Protein AF-0000000084967558 (afdb_homodimer)

Solvent-accessible surface area (backbone atoms only — not comparable to full-atom values): 37846 Å² total; per-residue (Å²): 131,76,78,70,73,73,77,73,77,52,48,63,32,37,27,38,23,77,43,34,65,28,37,49,49,40,37,51,43,48,65,29,78,91,50,57,36,44,40,30,40,44,68,59,85,80,58,73,68,74,76,75,38,59,39,40,41,35,49,70,86,47,88,65,76,65,46,76,31,83,37,49,52,71,90,64,56,76,65,67,52,69,87,45,72,42,54,29,38,35,39,34,36,58,69,92,48,39,64,74,68,44,56,78,47,53,85,30,42,30,56,80,13,38,37,34,38,44,47,80,50,78,62,58,69,62,51,49,38,58,72,77,28,67,84,61,61,56,45,52,44,65,32,41,33,48,67,61,52,35,58,40,59,48,97,86,65,41,26,34,42,71,38,92,45,40,28,44,33,31,29,86,83,58,77,49,80,91,66,53,51,65,67,58,49,52,46,50,68,23,70,92,50,42,36,44,80,46,58,41,76,60,40,54,54,53,47,49,52,50,38,50,38,46,49,51,48,27,52,55,22,36,50,65,68,46,37,39,34,49,51,73,43,19,79,37,40,66,59,52,38,50,50,40,43,51,44,45,46,55,43,46,62,70,72,39,67,66,50,76,76,37,88,59,42,64,69,66,57,24,63,68,55,47,50,50,49,38,52,48,50,30,58,77,39,24,87,39,68,42,70,42,25,53,25,42,76,68,63,40,86,61,62,46,60,45,37,28,28,40,47,27,50,46,16,63,74,68,73,41,88,30,63,59,29,40,49,52,32,41,48,43,51,17,50,37,32,23,53,45,43,52,53,50,51,52,50,52,54,58,70,70,103,131,74,77,71,72,73,74,72,77,49,48,63,34,37,29,38,24,76,45,35,66,27,37,50,50,40,38,50,41,48,65,29,77,89,50,57,36,45,40,31,41,45,69,61,94,75,64,70,66,73,74,76,38,59,38,42,42,33,48,69,86,46,90,62,77,66,48,76,34,81,37,51,52,73,91,63,64,73,65,67,52,68,86,45,73,44,54,26,39,34,38,33,37,58,68,91,46,39,65,74,68,44,55,77,46,52,85,28,44,30,57,81,13,39,34,35,39,45,48,81,50,77,62,58,69,61,52,50,39,58,72,76,25,65,85,62,61,57,44,51,43,64,33,42,32,48,67,60,53,36,59,40,58,50,97,84,65,40,26,34,40,69,36,92,47,41,28,44,32,31,28,87,83,59,76,49,82,90,67,53,51,67,67,58,49,52,47,50,68,24,70,93,51,43,35,44,81,46,58,42,75,60,40,54,53,53,46,49,51,50,39,50,38,46,48,51,49,27,52,55,23,36,51,66,67,45,38,38,35,48,50,73,42,19,79,37,40,65,60,52,38,51,52,41,42,51,44,45,48,54,44,46,62,72,72,38,67,64,50,78,74,36,87,58,42,64,70,67,60,26,61,69,56,47,51,50,48,39,52,49,51,32,58,77,39,22,86,40,69,40,70,43,27,52,24,40,76,68,63,41,83,61,61,46,61,47,38,28,27,40,49,27,49,48,15,63,74,68,73,41,89,30,65,59,29,40,49,52,32,41,49,43,51,18,51,36,32,23,53,45,43,52,53,51,52,52,52,50,53,58,70,70,104

Foldseek 3Di:
DPPPPPLPPAAEAEEEDCFQVSLVLQQLLCPQDVGHHAYEYEDDQPPAPVPPQKAWEDEPPPPDDTDIDRHHYPNHPLCVCVLAAAQHYEYEDQLVCRCVSCVSCLSNAFQNHEYEYEYAFDDSLVVVCVVRVVVVHRDYFYKYKYWPFDWHQDPVRHIYRYDQIEIEMEGPVGDDPVRDDPVVVSCCSRVSRNYDYDYPLVVVLVSLLRLLLCLLQQLVCQLVVAFLLVLVVDPCSLVLSLLSLVLSLVLCVVPPVCLVVRVCSCVSSPSVVSSVVSNVVSVVRVRDHHPLNVCLVVLHDGSLCRRLVVSCVSCVVRVHDSPSSVVSSVSSVVSSVVVVVVVVVVVVVVVVD/DPPPPPLPPAAEAEEEDPFQVSLVLQQLLCPQDVGHHAYEYEDDDPPAPVPPQKAWEDEPPPPDDTDIDRHHYDRDPLCVCVQAAAQHYEYEDQLVCRCVSCVSCLSNAFQNHEYEYEYAFDDSLVVCCVVRVVVVHRDYFYKYKYWPFDWHQDPVRHIYRYDQIEIEMEGPVGDDPVRDDPVLVSCCSRVSRNYDYDYPLVVVLVSLLRLLLCLLQQLVCQLVVAFLLVLVVDPCSLVLSLLSLVLSLVLCVVPPVCLVVRVCSCVSSPSVVSSVVSNVVSVVRVRDHHPNNVCLVVLHDGSLCRRLVVSCVSCVVRVHDSPSSVVSSVSSVVSSVVVVVVVVVVVVVVVVD

Secondary structure (DSSP, 8-state):
---------PEEEEEE--SHHHHHHHHHHHT-SSS-EEEEEE--TT----TTSEEEEEETT--S--EEEE-B--SS-GGGGTT---SEEEE-S-HHHHHHHHGGGGGG--TT-EEEEE-SSS-HHHHHHHHH-TT-TTPPEEEEEEE--EEEE-TTS-EEEEE---EEEE-TT---GGG--HHHHHHHT-GGG-EEE--HHHHHHHHHHHHHHHHHHHHHHHHHT--GGGGGG-TTHHHHHHHHHHHHHHHHHHH-GGGGG-TTHHHHT-HHHHHHHHHHHHHHTTTPPPHHHHHHHTT---SGGGTHHHHHHHHHHTT---HHHHHHHHHHHHHHHHHHHHHHHHHHHHHH-/---------PEEEEEE--SHHHHHHHHHHHT-SSS-EEEEEE--TT----TTSEEEEEETT--S--EEEE-B--SS-GGGGTT---SEEEE-S-HHHHHHHHGGGGGG--TT-EEEEE-SSS-HHHHHHHHH-TT-TTPPEEEEEEE--EEEE-TTS-EEEEE---EEEE-TT---GGG--HHHHHHHT-GGG-EEE--HHHHHHHHHHHHHHHHHHHHHHHHHT--GGGGGG-TTHHHHHHHHHHHHHHHHHHH-GGGGG-TTHHHHT-HHHHHHHHHHHHHHTTTPPPHHHHHHHTT---SGGGTHHHHHHHHHHTT---HHHHHHHHHHHHHHHHHHHHHHHHHHHHHH-

Structure (mmCIF, N/CA/C/O backbone):
data_AF-0000000084967558-model_v1
#
loop_
_entity.id
_entity.type
_entity.pdbx_description
1 polymer '2-dehydropantoate 2-reductase'
#
loop_
_atom_site.group_PDB
_atom_site.id
_atom_site.type_symbol
_atom_site.label_atom_id
_atom_site.label_alt_id
_atom_site.label_comp_id
_atom_site.label_asym_id
_atom_site.label_entity_id
_atom_site.label_seq_id
_atom_site.pdbx_PDB_ins_code
_atom_site.Cartn_x
_atom_site.Cartn_y
_atom_site.Cartn_z
_atom_site.occupancy
_atom_site.B_iso_or_equiv
_atom_site.auth_seq_id
_atom_site.auth_comp_id
_atom_site.auth_asym_id
_atom_site.auth_atom_id
_atom_site.pdbx_PDB_model_num
ATOM 1 N N . MET A 1 1 ? 23.359 -63.406 -29.953 1 33.81 1 MET A N 1
ATOM 2 C CA . MET A 1 1 ? 22.672 -62.188 -30.375 1 33.81 1 MET A CA 1
ATOM 3 C C . MET A 1 1 ? 21.875 -61.594 -29.203 1 33.81 1 MET A C 1
ATOM 5 O O . MET A 1 1 ? 20.922 -62.219 -28.719 1 33.81 1 MET A O 1
ATOM 9 N N . THR A 1 2 ? 22.516 -60.938 -28.266 1 40.06 2 THR A N 1
ATOM 10 C CA . THR A 1 2 ? 21.938 -60.312 -27.078 1 40.06 2 THR A CA 1
ATOM 11 C C . THR A 1 2 ? 20.766 -59.438 -27.453 1 40.06 2 THR A C 1
ATOM 13 O O . THR A 1 2 ? 20.844 -58.656 -28.422 1 40.06 2 THR A O 1
ATOM 16 N N . PRO A 1 3 ? 19.531 -59.875 -27.156 1 39.06 3 PRO A N 1
ATOM 17 C CA . PRO A 1 3 ? 18.406 -59.031 -27.547 1 39.06 3 PRO A CA 1
ATOM 18 C C . PRO A 1 3 ? 18.703 -57.531 -27.375 1 39.06 3 PRO A C 1
ATOM 20 O O . PRO A 1 3 ? 19.312 -57.125 -26.375 1 39.06 3 PRO A O 1
ATOM 23 N N . ILE A 1 4 ? 19.062 -56.844 -28.344 1 42.44 4 ILE A N 1
ATOM 24 C CA . ILE A 1 4 ? 19.172 -55.375 -28.312 1 42.44 4 ILE A CA 1
ATOM 25 C C . ILE A 1 4 ? 18 -54.781 -27.516 1 42.44 4 ILE A C 1
ATOM 27 O O . ILE A 1 4 ? 16.844 -55 -27.875 1 42.44 4 ILE A O 1
ATOM 31 N N . GLN A 1 5 ? 18.094 -54.812 -26.234 1 42.81 5 GLN A N 1
ATOM 32 C CA . GLN A 1 5 ? 17.109 -54.062 -25.438 1 42.81 5 GLN A CA 1
ATOM 33 C C . GLN A 1 5 ? 16.578 -52.875 -26.188 1 42.81 5 GLN A C 1
ATOM 35 O O . GLN A 1 5 ? 17.344 -52 -26.594 1 42.81 5 GLN A O 1
ATOM 40 N N . LYS A 1 6 ? 15.695 -53.062 -27.094 1 46.34 6 LYS A N 1
ATOM 41 C CA . LYS A 1 6 ? 14.984 -52 -27.797 1 46.34 6 LYS A CA 1
ATOM 42 C C . LYS A 1 6 ? 14.938 -50.719 -26.953 1 46.34 6 LYS A C 1
ATOM 44 O O . LYS A 1 6 ? 14.367 -50.719 -25.859 1 46.34 6 LYS A O 1
ATOM 49 N N . LEU A 1 7 ? 15.828 -49.781 -26.906 1 49.62 7 LEU A N 1
ATOM 50 C CA . LEU A 1 7 ? 15.859 -48.5 -26.234 1 49.62 7 LEU A CA 1
ATOM 51 C C . LEU A 1 7 ? 14.508 -47.781 -26.328 1 49.62 7 LEU A C 1
ATOM 53 O O . LEU A 1 7 ? 14.016 -47.531 -27.438 1 49.62 7 LEU A O 1
ATOM 57 N N . ALA A 1 8 ? 13.578 -48.125 -25.453 1 62.97 8 ALA A N 1
ATOM 58 C CA . ALA A 1 8 ? 12.25 -47.5 -25.422 1 62.97 8 ALA A CA 1
ATOM 59 C C . ALA A 1 8 ? 12.328 -46.031 -25.797 1 62.97 8 ALA A C 1
ATOM 61 O O . ALA A 1 8 ? 13.305 -45.344 -25.484 1 62.97 8 ALA A O 1
ATOM 62 N N . GLU A 1 9 ? 11.664 -45.562 -26.859 1 79.62 9 GLU A N 1
ATOM 63 C CA . GLU A 1 9 ? 11.562 -44.156 -27.281 1 79.62 9 GLU A CA 1
ATOM 64 C C . GLU A 1 9 ? 11.336 -43.25 -26.094 1 79.62 9 GLU A C 1
ATOM 66 O O . GLU A 1 9 ? 10.57 -43.594 -25.188 1 79.62 9 GLU A O 1
ATOM 71 N N . PRO A 1 10 ? 12.242 -42.312 -25.969 1 87.38 10 PRO A N 1
ATOM 72 C CA . PRO A 1 10 ? 12.07 -41.375 -24.844 1 87.38 10 PRO A CA 1
ATOM 73 C C . PRO A 1 10 ? 10.68 -40.75 -24.797 1 87.38 10 PRO A C 1
ATOM 75 O O . PRO A 1 10 ? 10.055 -40.531 -25.844 1 87.38 10 PRO A O 1
ATOM 78 N N . VAL A 1 11 ? 10.219 -40.625 -23.625 1 88.25 11 VAL A N 1
ATOM 79 C CA . VAL A 1 11 ? 8.961 -39.906 -23.438 1 88.25 11 VAL A CA 1
ATOM 80 C C . VAL A 1 11 ? 9.109 -38.469 -23.875 1 88.25 11 VAL A C 1
ATOM 82 O O . VAL A 1 11 ? 9.961 -37.75 -23.359 1 88.25 11 VAL A O 1
ATOM 85 N N . LYS A 1 12 ? 8.352 -38.062 -24.828 1 89.81 12 LYS A N 1
ATOM 86 C CA . LYS A 1 12 ? 8.398 -36.656 -25.312 1 89.81 12 LYS A CA 1
ATOM 87 C C . LYS A 1 12 ? 7.535 -35.75 -24.438 1 89.81 12 LYS A C 1
ATOM 89 O O . LYS A 1 12 ? 6.344 -36 -24.25 1 89.81 12 LYS A O 1
ATOM 94 N N . VAL A 1 13 ? 8.148 -34.719 -23.922 1 92.44 13 VAL A N 1
ATOM 95 C CA . VAL A 1 13 ? 7.453 -33.781 -23.062 1 92.44 13 VAL A CA 1
ATOM 96 C C . VAL A 1 13 ? 7.703 -32.344 -23.562 1 92.44 13 VAL A C 1
ATOM 98 O O . VAL A 1 13 ? 8.852 -31.922 -23.703 1 92.44 13 VAL A O 1
ATOM 101 N N . HIS A 1 14 ? 6.621 -31.672 -23.859 1 92.75 14 HIS A N 1
ATOM 102 C CA . HIS A 1 14 ? 6.73 -30.266 -24.203 1 92.75 14 HIS A CA 1
ATOM 103 C C . HIS A 1 14 ? 6.477 -29.375 -22.984 1 92.75 14 HIS A C 1
ATOM 105 O O . HIS A 1 14 ? 5.582 -29.656 -22.188 1 92.75 14 HIS A O 1
ATOM 111 N N . ILE A 1 15 ? 7.297 -28.375 -22.812 1 94 15 ILE A N 1
ATOM 112 C CA . ILE A 1 15 ? 7.176 -27.438 -21.703 1 94 15 ILE A CA 1
ATOM 113 C C . ILE A 1 15 ? 6.961 -26.031 -22.25 1 94 15 ILE A C 1
ATOM 115 O O . ILE A 1 15 ? 7.832 -25.469 -22.922 1 94 15 ILE A O 1
ATOM 119 N N . LEU A 1 16 ? 5.789 -25.547 -21.953 1 93.31 16 LEU A N 1
ATOM 120 C CA . LEU A 1 16 ? 5.438 -24.188 -22.359 1 93.31 16 LEU A CA 1
ATOM 121 C C . LEU A 1 16 ? 5.844 -23.172 -21.297 1 93.31 16 LEU A C 1
ATOM 123 O O . LEU A 1 16 ? 5.16 -23.016 -20.281 1 93.31 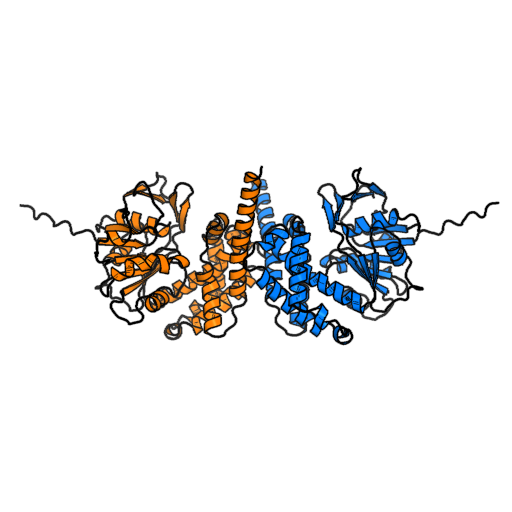16 LEU A O 1
ATOM 127 N N . GLY A 1 17 ? 6.871 -22.453 -21.547 1 90.38 17 GLY A N 1
ATOM 128 C CA . GLY A 1 17 ? 7.438 -21.531 -20.594 1 90.38 17 GLY A CA 1
ATOM 129 C C . GLY A 1 17 ? 8.859 -21.875 -20.188 1 90.38 17 GLY A C 1
ATOM 130 O O . GLY A 1 17 ? 9.086 -22.844 -19.453 1 90.38 17 GLY A O 1
ATOM 131 N N . ALA A 1 18 ? 9.805 -21.078 -20.547 1 86.12 18 ALA A N 1
ATOM 132 C CA . ALA A 1 18 ? 11.219 -21.328 -20.266 1 86.12 18 ALA A CA 1
ATOM 133 C C . ALA A 1 18 ? 11.703 -20.438 -19.125 1 86.12 18 ALA A C 1
ATOM 135 O O . ALA A 1 18 ? 12.781 -19.844 -19.203 1 86.12 18 ALA A O 1
ATOM 136 N N . GLY A 1 19 ? 10.828 -20.297 -18.156 1 87.06 19 GLY A N 1
ATOM 137 C CA . GLY A 1 19 ? 11.227 -19.609 -16.938 1 87.06 19 GLY A CA 1
ATOM 138 C C . GLY A 1 19 ? 11.969 -20.5 -15.969 1 87.06 19 GLY A C 1
ATOM 139 O O . GLY A 1 19 ? 12.469 -21.562 -16.344 1 87.06 19 GLY A O 1
ATOM 140 N N . ALA A 1 20 ? 12.039 -20.062 -14.781 1 87.81 20 ALA A N 1
ATOM 141 C CA . ALA A 1 20 ? 12.797 -20.766 -13.75 1 87.81 20 ALA A CA 1
ATOM 142 C C . ALA A 1 20 ? 12.25 -22.172 -13.539 1 87.81 20 ALA A C 1
ATOM 144 O O . ALA A 1 20 ? 12.992 -23.156 -13.633 1 87.81 20 ALA A O 1
ATOM 145 N N . LEU A 1 21 ? 10.992 -22.266 -13.336 1 91.75 21 LEU A N 1
ATOM 146 C CA . LEU A 1 21 ? 10.383 -23.547 -13.039 1 91.75 21 LEU A CA 1
ATOM 147 C C . LEU A 1 21 ? 10.414 -24.469 -14.266 1 91.75 21 LEU A C 1
ATOM 149 O O . LEU A 1 21 ? 10.711 -25.656 -14.148 1 91.75 21 LEU A O 1
ATOM 153 N N . GLY A 1 22 ? 10.086 -23.891 -15.422 1 92.75 22 GLY A N 1
ATOM 154 C CA . GLY A 1 22 ? 10.133 -24.688 -16.641 1 92.75 22 GLY A CA 1
ATOM 155 C C . GLY A 1 22 ? 11.516 -25.219 -16.953 1 92.75 22 GLY A C 1
ATOM 156 O O . GLY A 1 22 ? 11.664 -26.375 -17.344 1 92.75 22 GLY A O 1
ATOM 157 N N . SER A 1 23 ? 12.477 -24.422 -16.766 1 90.81 23 SER A N 1
ATOM 158 C CA . SER A 1 23 ? 13.859 -24.812 -17.016 1 90.81 23 SER A CA 1
ATOM 159 C C . SER A 1 23 ? 14.328 -25.859 -16 1 90.81 23 SER A C 1
ATOM 161 O O . SER A 1 23 ? 15.023 -26.812 -16.375 1 90.81 23 SER A O 1
ATOM 163 N N . LEU A 1 24 ? 13.914 -25.672 -14.812 1 91.88 24 LEU A N 1
ATOM 164 C CA . LEU A 1 24 ? 14.258 -26.656 -13.797 1 91.88 24 LEU A CA 1
ATOM 165 C C . LEU A 1 24 ? 13.656 -28.016 -14.141 1 91.88 24 LEU A C 1
ATOM 167 O O . LEU A 1 24 ? 14.344 -29.031 -14.055 1 91.88 24 LEU A O 1
ATOM 171 N N . LEU A 1 25 ? 12.445 -28 -14.516 1 93.38 25 LEU A N 1
ATOM 172 C CA . LEU A 1 25 ? 11.758 -29.234 -14.867 1 93.38 25 LEU A CA 1
ATOM 173 C C . LEU A 1 25 ? 12.414 -29.891 -16.078 1 93.38 25 LEU A C 1
ATOM 175 O O . LEU A 1 25 ? 12.641 -31.109 -16.078 1 93.38 25 LEU A O 1
ATOM 179 N N . ALA A 1 26 ? 12.688 -29.094 -17.078 1 91.75 26 ALA A N 1
ATOM 180 C CA . ALA A 1 26 ? 13.34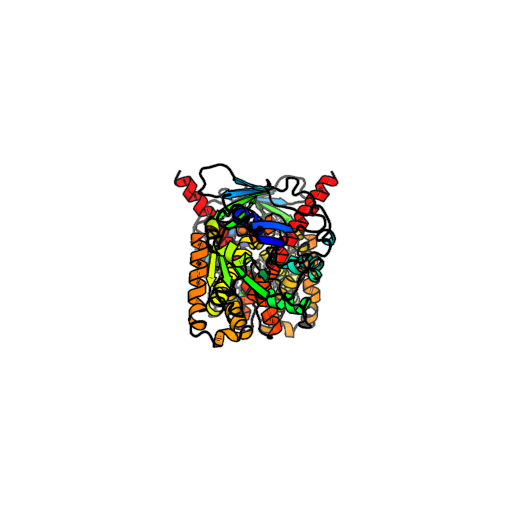4 -29.625 -18.266 1 91.75 26 ALA A CA 1
ATOM 181 C C . ALA A 1 26 ? 14.688 -30.266 -17.922 1 91.75 26 ALA A C 1
ATOM 183 O O . ALA A 1 26 ? 14.984 -31.375 -18.375 1 91.75 26 ALA A O 1
ATOM 184 N N . HIS A 1 27 ? 15.391 -29.578 -17.109 1 91.25 27 HIS A N 1
ATOM 185 C CA . HIS A 1 27 ? 16.703 -30.047 -16.703 1 91.25 27 HIS A CA 1
ATOM 186 C C . HIS A 1 27 ? 16.609 -31.344 -15.914 1 91.25 27 HIS A C 1
ATOM 188 O O . HIS A 1 27 ? 17.328 -32.312 -16.219 1 91.25 27 HIS A O 1
ATOM 194 N N . ASP A 1 28 ? 15.773 -31.406 -15.008 1 92.25 28 ASP A N 1
ATOM 195 C CA . ASP A 1 28 ? 15.688 -32.562 -14.109 1 92.25 28 ASP A CA 1
ATOM 196 C C . ASP A 1 28 ? 15.094 -33.781 -14.82 1 92.25 28 ASP A C 1
ATOM 198 O O . ASP A 1 28 ? 15.484 -34.906 -14.555 1 92.25 28 ASP A O 1
ATOM 202 N N . LEU A 1 29 ? 14.18 -33.562 -15.688 1 92.06 29 LEU A N 1
ATOM 203 C CA . LEU A 1 29 ? 13.586 -34.656 -16.453 1 92.06 29 LEU A CA 1
ATOM 204 C C . LEU A 1 29 ? 14.602 -35.25 -17.422 1 92.06 29 LEU A C 1
ATOM 206 O O . LEU A 1 29 ? 14.625 -36.469 -17.641 1 92.06 29 LEU A O 1
ATOM 210 N N . LYS A 1 30 ? 15.359 -34.344 -17.969 1 89.06 30 LYS A N 1
ATOM 211 C CA . LYS A 1 30 ? 16.391 -34.781 -18.906 1 89.06 30 LYS A CA 1
ATOM 212 C C . LYS A 1 30 ? 17.422 -35.656 -18.203 1 89.06 30 LYS A C 1
ATOM 214 O O . LYS A 1 30 ? 17.922 -36.625 -18.781 1 89.06 30 LYS A O 1
ATOM 219 N N . LEU A 1 31 ? 17.656 -35.344 -17.047 1 84.94 31 LEU A N 1
ATOM 220 C CA . LEU A 1 31 ? 18.688 -36.031 -16.297 1 84.94 31 LEU A CA 1
ATOM 221 C C . LEU A 1 31 ? 18.156 -37.312 -15.656 1 84.94 31 LEU A C 1
ATOM 223 O O . LEU A 1 31 ? 18.906 -38.094 -15.086 1 84.94 31 LEU A O 1
ATOM 227 N N . HIS A 1 32 ? 16.922 -37.438 -15.797 1 79.5 32 HIS A N 1
ATOM 228 C CA . HIS A 1 32 ? 16.312 -38.625 -15.211 1 79.5 32 HIS A CA 1
ATOM 229 C C . HIS A 1 32 ? 16.859 -39.906 -15.852 1 79.5 32 HIS A C 1
ATOM 231 O O . HIS A 1 32 ? 16.812 -40.062 -17.078 1 79.5 32 HIS A O 1
ATOM 237 N N . GLN A 1 33 ? 17.344 -40.844 -15.141 1 71 33 GLN A N 1
ATOM 238 C CA . GLN A 1 33 ? 18.078 -41.969 -15.656 1 71 33 GLN A CA 1
ATOM 239 C C . GLN A 1 33 ? 17.156 -43.188 -15.875 1 71 33 GLN A C 1
ATOM 241 O O . GLN A 1 33 ? 17.406 -44 -16.75 1 71 33 GLN A O 1
ATOM 246 N N . GLN A 1 34 ? 16.203 -43.25 -15.102 1 73.25 34 GLN A N 1
ATOM 247 C CA . GLN A 1 34 ? 15.375 -44.469 -15.133 1 73.25 34 GLN A CA 1
ATOM 248 C C . GLN A 1 34 ? 14.461 -44.5 -16.344 1 73.25 34 GLN A C 1
ATOM 250 O O . GLN A 1 34 ? 14.094 -45.562 -16.844 1 73.25 34 GLN A O 1
ATOM 255 N N . ARG A 1 35 ? 14.062 -43.312 -16.75 1 76.75 35 ARG A N 1
ATOM 256 C CA . ARG A 1 35 ? 13.195 -43.156 -17.906 1 76.75 35 ARG A CA 1
ATOM 257 C C . ARG A 1 35 ? 13.727 -42.062 -18.844 1 76.75 35 ARG A C 1
ATOM 259 O O . ARG A 1 35 ? 13.93 -40.938 -18.422 1 76.75 35 ARG A O 1
ATOM 266 N N . ALA A 1 36 ? 14.039 -42.531 -20 1 83.62 36 ALA A N 1
ATOM 267 C CA . ALA A 1 36 ? 14.508 -41.531 -20.953 1 83.62 36 ALA A CA 1
ATOM 268 C C . ALA A 1 36 ? 13.398 -40.531 -21.297 1 83.62 36 ALA A C 1
ATOM 270 O O . ALA A 1 36 ? 12.32 -40.938 -21.734 1 83.62 36 ALA A O 1
ATOM 271 N N . VAL A 1 37 ? 13.57 -39.281 -20.906 1 89.75 37 VAL A N 1
ATOM 272 C CA . VAL A 1 37 ? 12.633 -38.219 -21.219 1 89.75 37 VAL A CA 1
ATOM 273 C C . VAL A 1 37 ? 13.297 -37.219 -22.156 1 89.75 37 VAL A C 1
ATOM 275 O O . VAL A 1 37 ? 14.492 -36.938 -22.047 1 89.75 37 VAL A O 1
ATOM 278 N N . SER A 1 38 ? 12.578 -36.781 -23.125 1 88.75 38 SER A N 1
ATOM 279 C CA . SER A 1 38 ? 13.023 -35.719 -24.047 1 88.75 38 SER A CA 1
ATOM 280 C C . SER A 1 38 ? 12.195 -34.469 -23.891 1 88.75 38 SER A C 1
ATOM 282 O O . SER A 1 38 ? 11.188 -34.281 -24.578 1 88.75 38 SER A O 1
ATOM 284 N N . PRO A 1 39 ? 12.695 -33.625 -23.031 1 90.44 39 PRO A N 1
ATOM 285 C CA . PRO A 1 39 ? 11.984 -32.344 -22.859 1 90.44 39 PRO A CA 1
ATOM 286 C C . PRO A 1 39 ? 12.273 -31.344 -23.969 1 90.44 39 PRO A C 1
ATOM 288 O O . PRO A 1 39 ? 13.406 -31.266 -24.453 1 90.44 39 PRO A O 1
ATOM 291 N N . THR A 1 40 ? 11.227 -30.703 -24.453 1 88 40 THR A N 1
ATOM 292 C CA . THR A 1 40 ? 11.32 -29.625 -25.422 1 88 40 THR A CA 1
ATOM 293 C C . THR A 1 40 ? 10.719 -28.344 -24.859 1 88 40 THR A C 1
ATOM 295 O O . THR A 1 40 ? 9.555 -28.312 -24.453 1 88 40 THR A O 1
ATOM 298 N N . LEU A 1 41 ? 11.5 -27.266 -24.844 1 88.94 41 LEU A N 1
ATOM 299 C CA . LEU A 1 41 ? 11.008 -25.984 -24.391 1 88.94 41 LEU A CA 1
ATOM 300 C C . LEU A 1 41 ? 10.359 -25.203 -25.531 1 88.94 41 LEU A C 1
ATOM 302 O O . LEU A 1 41 ? 10.977 -25.016 -26.594 1 88.94 41 LEU A O 1
ATOM 306 N N . LEU A 1 42 ? 9.133 -24.875 -25.281 1 85.75 42 LEU A N 1
ATOM 307 C CA . LEU A 1 42 ? 8.422 -24.031 -26.234 1 85.75 42 LEU A CA 1
ATOM 308 C C . LEU A 1 42 ? 8.547 -22.562 -25.875 1 85.75 42 LEU A C 1
ATOM 310 O O . LEU A 1 42 ? 8.164 -22.156 -24.781 1 85.75 42 LEU A O 1
ATOM 314 N N . LEU A 1 43 ? 9.227 -21.766 -26.672 1 75.62 43 LEU A N 1
ATOM 315 C CA . LEU A 1 43 ? 9.484 -20.359 -26.406 1 75.62 43 LEU A CA 1
ATOM 316 C C . LEU A 1 43 ? 8.453 -19.469 -27.109 1 75.62 43 LEU A C 1
ATOM 318 O O . LEU A 1 43 ? 7.809 -19.906 -28.062 1 75.62 43 LEU A O 1
ATOM 322 N N . ARG A 1 44 ? 8.336 -18.203 -26.562 1 65.44 44 ARG A N 1
ATOM 323 C CA . ARG A 1 44 ? 7.527 -17.219 -27.25 1 65.44 44 ARG A CA 1
ATOM 324 C C . ARG A 1 44 ? 8.102 -16.906 -28.641 1 65.44 44 ARG A C 1
ATOM 326 O O . ARG A 1 44 ? 9.32 -16.938 -28.828 1 65.44 44 ARG A O 1
ATOM 333 N N . PRO A 1 45 ? 7.223 -16.797 -29.656 1 55.59 45 PRO A N 1
ATOM 334 C CA . PRO A 1 45 ? 7.723 -16.609 -31.016 1 55.59 45 PRO A CA 1
ATOM 335 C C . PRO A 1 45 ? 8.844 -15.578 -31.094 1 55.59 45 PRO A C 1
ATOM 337 O O . PRO A 1 45 ? 9.766 -15.727 -31.906 1 55.59 45 PRO A O 1
ATOM 340 N N . ASN A 1 46 ? 8.727 -14.523 -30.156 1 51.94 46 ASN A N 1
ATOM 341 C CA . ASN A 1 46 ? 9.695 -13.438 -30.297 1 51.94 46 ASN A CA 1
ATOM 342 C C . ASN A 1 46 ? 10.867 -13.594 -29.344 1 51.94 46 ASN A C 1
ATOM 344 O O . ASN A 1 46 ? 11.742 -12.727 -29.281 1 51.94 46 ASN A O 1
ATOM 348 N N . LYS A 1 47 ? 10.867 -14.422 -28.594 1 54.5 47 LYS A N 1
ATOM 349 C CA . LYS A 1 47 ? 12.016 -14.625 -27.719 1 54.5 47 LYS A CA 1
ATOM 350 C C . LYS A 1 47 ? 12.992 -15.625 -28.328 1 54.5 47 LYS A C 1
ATOM 352 O O . LYS A 1 47 ? 12.656 -16.797 -28.516 1 54.5 47 LYS A O 1
ATOM 357 N N . SER A 1 48 ? 13.773 -15.102 -29.297 1 46.88 48 SER A N 1
ATOM 358 C CA . SER A 1 48 ? 14.742 -15.93 -30.016 1 46.88 48 SER A CA 1
ATOM 359 C C . SER A 1 48 ? 15.555 -16.781 -29.047 1 46.88 48 SER A C 1
ATOM 361 O O . SER A 1 48 ? 15.688 -18 -29.234 1 46.88 48 SER A O 1
ATOM 363 N N . SER A 1 49 ? 16.75 -16.297 -28.438 1 45.78 49 SER A N 1
ATOM 364 C CA . SER A 1 49 ? 18.062 -16.922 -28.406 1 45.78 49 SER A CA 1
ATOM 365 C C . SER A 1 49 ? 18.312 -17.609 -27.062 1 45.78 49 SER A C 1
ATOM 367 O O . SER A 1 49 ? 18.656 -16.953 -26.078 1 45.78 49 SER A O 1
ATOM 369 N N . ILE A 1 50 ? 17.312 -18.281 -26.453 1 52.59 50 ILE A N 1
ATOM 370 C CA . ILE A 1 50 ? 18.188 -19.109 -25.625 1 52.59 50 ILE A CA 1
ATOM 371 C C . ILE A 1 50 ? 19.297 -19.703 -26.484 1 52.59 50 ILE A C 1
ATOM 373 O O . ILE A 1 50 ? 19.047 -20.594 -27.297 1 52.59 50 ILE A O 1
ATOM 377 N N . LYS A 1 51 ? 20.141 -18.766 -26.906 1 48.81 51 LYS A N 1
ATOM 378 C CA . LYS A 1 51 ? 21.234 -19.031 -27.844 1 48.81 51 LYS A CA 1
ATOM 379 C C . LYS A 1 51 ? 21.703 -20.469 -27.75 1 48.81 51 LYS A C 1
ATOM 381 O O . LYS A 1 51 ? 22 -21.109 -28.781 1 48.81 51 LYS A O 1
ATOM 386 N N . ASP A 1 52 ? 21.891 -21.016 -26.516 1 54.34 52 ASP A N 1
ATOM 387 C CA . ASP A 1 52 ? 22.812 -22.141 -26.484 1 54.34 52 ASP A CA 1
ATOM 388 C C . ASP A 1 52 ? 22.062 -23.453 -26.203 1 54.34 52 ASP A C 1
ATOM 390 O O . ASP A 1 52 ? 22.672 -24.531 -26.219 1 54.34 52 ASP A O 1
ATOM 394 N N . GLN A 1 53 ? 20.672 -23.516 -26.266 1 65.19 53 GLN A N 1
ATOM 395 C CA . GLN A 1 53 ? 19.938 -24.766 -26.125 1 65.19 53 GLN A CA 1
ATOM 396 C C . GLN A 1 53 ? 20.312 -25.484 -24.844 1 65.19 53 GLN A C 1
ATOM 398 O O . GLN A 1 53 ? 20.281 -26.719 -24.781 1 65.19 53 GLN A O 1
ATOM 403 N N . PHE A 1 54 ? 20.938 -24.75 -23.906 1 72.88 54 PHE A N 1
ATOM 404 C CA . PHE A 1 54 ? 21.328 -25.344 -22.641 1 72.88 54 PHE A CA 1
ATOM 405 C C . PHE A 1 54 ? 20.594 -24.656 -21.484 1 72.88 54 PHE A C 1
ATOM 407 O O . PHE A 1 54 ? 20.359 -23.438 -21.531 1 72.88 54 PHE A O 1
ATOM 414 N N . VAL A 1 55 ? 20.109 -25.562 -20.609 1 78.88 55 VAL A N 1
ATOM 415 C CA . VAL A 1 55 ? 19.641 -25.062 -19.312 1 78.88 55 VAL A CA 1
ATOM 416 C C . VAL A 1 55 ? 20.688 -25.391 -18.234 1 78.88 55 VAL A C 1
ATOM 418 O O . VAL A 1 55 ? 21.141 -26.531 -18.141 1 78.88 55 VAL A O 1
ATOM 421 N N . ARG A 1 56 ? 21.188 -24.438 -17.609 1 80.81 56 ARG A N 1
ATOM 422 C CA . ARG A 1 56 ? 22.125 -24.594 -16.5 1 80.81 56 ARG A CA 1
ATOM 423 C C . ARG A 1 56 ? 21.422 -24.422 -15.156 1 80.81 56 ARG A C 1
ATOM 425 O O . ARG A 1 56 ? 20.719 -23.422 -14.945 1 80.81 56 ARG A O 1
ATOM 432 N N . VAL A 1 57 ? 21.562 -25.422 -14.289 1 85 57 VAL A N 1
ATOM 433 C CA . VAL A 1 57 ? 20.906 -25.359 -12.984 1 85 57 VAL A CA 1
ATOM 434 C C . VAL A 1 57 ? 21.953 -25.469 -11.875 1 85 57 VAL A C 1
ATOM 436 O O . VAL A 1 57 ? 22.844 -26.328 -11.93 1 85 57 VAL A O 1
ATOM 439 N N . LYS A 1 58 ? 21.891 -24.531 -10.992 1 85 58 LYS A N 1
ATOM 440 C CA . LYS A 1 58 ? 22.688 -24.578 -9.766 1 85 58 LYS A CA 1
ATOM 441 C C . LYS A 1 58 ? 21.828 -24.875 -8.555 1 85 58 LYS A C 1
ATOM 443 O O . LYS A 1 58 ? 20.781 -24.234 -8.352 1 85 58 LYS A O 1
ATOM 448 N N . ARG A 1 59 ? 22.25 -25.922 -7.805 1 84.31 59 ARG A N 1
ATOM 449 C CA . ARG A 1 59 ? 21.5 -26.266 -6.605 1 84.31 59 ARG A CA 1
ATOM 450 C C . ARG A 1 59 ? 22.266 -25.875 -5.344 1 84.31 59 ARG A C 1
ATOM 452 O O . ARG A 1 59 ? 23.5 -25.875 -5.336 1 84.31 59 ARG A O 1
ATOM 459 N N . LEU A 1 60 ? 21.578 -25.359 -4.258 1 70.56 60 LEU A N 1
ATOM 460 C CA . LEU A 1 60 ? 22.156 -24.859 -3.014 1 70.56 60 LEU A CA 1
ATOM 461 C C . LEU A 1 60 ? 23.188 -25.844 -2.453 1 70.56 60 LEU A C 1
ATOM 463 O O . LEU A 1 60 ? 24.25 -25.438 -1.982 1 70.56 60 LEU A O 1
ATOM 467 N N . ASN A 1 61 ? 22.844 -27.156 -2.25 1 63.44 61 ASN A N 1
ATOM 468 C CA . ASN A 1 61 ? 23.734 -28.094 -1.563 1 63.44 61 ASN A CA 1
ATOM 469 C C . ASN A 1 61 ? 24.828 -28.609 -2.49 1 63.44 61 ASN A C 1
ATOM 471 O O . ASN A 1 61 ? 25.656 -29.422 -2.08 1 63.44 61 ASN A O 1
ATOM 475 N N . ASP A 1 62 ? 24.703 -28.172 -3.67 1 64.31 62 ASP A N 1
ATOM 476 C CA . ASP A 1 62 ? 25.719 -28.719 -4.57 1 64.31 62 ASP A CA 1
ATOM 477 C C . ASP A 1 62 ? 27 -27.906 -4.488 1 64.31 62 ASP A C 1
ATOM 479 O O . ASP A 1 62 ? 27 -26.688 -4.719 1 64.31 62 ASP A O 1
ATOM 483 N N . VAL A 1 63 ? 27.859 -28.25 -3.43 1 56.59 63 VAL A N 1
ATOM 484 C CA . VAL A 1 63 ? 29.188 -27.656 -3.252 1 56.59 63 VAL A CA 1
ATOM 485 C C . VAL A 1 63 ? 29.781 -27.312 -4.613 1 56.59 63 VAL A C 1
ATOM 487 O O . VAL A 1 63 ? 30.688 -26.484 -4.707 1 56.59 63 VAL A O 1
ATOM 490 N N . HIS A 1 64 ? 29.516 -28.156 -5.582 1 55.12 64 HIS A N 1
ATOM 491 C CA . HIS A 1 64 ? 30.203 -28.047 -6.867 1 55.12 64 HIS A CA 1
ATOM 492 C C . HIS A 1 64 ? 29.422 -27.141 -7.82 1 55.12 64 HIS A C 1
ATOM 494 O O . HIS A 1 64 ? 28.344 -26.656 -7.48 1 55.12 64 HIS A O 1
ATOM 500 N N . LYS A 1 65 ? 29.812 -27.156 -9.18 1 65.25 65 LYS A N 1
ATOM 501 C CA . LYS A 1 65 ? 29.594 -26.406 -10.422 1 65.25 65 LYS A CA 1
ATOM 502 C C . LYS A 1 65 ? 28.172 -26.609 -10.945 1 65.25 65 LYS A C 1
ATOM 504 O O . LYS A 1 65 ? 27.547 -27.625 -10.664 1 65.25 65 LYS A O 1
ATOM 509 N N . SER A 1 66 ? 27.484 -25.594 -11.258 1 70.62 66 SER A N 1
ATOM 510 C CA . SER A 1 66 ? 26.266 -25.688 -12.047 1 70.62 66 SER A CA 1
ATOM 511 C C . SER A 1 66 ? 26.312 -26.844 -13.031 1 70.62 66 SER A C 1
ATOM 513 O O . SER A 1 66 ? 27.391 -27.203 -13.523 1 70.62 66 SER A O 1
ATOM 515 N N . LYS A 1 67 ? 25.234 -27.641 -12.969 1 77.19 67 LYS A N 1
ATOM 516 C CA . LYS A 1 67 ? 25.109 -28.703 -13.961 1 77.19 67 LYS A CA 1
ATOM 517 C C . LYS A 1 67 ? 24.328 -28.219 -15.188 1 77.19 67 LYS A C 1
ATOM 519 O O . LYS A 1 67 ? 23.375 -27.453 -15.062 1 77.19 67 LYS A O 1
ATOM 524 N N . GLU A 1 68 ? 24.844 -28.594 -16.359 1 73.81 68 GLU A N 1
ATOM 525 C CA . GLU A 1 68 ? 24.219 -28.188 -17.625 1 73.81 68 GLU A CA 1
ATOM 526 C C . GLU A 1 68 ? 23.469 -29.359 -18.266 1 73.81 68 GLU A C 1
ATOM 528 O O . GLU A 1 68 ? 23.922 -30.5 -18.203 1 73.81 68 GLU A O 1
ATOM 533 N N . SER A 1 69 ? 22.297 -29.062 -18.688 1 73.56 69 SER A N 1
ATOM 534 C CA . SER A 1 69 ? 21.547 -30.016 -19.5 1 73.56 69 SER A CA 1
ATOM 535 C C . SER A 1 69 ? 21.172 -29.422 -20.844 1 73.56 69 SER A C 1
ATOM 537 O O . SER A 1 69 ? 20.75 -28.266 -20.922 1 73.56 69 SER A O 1
ATOM 539 N N . TYR A 1 70 ? 21.453 -30.141 -21.906 1 70.19 70 TYR A N 1
ATOM 540 C CA . TYR A 1 70 ? 21.016 -29.75 -23.234 1 70.19 70 TYR A CA 1
ATOM 541 C C . TYR A 1 70 ? 19.516 -29.984 -23.422 1 70.19 70 TYR A C 1
ATOM 543 O O . TYR A 1 70 ? 19.031 -31.109 -23.25 1 70.19 70 TYR A O 1
ATOM 551 N N . ILE A 1 71 ? 18.859 -28.938 -23.594 1 73.38 71 ILE A N 1
ATOM 552 C CA . ILE A 1 71 ? 17.422 -29.016 -23.797 1 73.38 71 ILE A CA 1
ATOM 553 C C . ILE A 1 71 ? 17.062 -28.531 -25.188 1 73.38 71 ILE A C 1
ATOM 555 O O . ILE A 1 71 ? 17.625 -27.547 -25.672 1 73.38 71 ILE A O 1
ATOM 559 N N . GLU A 1 72 ? 16.234 -29.266 -25.875 1 68.88 72 GLU A N 1
ATOM 560 C CA . GLU A 1 72 ? 15.773 -28.875 -27.219 1 68.88 72 GLU A CA 1
ATOM 561 C C . GLU A 1 72 ? 14.906 -27.625 -27.172 1 68.88 72 GLU A C 1
ATOM 563 O O . GLU A 1 72 ? 14.07 -27.484 -26.266 1 68.88 72 GLU A O 1
ATOM 568 N N . VAL A 1 73 ? 15.305 -26.625 -27.953 1 67.31 73 VAL A N 1
ATOM 569 C CA . VAL A 1 73 ? 14.492 -25.422 -28.156 1 67.31 73 VAL A CA 1
ATOM 570 C C . VAL A 1 73 ? 14.109 -25.297 -29.625 1 67.31 73 VAL A C 1
ATOM 572 O O . VAL A 1 73 ? 14.984 -25.219 -30.5 1 67.31 73 VAL A O 1
ATOM 575 N N . PRO A 1 74 ? 12.828 -25.531 -29.875 1 60.81 74 PRO A N 1
ATOM 576 C CA . PRO A 1 74 ? 12.477 -25.438 -31.297 1 60.81 74 PRO A CA 1
ATOM 577 C C . PRO A 1 74 ? 12.898 -24.109 -31.922 1 60.81 74 PRO A C 1
ATOM 579 O O . PRO A 1 74 ? 12.836 -23.078 -31.266 1 60.81 74 PRO A O 1
ATOM 582 N N . THR A 1 75 ? 13.953 -24.047 -32.812 1 54.81 75 THR A N 1
ATOM 583 C CA . THR A 1 75 ? 14.516 -22.875 -33.469 1 54.81 75 THR A CA 1
ATOM 584 C C . THR A 1 75 ? 13.406 -22 -34.031 1 54.81 75 THR A C 1
ATOM 586 O O . THR A 1 75 ? 13.594 -20.781 -34.188 1 54.81 75 THR A O 1
ATOM 589 N N . GLY A 1 76 ? 12.164 -22.547 -34.594 1 51.16 76 GLY A N 1
ATOM 590 C CA . GLY A 1 76 ? 11.227 -21.734 -35.375 1 51.16 76 GLY A CA 1
ATOM 591 C C . GLY A 1 76 ? 9.859 -21.656 -34.719 1 51.16 76 GLY A C 1
ATOM 592 O O . GLY A 1 76 ? 9.68 -22.031 -33.562 1 51.16 76 GLY A O 1
ATOM 593 N N . LYS A 1 77 ? 8.914 -20.953 -35.5 1 52.69 77 LYS A N 1
ATOM 594 C CA . LYS A 1 77 ? 7.488 -20.844 -35.188 1 52.69 77 LYS A CA 1
ATOM 595 C C . LYS A 1 77 ? 6.883 -22.203 -34.875 1 52.69 77 LYS A C 1
ATOM 597 O O . LYS A 1 77 ? 7.473 -23.234 -35.188 1 52.69 77 LYS A O 1
ATOM 602 N N . THR A 1 78 ? 5.793 -22.25 -33.969 1 53.09 78 THR A N 1
ATOM 603 C CA . THR A 1 78 ? 4.863 -23.344 -33.719 1 53.09 78 THR A CA 1
ATOM 604 C C . THR A 1 78 ? 4.781 -24.281 -34.938 1 53.09 78 THR A C 1
ATOM 606 O O . THR A 1 78 ? 4.527 -25.469 -34.781 1 53.09 78 THR A O 1
ATOM 609 N N . LYS A 1 79 ? 5.059 -23.656 -36.031 1 50.28 79 LYS A N 1
ATOM 610 C CA . LYS A 1 79 ? 4.902 -24.375 -37.312 1 50.28 79 LYS A CA 1
ATOM 611 C C . LYS A 1 79 ? 5.859 -25.562 -37.375 1 50.28 79 LYS A C 1
ATOM 613 O O . LYS A 1 79 ? 5.633 -26.5 -38.156 1 50.28 79 LYS A O 1
ATOM 618 N N . ASP A 1 80 ? 6.746 -25.438 -36.5 1 54.22 80 ASP A N 1
ATOM 619 C CA . ASP A 1 80 ? 7.766 -26.469 -36.656 1 54.22 80 ASP A CA 1
ATOM 620 C C . ASP A 1 80 ? 7.285 -27.797 -36.094 1 54.22 80 ASP A C 1
ATOM 622 O O . ASP A 1 80 ? 7.922 -28.828 -36.281 1 54.22 80 ASP A O 1
ATOM 626 N N . LEU A 1 81 ? 6.332 -27.75 -35.219 1 65.31 81 LEU A N 1
ATOM 627 C CA . LEU A 1 81 ? 5.82 -29.062 -34.781 1 65.31 81 LEU A CA 1
ATOM 628 C C . LEU A 1 81 ? 5.129 -29.766 -35.938 1 65.31 81 LEU A C 1
ATOM 630 O O . LEU A 1 81 ? 4.844 -30.969 -35.844 1 65.31 81 LEU A O 1
ATOM 634 N N . GLN A 1 82 ? 5.258 -29.094 -37.25 1 54.84 82 GLN A N 1
ATOM 635 C CA . GLN A 1 82 ? 4.859 -29.672 -38.531 1 54.84 82 GLN A CA 1
ATOM 636 C C . GLN A 1 82 ? 3.637 -30.562 -38.375 1 54.84 82 GLN A C 1
ATOM 638 O O . GLN A 1 82 ? 3.619 -31.703 -38.875 1 54.84 82 GLN A O 1
ATOM 643 N N . GLY A 1 83 ? 2.615 -30.094 -37.531 1 63.44 83 GLY A N 1
ATOM 644 C CA . GLY A 1 83 ? 1.402 -30.906 -37.469 1 63.44 83 GLY A CA 1
ATOM 645 C C . GLY A 1 83 ? 1.504 -32.062 -36.469 1 63.44 83 GLY A C 1
ATOM 646 O O . GLY A 1 83 ? 0.565 -32.844 -36.344 1 63.44 83 GLY A O 1
ATOM 647 N N . ARG A 1 84 ? 2.592 -32.125 -35.75 1 79.5 84 ARG A N 1
ATOM 648 C CA . ARG A 1 84 ? 2.785 -33.219 -34.812 1 79.5 84 ARG A CA 1
ATOM 649 C C . ARG A 1 84 ? 1.96 -33 -33.562 1 79.5 84 ARG A C 1
ATOM 651 O O . ARG A 1 84 ? 1.799 -31.875 -33.094 1 79.5 84 ARG A O 1
ATOM 658 N N . LYS A 1 85 ? 1.47 -34.062 -33.094 1 89 85 LYS A N 1
ATOM 659 C CA . LYS A 1 85 ? 0.638 -34.094 -31.891 1 89 85 LYS A CA 1
ATOM 660 C C . LYS A 1 85 ? 1.48 -33.906 -30.625 1 89 85 LYS A C 1
ATOM 662 O O . LYS A 1 85 ? 2.621 -34.375 -30.562 1 89 85 LYS A O 1
ATOM 667 N N . ILE A 1 86 ? 1 -33.094 -29.734 1 92.69 86 ILE A N 1
ATOM 668 C CA . ILE A 1 86 ? 1.575 -32.969 -28.391 1 92.69 86 ILE A CA 1
ATOM 669 C C . ILE A 1 86 ? 0.838 -33.906 -27.422 1 92.69 86 ILE A C 1
ATOM 671 O O . ILE A 1 86 ? -0.309 -33.625 -27.062 1 92.69 86 ILE A O 1
ATOM 675 N N . ASP A 1 87 ? 1.57 -34.938 -27.109 1 93.69 87 ASP A N 1
ATOM 676 C CA . ASP A 1 87 ? 0.948 -35.875 -26.203 1 93.69 87 ASP A CA 1
ATOM 677 C C . ASP A 1 87 ? 1.03 -35.406 -24.766 1 93.69 87 ASP A C 1
ATOM 679 O O . ASP A 1 87 ? 0.124 -35.656 -23.969 1 93.69 87 ASP A O 1
ATOM 683 N N . ASN A 1 88 ? 2.156 -34.781 -24.438 1 95.5 88 ASN A N 1
ATOM 684 C CA . ASN A 1 88 ? 2.414 -34.281 -23.094 1 95.5 88 ASN A CA 1
ATOM 685 C C . ASN A 1 88 ? 2.881 -32.844 -23.094 1 95.5 88 ASN A C 1
ATOM 687 O O . ASN A 1 88 ? 3.916 -32.5 -23.672 1 95.5 88 ASN A O 1
ATOM 691 N N . LEU A 1 89 ? 2.066 -32 -22.375 1 95.88 89 LEU A N 1
ATOM 692 C CA . LEU A 1 89 ? 2.387 -30.578 -22.266 1 95.88 89 LEU A CA 1
ATOM 693 C C . LEU A 1 89 ? 2.412 -30.141 -20.812 1 95.88 89 LEU A C 1
ATOM 695 O O . LEU A 1 89 ? 1.5 -30.453 -20.047 1 95.88 89 LEU A O 1
ATOM 699 N N . ILE A 1 90 ? 3.492 -29.469 -20.438 1 96.88 90 ILE A N 1
ATOM 700 C CA . ILE A 1 90 ? 3.572 -28.812 -19.141 1 96.88 90 ILE A CA 1
ATOM 701 C C . ILE A 1 90 ? 3.549 -27.297 -19.328 1 96.88 90 ILE A C 1
ATOM 703 O O . ILE A 1 90 ? 4.34 -26.75 -20.094 1 96.88 90 ILE A O 1
ATOM 707 N N . ILE A 1 91 ? 2.611 -26.719 -18.656 1 96.5 91 ILE A N 1
ATOM 708 C CA . ILE A 1 91 ? 2.512 -25.25 -18.719 1 96.5 91 ILE A CA 1
ATOM 709 C C . ILE A 1 91 ? 3.133 -24.641 -17.469 1 96.5 91 ILE A C 1
ATOM 711 O O . ILE A 1 91 ? 2.652 -24.875 -16.359 1 96.5 91 ILE A O 1
ATOM 715 N N . THR A 1 92 ? 4.184 -23.875 -17.703 1 95.5 92 THR A N 1
ATOM 716 C CA . THR A 1 92 ? 4.887 -23.25 -16.578 1 95.5 92 THR A CA 1
ATOM 717 C C . THR A 1 92 ? 4.992 -21.75 -16.797 1 95.5 92 THR A C 1
ATOM 719 O O . THR A 1 92 ? 5.785 -21.078 -16.125 1 95.5 92 THR A O 1
ATOM 722 N N . THR A 1 93 ? 4.219 -21.203 -17.719 1 92.69 93 THR A N 1
ATOM 723 C CA . THR A 1 93 ? 4.203 -19.766 -17.938 1 92.69 93 THR A CA 1
ATOM 724 C C . THR A 1 93 ? 3.602 -19.047 -16.734 1 92.69 93 THR A C 1
ATOM 726 O O . THR A 1 93 ? 2.91 -19.656 -15.922 1 92.69 93 THR A O 1
ATOM 729 N N . LYS A 1 94 ? 3.922 -17.812 -16.656 1 90.31 94 LYS A N 1
ATOM 730 C CA . LYS A 1 94 ? 3.08 -17.016 -15.781 1 90.31 94 LYS A CA 1
ATOM 731 C C . LYS A 1 94 ? 1.628 -17.031 -16.25 1 90.31 94 LYS A C 1
ATOM 733 O O . LYS A 1 94 ? 1.356 -17.062 -17.453 1 90.31 94 LYS A O 1
ATOM 738 N N . CYS A 1 95 ? 0.753 -16.891 -15.336 1 90.06 95 CYS A N 1
ATOM 739 C CA . CYS A 1 95 ? -0.666 -17.094 -15.609 1 90.06 95 CYS A CA 1
ATOM 740 C C . CYS A 1 95 ? -1.162 -16.141 -16.672 1 90.06 95 CYS A C 1
ATOM 742 O O . CYS A 1 95 ? -1.903 -16.531 -17.578 1 90.06 95 CYS A O 1
ATOM 744 N N . PHE A 1 96 ? -0.703 -14.914 -16.641 1 88.31 96 PHE A N 1
ATOM 745 C CA . PHE A 1 96 ? -1.232 -13.906 -17.547 1 88.31 96 PHE A CA 1
ATOM 746 C C . PHE A 1 96 ? -0.758 -14.148 -18.969 1 88.31 96 PHE A C 1
ATOM 748 O O . PHE A 1 96 ? -1.304 -13.586 -19.922 1 88.31 96 PHE A O 1
ATOM 755 N N . GLN A 1 97 ? 0.19 -15.023 -19.172 1 90.69 97 GLN A N 1
ATOM 756 C CA . GLN A 1 97 ? 0.748 -15.312 -20.484 1 90.69 97 GLN A CA 1
ATOM 757 C C . GLN A 1 97 ? 0.172 -16.609 -21.062 1 90.69 97 GLN A C 1
ATOM 759 O O . GLN A 1 97 ? 0.345 -16.891 -22.234 1 90.69 97 GLN A O 1
ATOM 764 N N . THR A 1 98 ? -0.502 -17.312 -20.281 1 93.5 98 THR A N 1
ATOM 765 C CA . THR A 1 98 ? -0.851 -18.703 -20.594 1 93.5 98 THR A CA 1
ATOM 766 C C . THR A 1 98 ? -1.715 -18.766 -21.859 1 93.5 98 THR A C 1
ATOM 768 O O . THR A 1 98 ? -1.426 -19.531 -22.781 1 93.5 98 THR A O 1
ATOM 771 N N . GLU A 1 99 ? -2.721 -17.938 -21.922 1 93.44 99 GLU A N 1
ATOM 772 C CA . GLU A 1 99 ? -3.643 -17.984 -23.062 1 93.44 99 GLU A CA 1
ATOM 773 C C . GLU A 1 99 ? -2.916 -17.719 -24.375 1 93.44 99 GLU A C 1
ATOM 775 O O . GLU A 1 99 ? -3.023 -18.5 -25.312 1 93.44 99 GLU A O 1
ATOM 780 N N . ALA A 1 100 ? -2.174 -16.656 -24.422 1 91.5 100 ALA A N 1
ATOM 781 C CA . ALA A 1 100 ? -1.457 -16.266 -25.641 1 91.5 100 ALA A CA 1
ATOM 782 C C . ALA A 1 100 ? -0.39 -17.297 -26 1 91.5 100 ALA A C 1
ATOM 784 O O . ALA A 1 100 ? -0.162 -17.578 -27.172 1 91.5 100 ALA A O 1
ATOM 785 N N . ALA A 1 101 ? 0.244 -17.844 -25.016 1 91.44 101 ALA A N 1
ATOM 786 C CA . ALA A 1 101 ? 1.322 -18.797 -25.234 1 91.44 101 ALA A CA 1
ATOM 787 C C . ALA A 1 101 ? 0.776 -20.125 -25.734 1 91.44 101 ALA A C 1
ATOM 789 O O . ALA A 1 101 ? 1.428 -20.812 -26.531 1 91.44 101 ALA A O 1
ATOM 790 N N . LEU A 1 102 ? -0.378 -20.469 -25.281 1 93.19 102 LEU A N 1
ATOM 791 C CA . LEU A 1 102 ? -0.948 -21.781 -25.594 1 93.19 102 LEU A CA 1
ATOM 792 C C . LEU A 1 102 ? -1.674 -21.75 -26.938 1 93.19 102 LEU A C 1
ATOM 794 O O . LEU A 1 102 ? -1.774 -22.781 -27.609 1 93.19 102 LEU A O 1
ATOM 798 N N . GLN A 1 103 ? -2.129 -20.641 -27.391 1 92.25 103 GLN A N 1
ATOM 799 C CA . GLN A 1 103 ? -2.998 -20.469 -28.547 1 92.25 103 GLN A CA 1
ATOM 800 C C . GLN A 1 103 ? -2.408 -21.141 -29.781 1 92.25 103 GLN A C 1
ATOM 802 O O . GLN A 1 103 ? -3.102 -21.875 -30.484 1 92.25 103 GLN A O 1
ATOM 807 N N . PRO A 1 104 ? -1.154 -20.969 -30.062 1 88.88 104 PRO A N 1
ATOM 808 C CA . PRO A 1 104 ? -0.589 -21.547 -31.281 1 88.88 104 PRO A CA 1
ATOM 809 C C . PRO A 1 104 ? -0.541 -23.062 -31.25 1 88.88 104 PRO A C 1
ATOM 811 O O . PRO A 1 104 ? -0.351 -23.703 -32.281 1 88.88 104 PRO A O 1
ATOM 814 N N . TYR A 1 105 ? -0.749 -23.656 -30.109 1 90.44 105 TYR A N 1
ATOM 815 C CA . TYR A 1 105 ? -0.537 -25.094 -29.969 1 90.44 105 TYR A CA 1
ATOM 816 C C . TYR A 1 105 ? -1.86 -25.828 -29.781 1 90.44 105 TYR A C 1
ATOM 818 O O . TYR A 1 105 ? -1.88 -27.047 -29.547 1 90.44 105 TYR A O 1
ATOM 826 N N . ILE A 1 106 ? -2.893 -25.141 -29.859 1 92 106 ILE A N 1
ATOM 827 C CA . ILE A 1 106 ? -4.203 -25.719 -29.578 1 92 106 ILE A CA 1
ATOM 828 C C . ILE A 1 106 ? -4.492 -26.859 -30.562 1 92 106 ILE A C 1
ATOM 830 O O . ILE A 1 106 ? -5.027 -27.891 -30.172 1 92 106 ILE A O 1
ATOM 834 N N . GLU A 1 107 ? -4.141 -26.688 -31.812 1 90 107 GLU A N 1
ATOM 835 C CA . GLU A 1 107 ? -4.426 -27.672 -32.844 1 90 107 GLU A CA 1
ATOM 836 C C . GLU A 1 107 ? -3.545 -28.906 -32.688 1 90 107 GLU A C 1
ATOM 838 O O . GLU A 1 107 ? -3.824 -29.969 -33.25 1 90 107 GLU A O 1
ATOM 843 N N . ASN A 1 108 ? -2.502 -28.75 -31.922 1 92.06 108 ASN A N 1
ATOM 844 C CA . ASN A 1 108 ? -1.598 -29.875 -31.688 1 92.06 108 ASN A CA 1
ATOM 845 C C . ASN A 1 108 ? -2.057 -30.719 -30.5 1 92.06 108 ASN A C 1
ATOM 847 O O . ASN A 1 108 ? -1.484 -31.766 -30.219 1 92.06 108 ASN A O 1
ATOM 851 N N . LEU A 1 109 ? -3.057 -30.281 -29.812 1 94 109 LEU A N 1
ATOM 852 C CA . LEU A 1 109 ? -3.582 -30.984 -28.656 1 94 109 LEU A CA 1
ATOM 853 C C . LEU A 1 109 ? -4.855 -31.75 -29 1 94 109 LEU A C 1
ATOM 855 O O . LEU A 1 109 ? -5.574 -31.359 -29.938 1 94 109 LEU A O 1
ATOM 859 N N . SER A 1 110 ? -5.07 -32.875 -28.297 1 93.81 110 SER A N 1
ATOM 860 C CA . SER A 1 110 ? -6.254 -33.719 -28.5 1 93.81 110 SER A CA 1
ATOM 861 C C . SER A 1 110 ? -6.734 -34.312 -27.172 1 93.81 110 SER A C 1
ATOM 863 O O . SER A 1 110 ? -6.172 -34.031 -26.125 1 93.81 110 SER A O 1
ATOM 865 N N . SER A 1 111 ? -7.789 -35.125 -27.25 1 94.25 111 SER A N 1
ATOM 866 C CA . SER A 1 111 ? -8.344 -35.781 -26.078 1 94.25 111 SER A CA 1
ATOM 867 C C . SER A 1 111 ? -7.383 -36.812 -25.516 1 94.25 111 SER A C 1
ATOM 869 O O . SER A 1 111 ? -7.559 -37.312 -24.391 1 94.25 111 SER A O 1
ATOM 871 N N . GLN A 1 112 ? -6.363 -37.094 -26.297 1 92.56 112 GLN A N 1
ATOM 872 C CA . GLN A 1 112 ? -5.355 -38.062 -25.859 1 92.56 112 GLN A CA 1
ATOM 873 C C . GLN A 1 112 ? -4.18 -37.344 -25.188 1 92.56 112 GLN A C 1
ATOM 875 O O . GLN A 1 112 ? -3.32 -38 -24.594 1 92.56 112 GLN A O 1
ATOM 880 N N . SER A 1 113 ? -4.188 -36 -25.312 1 95.25 113 SER A N 1
ATOM 881 C CA . SER A 1 113 ? -3.1 -35.219 -24.734 1 95.25 113 SER A CA 1
ATOM 8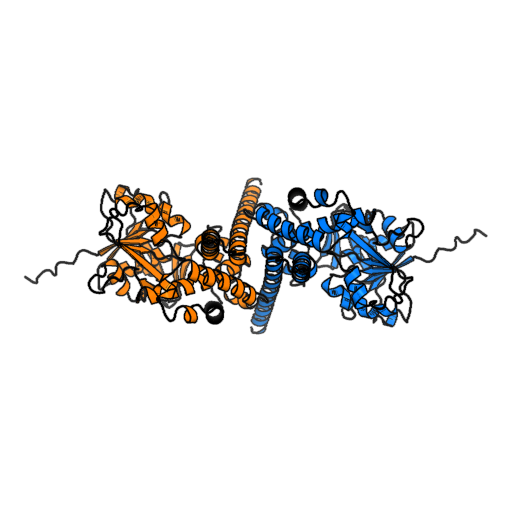82 C C . SER A 1 113 ? -3.279 -35.031 -23.234 1 95.25 113 SER A C 1
ATOM 884 O O . SER A 1 113 ? -4.406 -34.969 -22.734 1 95.25 113 SER A O 1
ATOM 886 N N . ASN A 1 114 ? -2.152 -35 -22.531 1 95.56 114 ASN A N 1
ATOM 887 C CA . ASN A 1 114 ? -2.088 -34.656 -21.109 1 95.56 114 ASN A CA 1
ATOM 888 C C . ASN A 1 114 ? -1.435 -33.312 -20.891 1 95.56 114 ASN A C 1
ATOM 890 O O . ASN A 1 114 ? -0.319 -33.062 -21.359 1 95.56 114 ASN A O 1
ATOM 894 N N . VAL A 1 115 ? -2.176 -32.438 -20.172 1 96.69 115 VAL A N 1
ATOM 895 C CA . VAL A 1 115 ? -1.669 -31.094 -19.891 1 96.69 115 VAL A CA 1
ATOM 896 C C . VAL A 1 115 ? -1.506 -30.906 -18.391 1 96.69 115 VAL A C 1
ATOM 898 O O . VAL A 1 115 ? -2.469 -31.047 -17.625 1 96.69 115 VAL A O 1
ATOM 901 N N . LEU A 1 116 ? -0.291 -30.656 -17.984 1 97.5 116 LEU A N 1
ATOM 902 C CA . LEU A 1 116 ? 0.003 -30.359 -16.594 1 97.5 116 LEU A CA 1
ATOM 903 C C . LEU A 1 116 ? 0.211 -28.859 -16.391 1 97.5 116 LEU A C 1
ATOM 905 O O . LEU A 1 116 ? 1.093 -28.266 -17.016 1 97.5 116 LEU A O 1
ATOM 909 N N . ILE A 1 117 ? -0.629 -28.297 -15.547 1 97.31 117 ILE A N 1
ATOM 910 C CA . ILE A 1 117 ? -0.489 -26.891 -15.219 1 97.31 117 ILE A CA 1
ATOM 911 C C . ILE A 1 117 ? 0.309 -26.734 -13.922 1 97.31 117 ILE A C 1
ATOM 913 O O . ILE A 1 117 ? -0.133 -27.172 -12.859 1 97.31 117 ILE A O 1
ATOM 917 N N . LEU A 1 118 ? 1.478 -26.188 -14.055 1 96.56 118 LEU A N 1
ATOM 918 C CA . LEU A 1 118 ? 2.342 -25.875 -12.922 1 96.56 118 LEU A CA 1
ATOM 919 C C . LEU A 1 118 ? 2.541 -24.375 -12.781 1 96.56 118 LEU A C 1
ATOM 921 O O . LEU A 1 118 ? 3.496 -23.812 -13.328 1 96.56 118 LEU A O 1
ATOM 925 N N . GLN A 1 119 ? 1.576 -23.75 -12.148 1 93.5 119 GLN A N 1
ATOM 926 C CA . GLN A 1 119 ? 1.529 -22.297 -11.984 1 93.5 119 GLN A CA 1
ATOM 927 C C . GLN A 1 119 ? 0.989 -21.922 -10.609 1 93.5 119 GLN A C 1
ATOM 929 O O . GLN A 1 119 ? 0.424 -22.75 -9.906 1 93.5 119 GLN A O 1
ATOM 934 N N . ASN A 1 120 ? 1.269 -20.719 -10.289 1 88.81 120 ASN A N 1
ATOM 935 C CA . ASN A 1 120 ? 0.617 -20.188 -9.102 1 88.81 120 ASN A CA 1
ATOM 936 C C . ASN A 1 120 ? -0.823 -19.766 -9.391 1 88.81 120 ASN A C 1
ATOM 938 O O . ASN A 1 120 ? -1.167 -19.453 -10.531 1 88.81 120 ASN A O 1
ATOM 942 N N . GLY A 1 121 ? -1.616 -19.875 -8.391 1 89.25 121 GLY A N 1
ATOM 943 C CA . GLY A 1 121 ? -3.002 -19.469 -8.57 1 89.25 121 GLY A CA 1
ATOM 944 C C . GLY A 1 121 ? -3.957 -20.641 -8.68 1 89.25 121 GLY A C 1
ATOM 945 O O . GLY A 1 121 ? -3.604 -21.766 -8.336 1 89.25 121 GLY A O 1
ATOM 946 N N . MET A 1 122 ? -5.195 -20.297 -9.047 1 92.12 122 MET A N 1
ATOM 947 C CA . MET A 1 122 ? -6.266 -21.281 -9.164 1 92.12 122 MET A CA 1
ATOM 948 C C . MET A 1 122 ? -7.176 -20.969 -10.344 1 92.12 122 MET A C 1
ATOM 950 O O . MET A 1 122 ? -7.215 -19.828 -10.805 1 92.12 122 MET A O 1
ATOM 954 N N . GLY A 1 123 ? -7.797 -22 -10.922 1 90.31 123 GLY A N 1
ATOM 955 C CA . GLY A 1 123 ? -8.859 -21.797 -11.891 1 90.31 123 GLY A CA 1
ATOM 956 C C . GLY A 1 123 ? -8.383 -21.875 -13.328 1 90.31 123 GLY A C 1
ATOM 957 O O . GLY A 1 123 ? -9.188 -21.828 -14.266 1 90.31 123 GLY A O 1
ATOM 958 N N . MET A 1 124 ? -7.133 -22.109 -13.539 1 93.56 124 MET A N 1
ATOM 959 C CA . MET A 1 124 ? -6.562 -22.047 -14.883 1 93.56 124 MET A CA 1
ATOM 960 C C . MET A 1 124 ? -7.137 -23.141 -15.766 1 93.56 124 MET A C 1
ATOM 962 O O . MET A 1 124 ? -7.488 -22.891 -16.922 1 93.56 124 MET A O 1
ATOM 966 N N . PRO A 1 125 ? -7.25 -24.391 -15.281 1 94.19 125 PRO A N 1
ATOM 967 C CA . PRO A 1 125 ? -7.832 -25.422 -16.156 1 94.19 125 PRO A CA 1
ATOM 968 C C . PRO A 1 125 ? -9.219 -25.047 -16.656 1 94.19 125 PRO A C 1
ATOM 970 O O . PRO A 1 125 ? -9.484 -25.141 -17.859 1 94.19 125 PRO A O 1
ATOM 973 N N . ASP A 1 126 ? -10.031 -24.578 -15.734 1 91.88 126 ASP A N 1
ATOM 974 C CA . ASP A 1 126 ? -11.383 -24.188 -16.109 1 91.88 126 ASP A CA 1
ATOM 975 C C . ASP A 1 126 ? -11.367 -23.031 -17.109 1 91.88 126 ASP A C 1
ATOM 977 O O . ASP A 1 126 ? -12.148 -23 -18.062 1 91.88 126 ASP A O 1
ATOM 981 N N . PHE A 1 127 ? -10.547 -22.125 -16.844 1 93.38 127 PHE A N 1
ATOM 982 C CA . PHE A 1 127 ? -10.398 -20.984 -17.734 1 93.38 127 PHE A CA 1
ATOM 983 C C . PHE A 1 127 ? -10.023 -21.438 -19.141 1 93.38 127 PHE A C 1
ATOM 985 O O . PHE A 1 127 ? -10.641 -21.016 -20.109 1 93.38 127 PHE A O 1
ATOM 992 N N . LEU A 1 128 ? -9.023 -22.328 -19.281 1 95.88 128 LEU A N 1
ATOM 993 C CA . LEU A 1 128 ? -8.531 -22.781 -20.578 1 95.88 128 LEU A CA 1
ATOM 994 C C . LEU A 1 128 ? -9.586 -23.625 -21.281 1 95.88 128 LEU A C 1
ATOM 996 O O . LEU A 1 128 ? -9.75 -23.516 -22.5 1 95.88 128 LEU A O 1
ATOM 1000 N N . ILE A 1 129 ? -10.273 -24.438 -20.594 1 95.25 129 ILE A N 1
ATOM 1001 C CA . ILE A 1 129 ? -11.312 -25.281 -21.172 1 95.25 129 ILE A CA 1
ATOM 1002 C C . ILE A 1 129 ? -12.406 -24.406 -21.781 1 95.25 129 ILE A C 1
ATOM 1004 O O . ILE A 1 129 ? -12.82 -24.625 -22.922 1 95.25 129 ILE A O 1
ATOM 1008 N N . LYS A 1 130 ? -12.805 -23.422 -21.031 1 94.25 130 LYS A N 1
ATOM 1009 C CA . LYS A 1 130 ? -13.844 -22.516 -21.516 1 94.25 130 LYS A CA 1
ATOM 1010 C C . LYS A 1 130 ? -13.359 -21.734 -22.734 1 94.25 130 LYS A C 1
ATOM 1012 O O . LYS A 1 130 ? -14.133 -21.484 -23.656 1 94.25 130 LYS A O 1
ATOM 1017 N N . ARG A 1 131 ? -12.148 -21.406 -22.719 1 95.25 131 ARG A N 1
ATOM 1018 C CA . ARG A 1 131 ? -11.594 -20.547 -23.766 1 95.25 131 ARG A CA 1
ATOM 1019 C C . ARG A 1 131 ? -11.383 -21.328 -25.047 1 95.25 131 ARG A C 1
ATOM 1021 O O . ARG A 1 131 ? -11.664 -20.828 -26.141 1 95.25 131 ARG A O 1
ATOM 1028 N N . PHE A 1 132 ? -10.852 -22.578 -24.953 1 95.81 132 PHE A N 1
ATOM 1029 C CA . PHE A 1 132 ? -10.352 -23.234 -26.156 1 95.81 132 PHE A CA 1
ATOM 1030 C C . PHE A 1 132 ? -11.172 -24.484 -26.453 1 95.81 132 PHE A C 1
ATOM 1032 O O . PHE A 1 132 ? -11.148 -25 -27.578 1 95.81 132 PHE A O 1
ATOM 1039 N N . TRP A 1 133 ? -11.914 -25.047 -25.516 1 95.94 133 TRP A N 1
ATOM 1040 C CA . TRP A 1 133 ? -12.617 -26.297 -25.703 1 95.94 133 TRP A CA 1
ATOM 1041 C C . TRP A 1 133 ? -14.047 -26.219 -25.188 1 95.94 133 TRP A C 1
ATOM 1043 O O . TRP A 1 133 ? -14.555 -27.156 -24.578 1 95.94 133 TRP A O 1
ATOM 1053 N N . ALA A 1 134 ? -14.641 -25.109 -25.344 1 90.12 134 ALA A N 1
ATOM 1054 C CA . ALA A 1 134 ? -16 -24.859 -24.859 1 90.12 134 ALA A CA 1
ATOM 1055 C C . ALA A 1 134 ? -16.984 -25.875 -25.438 1 90.12 134 ALA A C 1
ATOM 1057 O O . ALA A 1 134 ? -17.969 -26.234 -24.781 1 90.12 134 ALA A O 1
ATOM 1058 N N . ASN A 1 135 ? -16.719 -26.328 -26.594 1 87.62 135 ASN A N 1
ATOM 1059 C CA . ASN A 1 135 ? -17.625 -27.266 -27.25 1 87.62 135 ASN A CA 1
ATOM 1060 C C . ASN A 1 135 ? -17.359 -28.703 -26.828 1 87.62 135 ASN A C 1
ATOM 1062 O O . ASN A 1 135 ? -18.094 -29.609 -27.203 1 87.62 135 ASN A O 1
ATOM 1066 N N . GLY A 1 136 ? -16.391 -28.922 -25.922 1 76.44 136 GLY A N 1
ATOM 1067 C CA . GLY A 1 136 ? -16.094 -30.219 -25.344 1 76.44 136 GLY A CA 1
ATOM 1068 C C . GLY A 1 136 ? -15.391 -31.156 -26.312 1 76.44 136 GLY A C 1
ATOM 1069 O O . GLY A 1 136 ? -14.961 -32.25 -25.922 1 76.44 136 GLY A O 1
ATOM 1070 N N . SER A 1 137 ? -15.25 -30.703 -27.469 1 83 137 SER A N 1
ATOM 1071 C CA . SER A 1 137 ? -14.609 -31.609 -28.406 1 83 137 SER A CA 1
ATOM 1072 C C . SER A 1 137 ? -13.086 -31.547 -28.297 1 83 137 SER A C 1
ATOM 1074 O O . SER A 1 137 ? -12.516 -30.484 -28.078 1 83 137 SER A O 1
ATOM 1076 N N . ASN A 1 138 ? -12.398 -32.719 -28.25 1 91.12 138 ASN A N 1
ATOM 1077 C CA . ASN A 1 138 ? -10.953 -32.875 -28.344 1 91.12 138 ASN A CA 1
ATOM 1078 C C . ASN A 1 138 ? -10.234 -32.219 -27.172 1 91.12 138 ASN A C 1
ATOM 1080 O O . ASN A 1 138 ? -9.117 -31.703 -27.328 1 91.12 138 ASN A O 1
ATOM 1084 N N . CYS A 1 139 ? -10.898 -32.031 -25.984 1 95 139 CYS A N 1
ATOM 1085 C CA . CYS A 1 139 ? -10.297 -31.438 -24.797 1 95 139 CYS A CA 1
ATOM 1086 C C . CYS A 1 139 ? -9.266 -32.375 -24.172 1 95 139 CYS A C 1
ATOM 1088 O O . CYS A 1 139 ? -9.547 -33.531 -23.922 1 95 139 CYS A O 1
ATOM 1090 N N . PRO A 1 140 ? -8.102 -31.859 -23.969 1 95.88 140 PRO A N 1
ATOM 1091 C CA . PRO A 1 140 ? -7.094 -32.688 -23.312 1 95.88 140 PRO A CA 1
ATOM 1092 C C . PRO A 1 140 ? -7.41 -32.969 -21.844 1 95.88 140 PRO A C 1
ATOM 1094 O O . PRO A 1 140 ? -8.336 -32.344 -21.297 1 95.88 140 PRO A O 1
ATOM 1097 N N . LYS A 1 141 ? -6.684 -33.938 -21.281 1 94.5 141 LYS A N 1
ATOM 1098 C CA . LYS A 1 141 ? -6.758 -34.188 -19.844 1 94.5 141 LYS A CA 1
ATOM 1099 C C . LYS A 1 141 ? -5.875 -33.219 -19.078 1 94.5 141 LYS A C 1
ATOM 1101 O O . LYS A 1 141 ? -4.699 -33.062 -19.391 1 94.5 141 LYS A O 1
ATOM 1106 N N . PHE A 1 142 ? -6.504 -32.594 -18.094 1 96.12 142 PHE A N 1
ATOM 1107 C CA . PHE A 1 142 ? -5.762 -31.594 -17.344 1 96.12 142 PHE A CA 1
ATOM 1108 C C . PHE A 1 142 ? -5.324 -32.156 -15.984 1 96.12 142 PHE A C 1
ATOM 1110 O O . PHE A 1 142 ? -6.117 -32.75 -15.273 1 96.12 142 PHE A O 1
ATOM 1117 N N . PHE A 1 143 ? -4.078 -31.938 -15.703 1 96.44 143 PHE A N 1
ATOM 1118 C CA . PHE A 1 143 ? -3.473 -32.125 -14.383 1 96.44 143 PHE A CA 1
ATOM 1119 C C . PHE A 1 143 ? -3.002 -30.781 -13.82 1 96.44 143 PHE A C 1
ATOM 1121 O O . PHE A 1 143 ? -2.758 -29.828 -14.57 1 96.44 143 PHE A O 1
ATOM 1128 N N . GLU A 1 144 ? -3 -30.672 -12.508 1 96.94 144 GLU A N 1
ATOM 1129 C CA . GLU A 1 144 ? -2.471 -29.5 -11.836 1 96.94 144 GLU A CA 1
ATOM 1130 C C . GLU A 1 144 ? -1.373 -29.875 -10.844 1 96.94 144 GLU A C 1
ATOM 1132 O O . GLU A 1 144 ? -1.399 -30.953 -10.266 1 96.94 144 GLU A O 1
ATOM 1137 N N . ALA A 1 145 ? -0.447 -29 -10.734 1 97 145 ALA A N 1
ATOM 1138 C CA . ALA A 1 145 ? 0.624 -29.219 -9.766 1 97 145 ALA A CA 1
ATOM 1139 C C . ALA A 1 145 ? 0.924 -27.938 -9 1 97 145 ALA A C 1
ATOM 1141 O O . ALA A 1 145 ? 0.788 -26.828 -9.539 1 97 145 ALA A O 1
ATOM 1142 N N . ILE A 1 146 ? 1.251 -28.078 -7.77 1 95.88 146 ILE A N 1
ATOM 1143 C CA . ILE A 1 146 ? 1.749 -26.984 -6.945 1 95.88 146 ILE A CA 1
ATOM 1144 C C . ILE A 1 146 ? 3.145 -27.312 -6.422 1 95.88 146 ILE A C 1
ATOM 1146 O O . ILE A 1 146 ? 3.441 -28.469 -6.133 1 95.88 146 ILE A O 1
ATOM 1150 N N . THR A 1 147 ? 4.008 -26.375 -6.379 1 94.88 147 THR A N 1
ATOM 1151 C CA . THR A 1 147 ? 5.363 -26.625 -5.91 1 94.88 147 THR A CA 1
ATOM 1152 C C . THR A 1 147 ? 5.785 -25.594 -4.867 1 94.88 147 THR A C 1
ATOM 1154 O O . THR A 1 147 ? 5.27 -24.484 -4.848 1 94.88 147 THR A O 1
ATOM 1157 N N . THR A 1 148 ? 6.629 -26 -3.934 1 90.38 148 THR A N 1
ATOM 1158 C CA . THR A 1 148 ? 7.242 -25.109 -2.953 1 90.38 148 THR A CA 1
ATOM 1159 C C . THR A 1 148 ? 8.742 -24.969 -3.215 1 90.38 148 THR A C 1
ATOM 1161 O O . THR A 1 148 ? 9.453 -24.344 -2.428 1 90.38 148 THR A O 1
ATOM 1164 N N . HIS A 1 149 ? 9.133 -25.562 -4.363 1 89.94 149 HIS A N 1
ATOM 1165 C CA . HIS A 1 149 ? 10.523 -25.344 -4.746 1 89.94 149 HIS A CA 1
ATOM 1166 C C . HIS A 1 149 ? 10.805 -23.859 -4.996 1 89.94 149 HIS A C 1
ATOM 1168 O O . HIS A 1 149 ? 10.008 -23.172 -5.645 1 89.94 149 HIS A O 1
ATOM 1174 N N . GLY A 1 150 ? 11.797 -23.391 -4.371 1 86.62 150 GLY A N 1
ATOM 1175 C CA . GLY A 1 150 ? 12.273 -22.047 -4.68 1 86.62 150 GLY A CA 1
ATOM 1176 C C . GLY A 1 150 ? 13.258 -22.016 -5.836 1 86.62 150 GLY A C 1
ATOM 1177 O O . GLY A 1 150 ? 14.336 -22.609 -5.762 1 86.62 150 GLY A O 1
ATOM 1178 N N . VAL A 1 151 ? 12.812 -21.406 -6.941 1 87.88 151 VAL A N 1
ATOM 1179 C CA . VAL A 1 151 ? 13.641 -21.375 -8.141 1 87.88 151 VAL A CA 1
ATOM 1180 C C . VAL A 1 151 ? 13.633 -19.984 -8.75 1 87.88 151 VAL A C 1
ATOM 1182 O O . VAL A 1 151 ? 12.594 -19.312 -8.758 1 87.88 151 VAL A O 1
ATOM 1185 N N . TYR A 1 152 ? 14.781 -19.516 -9.164 1 85.19 152 TYR A N 1
ATOM 1186 C CA . TYR A 1 152 ? 14.844 -18.234 -9.867 1 85.19 152 TYR A CA 1
ATOM 1187 C C . TYR A 1 152 ? 15.961 -18.25 -10.906 1 85.19 152 TYR A C 1
ATOM 1189 O O . TYR A 1 152 ? 16.859 -19.078 -10.852 1 85.19 152 TYR A O 1
ATOM 1197 N N . VAL A 1 153 ? 15.82 -17.406 -11.898 1 84.31 153 VAL A N 1
ATOM 1198 C CA . VAL A 1 153 ? 16.859 -17.203 -12.906 1 84.31 153 VAL A CA 1
ATOM 1199 C C . VAL A 1 153 ? 17.641 -15.938 -12.594 1 84.31 153 VAL A C 1
ATOM 1201 O O . VAL A 1 153 ? 17.062 -14.875 -12.375 1 84.31 153 VAL A O 1
ATOM 1204 N N . ASP A 1 154 ? 18.922 -16.062 -12.531 1 81.69 154 ASP A N 1
ATOM 1205 C CA . ASP A 1 154 ? 19.719 -14.891 -12.195 1 81.69 154 ASP A CA 1
ATOM 1206 C C . ASP A 1 154 ? 20.078 -14.094 -13.445 1 81.69 154 ASP A C 1
ATOM 1208 O O . ASP A 1 154 ? 19.594 -14.383 -14.539 1 81.69 154 ASP A O 1
ATOM 1212 N N . GLU A 1 155 ? 20.875 -13.055 -13.32 1 78.06 155 GLU A N 1
ATOM 1213 C CA . GLU A 1 155 ? 21.203 -12.102 -14.391 1 78.06 155 GLU A CA 1
ATOM 1214 C C . GLU A 1 155 ? 21.969 -12.789 -15.516 1 78.06 155 GLU A C 1
ATOM 1216 O O . GLU A 1 155 ? 21.953 -12.32 -16.656 1 78.06 155 GLU A O 1
ATOM 1221 N N . ASN A 1 156 ? 22.578 -13.883 -15.195 1 78.88 156 ASN A N 1
ATOM 1222 C CA . ASN A 1 156 ? 23.391 -14.602 -16.188 1 78.88 156 ASN A CA 1
ATOM 1223 C C . ASN A 1 156 ? 22.578 -15.695 -16.875 1 78.88 156 ASN A C 1
ATOM 1225 O O . ASN A 1 156 ? 23.109 -16.469 -17.672 1 78.88 156 ASN A O 1
ATOM 1229 N N . GLY A 1 157 ? 21.297 -15.805 -16.516 1 79.56 157 GLY A N 1
ATOM 1230 C CA . GLY A 1 157 ? 20.453 -16.812 -17.109 1 79.56 157 GLY A CA 1
ATOM 1231 C C . GLY A 1 157 ? 20.547 -18.172 -16.438 1 79.56 157 GLY A C 1
ATOM 1232 O O . GLY A 1 157 ? 20 -19.156 -16.906 1 79.56 157 GLY A O 1
ATOM 1233 N N . LEU A 1 158 ? 21.25 -18.203 -15.359 1 84.44 158 LEU A N 1
ATOM 1234 C CA . LEU A 1 158 ? 21.406 -19.422 -14.578 1 84.44 158 LEU A CA 1
ATOM 1235 C C . LEU A 1 158 ? 20.188 -19.672 -13.695 1 84.44 158 LEU A C 1
ATOM 1237 O O . LEU A 1 158 ? 19.734 -18.766 -12.984 1 84.44 158 LEU A O 1
ATOM 1241 N N . VAL A 1 159 ? 19.703 -20.922 -13.828 1 88.94 159 VAL A N 1
ATOM 1242 C CA . VAL A 1 159 ? 18.594 -21.328 -12.961 1 88.94 159 VAL A CA 1
ATOM 1243 C C . VAL A 1 159 ? 19.125 -21.734 -11.586 1 88.94 159 VAL A C 1
ATOM 1245 O O . VAL A 1 159 ? 19.953 -22.625 -11.477 1 88.94 159 VAL A O 1
ATOM 1248 N N . ASN A 1 160 ? 18.672 -21.062 -10.609 1 87.12 160 ASN A N 1
ATOM 1249 C CA . ASN A 1 160 ? 19.062 -21.359 -9.234 1 87.12 160 ASN A CA 1
ATOM 1250 C C . ASN A 1 160 ? 17.938 -22.031 -8.469 1 87.12 160 ASN A C 1
ATOM 1252 O O . ASN A 1 160 ? 16.859 -21.453 -8.281 1 87.12 160 ASN A O 1
ATOM 1256 N N . HIS A 1 161 ? 18.172 -23.266 -8.172 1 89.69 161 HIS A N 1
ATOM 1257 C CA . HIS A 1 161 ? 17.281 -23.969 -7.246 1 89.69 161 HIS A CA 1
ATOM 1258 C C . HIS A 1 161 ? 17.625 -23.625 -5.797 1 89.69 161 HIS A C 1
ATOM 1260 O O . HIS A 1 161 ? 18.359 -24.375 -5.145 1 89.69 161 HIS A O 1
ATOM 1266 N N . ALA A 1 162 ? 17 -22.672 -5.219 1 80.31 162 ALA A N 1
ATOM 1267 C CA . ALA A 1 162 ? 17.406 -22 -3.984 1 80.31 162 ALA A CA 1
ATOM 1268 C C . ALA A 1 162 ? 16.844 -22.719 -2.76 1 80.31 162 ALA A C 1
ATOM 1270 O O . ALA A 1 162 ? 17.375 -22.578 -1.656 1 80.31 162 ALA A O 1
ATOM 1271 N N . SER A 1 163 ? 15.836 -23.406 -2.871 1 82.75 163 SER A N 1
ATOM 1272 C CA . SER A 1 163 ? 15.234 -24.109 -1.746 1 82.75 163 SER A CA 1
ATOM 1273 C C . SER A 1 163 ? 14.523 -25.391 -2.207 1 82.75 163 SER A C 1
ATOM 1275 O O . SER A 1 163 ? 13.719 -25.359 -3.139 1 82.75 163 SER A O 1
ATOM 1277 N N . LYS A 1 164 ? 14.844 -26.469 -1.499 1 87.75 164 LYS A N 1
ATOM 1278 C CA . LYS A 1 164 ? 14.164 -27.734 -1.778 1 87.75 164 LYS A CA 1
ATOM 1279 C C . LYS A 1 164 ? 12.75 -27.734 -1.216 1 87.75 164 LYS A C 1
ATOM 1281 O O . LYS A 1 164 ? 12.523 -27.281 -0.094 1 87.75 164 LYS A O 1
ATOM 1286 N N . GLY A 1 165 ? 11.852 -28.078 -2.068 1 91.31 165 GLY A N 1
ATOM 1287 C CA . GLY A 1 165 ? 10.453 -28.203 -1.694 1 91.31 165 GLY A CA 1
ATOM 1288 C C . GLY A 1 165 ? 9.805 -29.469 -2.195 1 91.31 165 GLY A C 1
ATOM 1289 O O . GLY A 1 165 ? 10.445 -30.531 -2.227 1 91.31 165 GLY A O 1
ATOM 1290 N N . THR A 1 166 ? 8.578 -29.391 -2.406 1 94.75 166 THR A N 1
ATOM 1291 C CA . THR A 1 166 ? 7.793 -30.516 -2.91 1 94.75 166 THR A CA 1
ATOM 1292 C C . THR A 1 166 ? 7.008 -30.109 -4.156 1 94.75 166 THR A C 1
ATOM 1294 O O . THR A 1 166 ? 6.863 -28.922 -4.449 1 94.75 166 THR A O 1
ATOM 1297 N N . LEU A 1 167 ? 6.648 -31.062 -4.93 1 96.69 167 LEU A N 1
ATOM 1298 C CA . LEU A 1 167 ? 5.75 -30.922 -6.07 1 96.69 167 LEU A CA 1
ATOM 1299 C C . LEU A 1 167 ? 4.562 -31.875 -5.945 1 96.69 167 LEU A C 1
ATOM 1301 O O . LEU A 1 167 ? 4.734 -33.094 -5.965 1 96.69 167 LEU A O 1
ATOM 1305 N N . GLN A 1 168 ? 3.412 -31.359 -5.75 1 96.88 168 GLN A N 1
ATOM 1306 C CA . GLN A 1 168 ? 2.211 -32.188 -5.605 1 96.88 168 GLN A CA 1
ATOM 1307 C C . GLN A 1 168 ? 1.338 -32.094 -6.855 1 96.88 168 GLN A C 1
ATOM 1309 O O . GLN A 1 168 ? 0.989 -31 -7.309 1 96.88 168 GLN A O 1
ATOM 1314 N N . ILE A 1 169 ? 1.019 -33.25 -7.41 1 97.06 169 ILE A N 1
ATOM 1315 C CA . ILE A 1 169 ? 0.243 -33.312 -8.641 1 97.06 169 ILE A CA 1
ATOM 1316 C C . ILE A 1 169 ? -1.114 -33.969 -8.359 1 97.06 169 ILE A C 1
ATOM 1318 O O . ILE A 1 169 ? -1.223 -34.844 -7.512 1 97.06 169 ILE A O 1
ATOM 1322 N N . SER A 1 170 ? -2.141 -33.5 -9.023 1 96.5 170 SER A N 1
ATOM 1323 C CA . SER A 1 170 ? -3.469 -34.094 -8.938 1 96.5 170 SER A CA 1
ATOM 1324 C C . SER A 1 170 ? -4.273 -33.844 -10.211 1 96.5 170 SER A C 1
ATOM 1326 O O . SER A 1 170 ? -3.783 -33.188 -11.141 1 96.5 170 SER A O 1
ATOM 1328 N N . ASP A 1 171 ? -5.371 -34.469 -10.359 1 93.88 171 ASP A N 1
ATOM 1329 C CA . ASP A 1 171 ? -6.359 -34.188 -11.406 1 93.88 171 ASP A CA 1
ATOM 1330 C C . ASP A 1 171 ? -7.781 -34.312 -10.852 1 93.88 171 ASP A C 1
ATOM 1332 O O . ASP A 1 171 ? -8.031 -35.062 -9.906 1 93.88 171 ASP A O 1
ATOM 1336 N N . LYS A 1 172 ? -8.602 -33.562 -11.406 1 88.62 172 LYS A N 1
ATOM 1337 C CA . LYS A 1 172 ? -9.984 -33.469 -10.93 1 88.62 172 LYS A CA 1
ATOM 1338 C C . LYS A 1 172 ? -10.703 -34.812 -11.117 1 88.62 172 LYS A C 1
ATOM 1340 O O . LYS A 1 172 ? -11.594 -35.156 -10.336 1 88.62 172 LYS A O 1
ATOM 1345 N N . ASN A 1 173 ? -10.312 -35.531 -12.102 1 83.62 173 ASN A N 1
ATOM 1346 C CA . ASN A 1 173 ? -11.047 -36.75 -12.461 1 83.62 173 ASN A CA 1
ATOM 1347 C C . ASN A 1 173 ? -10.531 -37.969 -11.688 1 83.62 173 ASN A C 1
ATOM 1349 O O . ASN A 1 173 ? -11.18 -39 -11.68 1 83.62 173 ASN A O 1
ATOM 1353 N N . GLY A 1 174 ? -9.555 -37.781 -10.891 1 82.88 174 GLY A N 1
ATOM 1354 C CA . GLY A 1 174 ? -9.023 -38.906 -10.109 1 82.88 174 GLY A CA 1
ATOM 1355 C C . GLY A 1 174 ? -8.453 -40 -10.961 1 82.88 174 GLY A C 1
ATOM 1356 O O . GLY A 1 174 ? -8.883 -41.156 -10.859 1 82.88 174 GLY A O 1
ATOM 1357 N N . THR A 1 175 ? -7.414 -39.688 -11.727 1 81.75 175 THR A N 1
ATOM 1358 C CA . THR A 1 175 ? -6.762 -40.688 -12.57 1 81.75 175 THR A CA 1
ATOM 1359 C C . THR A 1 175 ? -6.109 -41.781 -11.711 1 81.75 175 THR A C 1
ATOM 1361 O O . THR A 1 175 ? -5.422 -41.469 -10.734 1 81.75 175 THR A O 1
ATOM 1364 N N . SER A 1 176 ? -6.402 -43.031 -12.039 1 80.19 176 SER A N 1
ATOM 1365 C CA . SER A 1 176 ? -5.816 -44.156 -11.328 1 80.19 176 SER A CA 1
ATOM 1366 C C . SER A 1 176 ? -4.316 -44.281 -11.578 1 80.19 176 SER A C 1
ATOM 1368 O O . SER A 1 176 ? -3.83 -43.844 -12.625 1 80.19 176 SER A O 1
ATOM 1370 N N . GLU A 1 177 ? -3.637 -44.75 -10.625 1 76.56 177 GLU A N 1
ATOM 1371 C CA . GLU A 1 177 ? -2.191 -44.938 -10.727 1 76.56 177 GLU A CA 1
ATOM 1372 C C . GLU A 1 177 ? -1.82 -45.719 -11.969 1 76.56 177 GLU A C 1
ATOM 1374 O O . GLU A 1 177 ? -0.809 -45.438 -12.617 1 76.56 177 GLU A O 1
ATOM 1379 N N . LYS A 1 178 ? -2.666 -46.688 -12.344 1 76.94 178 LYS A N 1
ATOM 1380 C CA . LYS A 1 178 ? -2.383 -47.562 -13.469 1 76.94 178 LYS A CA 1
ATOM 1381 C C . LYS A 1 178 ? -2.512 -46.844 -14.797 1 76.94 178 LYS A C 1
ATOM 1383 O O . LYS A 1 178 ? -1.938 -47.25 -15.805 1 76.94 178 LYS A O 1
ATOM 1388 N N . MET A 1 179 ? -3.152 -45.719 -14.766 1 83.44 179 MET A N 1
ATOM 1389 C CA . MET A 1 179 ? -3.426 -45 -16 1 83.44 179 MET A CA 1
ATOM 1390 C C . MET A 1 179 ? -2.721 -43.625 -16 1 83.44 179 MET A C 1
ATOM 1392 O O . MET A 1 179 ? -3.111 -42.719 -16.734 1 83.44 179 MET A O 1
ATOM 1396 N N . MET A 1 180 ? -1.711 -43.625 -15.195 1 89.25 180 MET A N 1
ATOM 1397 C CA . MET A 1 180 ? -0.99 -42.375 -15.086 1 89.25 180 MET A CA 1
ATOM 1398 C C . MET A 1 180 ? -0.202 -42.094 -16.359 1 89.25 180 MET A C 1
ATOM 1400 O O . MET A 1 180 ? 0.536 -42.938 -16.844 1 89.25 180 MET A O 1
ATOM 1404 N N . PRO A 1 181 ? -0.363 -40.938 -16.891 1 91.62 181 PRO A N 1
ATOM 1405 C CA . PRO A 1 181 ? 0.42 -40.594 -18.078 1 91.62 181 PRO A CA 1
ATOM 1406 C C . PRO A 1 181 ? 1.926 -40.688 -17.844 1 91.62 181 PRO A C 1
ATOM 1408 O O . PRO A 1 181 ? 2.396 -40.406 -16.734 1 91.62 181 PRO A O 1
ATOM 1411 N N . GLU A 1 182 ? 2.621 -41 -18.844 1 86.94 182 GLU A N 1
ATOM 1412 C CA . GLU A 1 182 ? 4.066 -41.188 -18.766 1 86.94 182 GLU A CA 1
ATOM 1413 C C . GLU A 1 182 ? 4.758 -39.906 -18.266 1 86.94 182 GLU A C 1
ATOM 1415 O O . GLU A 1 182 ? 5.727 -39.969 -17.5 1 86.94 182 GLU A O 1
ATOM 1420 N N . THR A 1 183 ? 4.273 -38.844 -18.703 1 90.62 183 THR A N 1
ATOM 1421 C CA . THR A 1 183 ? 4.871 -37.594 -18.281 1 90.62 183 THR A CA 1
ATOM 1422 C C . THR A 1 183 ? 4.754 -37.406 -16.766 1 90.62 183 THR A C 1
ATOM 1424 O O . THR A 1 183 ? 5.707 -36.969 -16.109 1 90.62 183 THR A O 1
ATOM 1427 N N . ILE A 1 184 ? 3.639 -37.688 -16.188 1 94.19 184 ILE A N 1
ATOM 1428 C CA . ILE A 1 184 ? 3.418 -37.562 -14.758 1 94.19 184 ILE A CA 1
ATOM 1429 C C . ILE A 1 184 ? 4.285 -38.562 -14.008 1 94.19 184 ILE A C 1
ATOM 1431 O O . ILE A 1 184 ? 4.938 -38.219 -13.023 1 94.19 184 ILE A O 1
ATOM 1435 N N . GLN A 1 185 ? 4.297 -39.75 -14.57 1 92.25 185 GLN A N 1
ATOM 1436 C CA . GLN A 1 185 ? 5.133 -40.781 -13.953 1 92.25 185 GLN A CA 1
ATOM 1437 C C . GLN A 1 185 ? 6.605 -40.375 -13.969 1 92.25 185 GLN A C 1
ATOM 1439 O O . GLN A 1 185 ? 7.328 -40.594 -13 1 92.25 185 GLN A O 1
ATOM 1444 N N . ALA A 1 186 ? 6.996 -39.844 -15.078 1 92 186 ALA A N 1
ATOM 1445 C CA . ALA A 1 186 ? 8.375 -39.375 -15.18 1 92 186 ALA A CA 1
ATOM 1446 C C . ALA A 1 186 ? 8.695 -38.344 -14.109 1 92 186 ALA A C 1
ATOM 1448 O O . ALA A 1 186 ?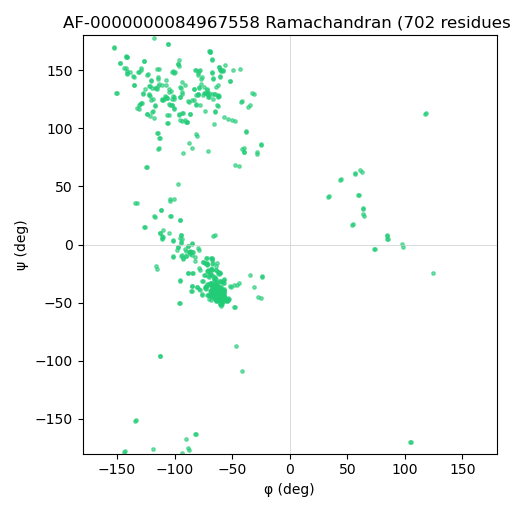 9.773 -38.375 -13.508 1 92 186 ALA A O 1
ATOM 1449 N N . ILE A 1 187 ? 7.785 -37.469 -13.836 1 94.56 187 ILE A N 1
ATOM 1450 C CA . ILE A 1 187 ? 7.965 -36.438 -12.82 1 94.56 187 ILE A CA 1
ATOM 1451 C C . ILE A 1 187 ? 8.039 -37.062 -11.438 1 94.56 187 ILE A C 1
ATOM 1453 O O . ILE A 1 187 ? 8.922 -36.75 -10.648 1 94.56 187 ILE A O 1
ATOM 1457 N N . LEU A 1 188 ? 7.164 -38.031 -11.211 1 93.56 188 LEU A N 1
ATOM 1458 C CA . LEU A 1 188 ? 7.102 -38.719 -9.922 1 93.56 188 LEU A CA 1
ATOM 1459 C C . LEU A 1 188 ? 8.375 -39.531 -9.672 1 93.56 188 LEU A C 1
ATOM 1461 O O . LEU A 1 188 ? 8.797 -39.688 -8.523 1 93.56 188 LEU A O 1
ATOM 1465 N N . ASP A 1 189 ? 8.977 -39.938 -10.758 1 92.5 189 ASP A N 1
ATOM 1466 C CA . ASP A 1 189 ? 10.148 -40.781 -10.641 1 92.5 189 ASP A CA 1
ATOM 1467 C C . ASP A 1 189 ? 11.43 -39.969 -10.57 1 92.5 189 ASP A C 1
ATOM 1469 O O . ASP A 1 189 ? 12.516 -40.531 -10.391 1 92.5 189 ASP A O 1
ATOM 1473 N N . THR A 1 190 ? 11.344 -38.719 -10.719 1 92.56 190 THR A N 1
ATOM 1474 C CA . THR A 1 190 ? 12.516 -37.844 -10.656 1 92.56 190 THR A CA 1
ATOM 1475 C C . THR A 1 190 ? 12.766 -37.375 -9.227 1 92.56 190 THR A C 1
ATOM 1477 O O . THR A 1 190 ? 12.07 -36.5 -8.727 1 92.56 190 THR A O 1
ATOM 1480 N N . PRO A 1 191 ? 13.703 -37.844 -8.531 1 90.81 191 PRO A N 1
ATOM 1481 C CA . PRO A 1 191 ? 13.891 -37.594 -7.102 1 90.81 191 PRO A CA 1
ATOM 1482 C C . PRO A 1 191 ? 14.125 -36.125 -6.785 1 90.81 191 PRO A C 1
ATOM 1484 O O . PRO A 1 191 ? 13.648 -35.625 -5.762 1 90.81 191 PRO A O 1
ATOM 1487 N N . SER A 1 192 ? 14.82 -35.438 -7.625 1 89.38 192 SER A N 1
ATOM 1488 C CA . SER A 1 192 ? 15.172 -34.062 -7.355 1 89.38 192 SER A CA 1
ATOM 1489 C C . SER A 1 192 ? 13.938 -33.156 -7.34 1 89.38 192 SER A C 1
ATOM 1491 O O . SER A 1 192 ? 13.969 -32.062 -6.797 1 89.38 192 SER A O 1
ATOM 1493 N N . LEU A 1 193 ? 12.828 -33.625 -7.871 1 93.62 193 LEU A N 1
ATOM 1494 C CA . LEU A 1 193 ? 11.602 -32.844 -7.918 1 93.62 193 LEU A CA 1
ATOM 1495 C C . LEU A 1 193 ? 10.727 -33.125 -6.699 1 93.62 193 LEU A C 1
ATOM 1497 O O . LEU A 1 193 ? 9.781 -32.406 -6.426 1 93.62 193 LEU A O 1
ATOM 1501 N N . ASN A 1 194 ? 11.102 -34.188 -5.988 1 95.56 194 ASN A N 1
ATOM 1502 C CA . ASN A 1 194 ? 10.359 -34.531 -4.777 1 95.56 194 ASN A CA 1
ATOM 1503 C C . ASN A 1 194 ? 8.852 -34.438 -4.996 1 95.56 194 ASN A C 1
ATOM 1505 O O . ASN A 1 194 ? 8.164 -33.719 -4.262 1 95.56 194 ASN A O 1
ATOM 1509 N N . ALA A 1 195 ? 8.375 -35.188 -6 1 96.19 195 ALA A N 1
ATOM 1510 C CA . ALA A 1 195 ? 6.996 -35.062 -6.461 1 96.19 195 ALA A CA 1
ATOM 1511 C C . ALA A 1 195 ? 6.125 -36.188 -5.883 1 96.19 195 ALA A C 1
ATOM 1513 O O . ALA A 1 195 ? 6.621 -37.25 -5.547 1 96.19 195 ALA A O 1
ATOM 1514 N N . GLY A 1 196 ? 4.895 -35.938 -5.637 1 95.62 196 GLY A N 1
ATOM 1515 C CA . GLY A 1 196 ? 3.885 -36.906 -5.238 1 95.62 196 GLY A CA 1
ATOM 1516 C C . GLY A 1 196 ? 2.531 -36.656 -5.871 1 95.62 196 GLY A C 1
ATOM 1517 O O . GLY A 1 196 ? 2.221 -35.5 -6.242 1 95.62 196 GLY A O 1
ATOM 1518 N N . TYR A 1 197 ? 1.835 -37.719 -6.102 1 95.88 197 TYR A N 1
ATOM 1519 C CA . TYR A 1 197 ? 0.451 -37.625 -6.551 1 95.88 197 TYR A CA 1
ATOM 1520 C C . TYR A 1 197 ? -0.51 -37.688 -5.371 1 95.88 197 TYR A C 1
ATOM 1522 O O . TYR A 1 197 ? -0.395 -38.531 -4.504 1 95.88 197 TYR A O 1
ATOM 1530 N N . VAL A 1 198 ? -1.44 -36.75 -5.297 1 94.44 198 VAL A N 1
ATOM 1531 C CA . VAL A 1 198 ? -2.369 -36.688 -4.172 1 94.44 198 VAL A CA 1
ATOM 1532 C C . VAL A 1 198 ? -3.803 -36.594 -4.691 1 94.44 198 VAL A C 1
ATOM 1534 O O . VAL A 1 198 ? -4.039 -36.156 -5.812 1 94.44 198 VAL A O 1
ATOM 1537 N N . GLY A 1 199 ? -4.773 -37.094 -3.896 1 94.25 199 GLY A N 1
ATOM 1538 C CA . GLY A 1 199 ? -6.176 -37 -4.258 1 94.25 199 GLY A CA 1
ATOM 1539 C C . GLY A 1 199 ? -6.633 -35.562 -4.41 1 94.25 199 GLY A C 1
ATOM 1540 O O . GLY A 1 199 ? -6.129 -34.656 -3.727 1 94.25 199 GLY A O 1
ATOM 1541 N N . TYR A 1 200 ? -7.59 -35.375 -5.258 1 94.81 200 TYR A N 1
ATOM 1542 C CA . TYR A 1 200 ? -8.008 -34.031 -5.617 1 94.81 200 TYR A CA 1
ATOM 1543 C C . TYR A 1 200 ? -8.516 -33.25 -4.395 1 94.81 200 TYR A C 1
ATOM 1545 O O . TYR A 1 200 ? -8.289 -32.062 -4.27 1 94.81 200 TYR A O 1
ATOM 1553 N N . HIS A 1 201 ? -9.211 -33.906 -3.463 1 95.75 201 HIS A N 1
ATOM 1554 C CA . HIS A 1 201 ? -9.734 -33.281 -2.262 1 95.75 201 HIS A CA 1
ATOM 1555 C C . HIS A 1 201 ? -8.609 -32.688 -1.422 1 95.75 201 HIS A C 1
ATOM 1557 O O . HIS A 1 201 ? -8.703 -31.547 -0.963 1 95.75 201 HIS A O 1
ATOM 1563 N N . ASP A 1 202 ? -7.566 -33.438 -1.298 1 95.69 202 ASP A N 1
ATOM 1564 C CA . ASP A 1 202 ? -6.414 -32.906 -0.558 1 95.69 202 ASP A CA 1
ATOM 1565 C C . ASP A 1 202 ? -5.68 -31.844 -1.354 1 95.69 202 ASP A C 1
ATOM 1567 O O . ASP A 1 202 ? -5.234 -30.844 -0.791 1 95.69 202 ASP A O 1
ATOM 1571 N N . PHE A 1 203 ? -5.629 -32.062 -2.602 1 96.12 203 PHE A N 1
ATOM 1572 C CA . PHE A 1 203 ? -4.887 -31.188 -3.484 1 96.12 203 PHE A CA 1
ATOM 1573 C C . PHE A 1 203 ? -5.488 -29.781 -3.479 1 96.12 203 PHE A C 1
ATOM 1575 O O . PHE A 1 203 ? -4.77 -28.781 -3.363 1 96.12 203 PHE A O 1
ATOM 1582 N N . ILE A 1 204 ? -6.777 -29.719 -3.602 1 96.81 204 ILE A N 1
ATOM 1583 C CA . ILE A 1 204 ? -7.426 -28.422 -3.734 1 96.81 204 ILE A CA 1
ATOM 1584 C C . ILE A 1 204 ? -7.23 -27.609 -2.453 1 96.81 204 ILE A C 1
ATOM 1586 O O . ILE A 1 204 ? -7.098 -26.391 -2.498 1 96.81 204 ILE A O 1
ATOM 1590 N N . LEU A 1 205 ? -7.246 -28.266 -1.282 1 97.81 205 LEU A N 1
ATOM 1591 C CA . LEU A 1 205 ? -6.992 -27.609 -0.01 1 97.81 205 LEU A CA 1
ATOM 1592 C C . LEU A 1 205 ? -5.566 -27.062 0.046 1 97.81 205 LEU A C 1
ATOM 1594 O O . LEU A 1 205 ? -5.34 -25.938 0.491 1 97.81 205 LEU A O 1
ATOM 1598 N N . LEU A 1 206 ? -4.645 -27.859 -0.426 1 96.75 206 LEU A N 1
ATOM 1599 C CA . LEU A 1 206 ? -3.248 -27.438 -0.462 1 96.75 206 LEU A CA 1
ATOM 1600 C C . LEU A 1 206 ? -3.062 -26.25 -1.417 1 96.75 206 LEU A C 1
ATOM 1602 O O . LEU A 1 206 ? -2.291 -25.344 -1.135 1 96.75 206 LEU A O 1
ATOM 1606 N N . GLN A 1 207 ? -3.736 -26.328 -2.504 1 96.69 207 GLN A N 1
ATOM 1607 C CA . GLN A 1 207 ? -3.686 -25.234 -3.48 1 96.69 207 GLN A CA 1
ATOM 1608 C C . GLN A 1 207 ? -4.219 -23.938 -2.889 1 96.69 207 GLN A C 1
ATOM 1610 O O . GLN A 1 207 ? -3.637 -22.875 -3.094 1 96.69 207 GLN A O 1
ATOM 1615 N N . MET A 1 208 ? -5.289 -24.047 -2.158 1 98.25 208 MET A N 1
ATOM 1616 C CA . MET A 1 208 ? -5.895 -22.891 -1.517 1 98.25 208 MET A CA 1
ATOM 1617 C C . MET A 1 208 ? -4.969 -22.312 -0.45 1 98.25 208 MET A C 1
ATOM 1619 O O . MET A 1 208 ? -4.797 -21.094 -0.362 1 98.25 208 MET A O 1
ATOM 1623 N N . GLN A 1 209 ? -4.41 -23.203 0.317 1 97.94 209 GLN A N 1
ATOM 1624 C CA . GLN A 1 209 ? -3.453 -22.766 1.33 1 97.94 209 GLN A CA 1
ATOM 1625 C C . GLN A 1 209 ? -2.285 -22.016 0.697 1 97.94 209 GLN A C 1
ATOM 1627 O O . GLN A 1 209 ? -1.884 -20.953 1.186 1 97.94 209 GLN A O 1
ATOM 1632 N N . LYS A 1 210 ? -1.765 -22.531 -0.341 1 97.06 210 LYS A N 1
ATOM 1633 C CA . LYS A 1 210 ? -0.646 -21.891 -1.027 1 97.06 210 LYS A CA 1
ATOM 1634 C C . LYS A 1 210 ? -1.052 -20.531 -1.589 1 97.06 210 LYS A C 1
ATOM 1636 O O . LYS A 1 210 ? -0.281 -19.562 -1.523 1 97.06 210 LYS A O 1
ATOM 1641 N N . LEU A 1 211 ? -2.23 -20.484 -2.17 1 97.88 211 LEU A N 1
ATOM 1642 C CA . LEU A 1 211 ? -2.711 -19.203 -2.703 1 97.88 211 LEU A CA 1
ATOM 1643 C C . LEU A 1 211 ? -2.797 -18.156 -1.604 1 97.88 211 LEU A C 1
ATOM 1645 O O . LEU A 1 211 ? -2.381 -17.016 -1.8 1 97.88 211 LEU A O 1
ATOM 1649 N N . VAL A 1 212 ? -3.338 -18.547 -0.46 1 98.69 212 VAL A N 1
ATOM 1650 C CA . VAL A 1 212 ? -3.484 -17.625 0.667 1 98.69 212 VAL A CA 1
ATOM 1651 C C . VAL A 1 212 ? -2.111 -17.125 1.104 1 98.69 212 VAL A C 1
ATOM 1653 O O . VAL A 1 212 ? -1.929 -15.922 1.325 1 98.69 212 VAL A O 1
ATOM 1656 N N . ILE A 1 213 ? -1.166 -18.031 1.225 1 98.06 213 ILE A N 1
ATOM 1657 C CA . ILE A 1 213 ? 0.19 -17.672 1.619 1 98.06 213 ILE A CA 1
ATOM 1658 C C . ILE A 1 213 ? 0.749 -16.641 0.644 1 98.06 213 ILE A C 1
ATOM 1660 O O . ILE A 1 213 ? 1.264 -15.594 1.061 1 98.06 213 ILE A O 1
ATOM 1664 N N . ASN A 1 214 ? 0.61 -16.906 -0.614 1 97 214 ASN A N 1
ATOM 1665 C CA . ASN A 1 214 ? 1.118 -16.016 -1.652 1 97 214 ASN A CA 1
ATOM 1666 C C . ASN A 1 214 ? 0.402 -14.664 -1.633 1 97 214 ASN A C 1
ATOM 1668 O O . ASN A 1 214 ? 1.029 -13.617 -1.823 1 97 214 ASN A O 1
ATOM 1672 N N . CYS A 1 215 ? -0.899 -14.664 -1.393 1 98.62 215 CYS A N 1
ATOM 1673 C CA . CYS A 1 215 ? -1.695 -13.445 -1.364 1 98.62 215 CYS A CA 1
ATOM 1674 C C . CYS A 1 215 ? -1.286 -12.555 -0.196 1 98.62 215 CYS A C 1
ATOM 1676 O O . CYS A 1 215 ? -1.462 -11.336 -0.247 1 98.62 215 CYS A O 1
ATOM 1678 N N . CYS A 1 216 ? -0.835 -13.156 0.845 1 98.75 216 CYS A N 1
ATOM 1679 C CA . CYS A 1 216 ? -0.479 -12.414 2.049 1 98.75 216 CYS A CA 1
ATOM 1680 C C . CYS A 1 216 ? 0.947 -11.883 1.963 1 98.75 216 CYS A C 1
ATOM 1682 O O . CYS A 1 216 ? 1.209 -10.734 2.314 1 98.75 216 CYS A O 1
ATOM 1684 N N . ILE A 1 217 ? 1.865 -12.641 1.452 1 98.19 217 ILE A N 1
ATOM 1685 C CA . ILE A 1 217 ? 3.285 -12.336 1.583 1 98.19 217 ILE A CA 1
ATOM 1686 C C . ILE A 1 217 ? 3.768 -11.586 0.341 1 98.19 217 ILE A C 1
ATOM 1688 O O . ILE A 1 217 ? 4.348 -10.508 0.446 1 98.19 217 ILE A O 1
ATOM 1692 N N . ASN A 1 218 ? 3.479 -12.109 -0.877 1 97.5 218 ASN A N 1
ATOM 1693 C CA . ASN A 1 218 ? 4.105 -11.648 -2.109 1 97.5 218 ASN A CA 1
ATOM 1694 C C . ASN A 1 218 ? 3.771 -10.188 -2.393 1 97.5 218 ASN A C 1
ATOM 1696 O O . ASN A 1 218 ? 4.664 -9.383 -2.674 1 97.5 218 ASN A O 1
ATOM 1700 N N . PRO A 1 219 ? 2.492 -9.797 -2.293 1 98.5 219 PRO A N 1
ATOM 1701 C CA . PRO A 1 219 ? 2.189 -8.406 -2.645 1 98.5 219 PRO A CA 1
ATOM 1702 C C . PRO A 1 219 ? 2.799 -7.406 -1.666 1 98.5 219 PRO A C 1
ATOM 1704 O O . PRO A 1 219 ? 3.285 -6.352 -2.082 1 98.5 219 PRO A O 1
ATOM 1707 N N . LEU A 1 220 ? 2.762 -7.699 -0.365 1 98.62 220 LEU A N 1
ATOM 1708 C CA . LEU A 1 220 ? 3.271 -6.762 0.628 1 98.62 220 LEU A CA 1
ATOM 1709 C C . LEU A 1 220 ? 4.785 -6.613 0.511 1 98.62 220 LEU A C 1
ATOM 1711 O O . LEU A 1 220 ? 5.32 -5.52 0.683 1 98.62 220 LEU A O 1
ATOM 1715 N N . THR A 1 221 ? 5.523 -7.719 0.196 1 98.31 221 THR A N 1
ATOM 1716 C CA . THR A 1 221 ? 6.961 -7.621 -0.03 1 98.31 221 THR A CA 1
ATOM 1717 C C . THR A 1 221 ? 7.258 -6.754 -1.252 1 98.31 221 THR A C 1
ATOM 1719 O O . THR A 1 221 ? 8.25 -6.02 -1.272 1 98.31 221 THR A O 1
ATOM 1722 N N . ALA A 1 222 ? 6.43 -6.875 -2.25 1 98.12 222 ALA A N 1
ATOM 1723 C CA . ALA A 1 222 ? 6.613 -6.094 -3.471 1 98.12 222 ALA A CA 1
ATOM 1724 C C . ALA A 1 222 ? 6.316 -4.617 -3.227 1 98.12 222 ALA A C 1
ATOM 1726 O O . ALA A 1 222 ? 7.082 -3.746 -3.652 1 98.12 222 ALA A O 1
ATOM 1727 N N . ILE A 1 223 ? 5.246 -4.324 -2.5 1 98.38 223 ILE A N 1
ATOM 1728 C CA . ILE A 1 223 ? 4.824 -2.953 -2.242 1 98.38 223 ILE A CA 1
ATOM 1729 C C . ILE A 1 223 ? 5.863 -2.246 -1.375 1 98.38 223 ILE A C 1
ATOM 1731 O O . ILE A 1 223 ? 6.27 -1.122 -1.675 1 98.38 223 ILE A O 1
ATOM 1735 N N . PHE A 1 224 ? 6.34 -2.918 -0.32 1 98 224 PHE A N 1
ATOM 1736 C CA . PHE A 1 224 ? 7.242 -2.299 0.645 1 98 224 PHE A CA 1
ATOM 1737 C C . PHE A 1 224 ? 8.695 -2.496 0.232 1 98 224 PHE A C 1
ATOM 1739 O O . PHE A 1 224 ? 9.602 -1.912 0.831 1 98 224 PHE A O 1
ATOM 1746 N N . ASP A 1 225 ? 8.969 -3.299 -0.737 1 97.25 225 ASP A N 1
ATOM 1747 C CA . ASP A 1 225 ? 10.297 -3.617 -1.247 1 97.25 225 ASP A CA 1
ATOM 1748 C C . ASP A 1 225 ? 11.195 -4.156 -0.136 1 97.25 225 ASP A C 1
ATOM 1750 O O . ASP A 1 225 ? 12.281 -3.625 0.105 1 97.25 225 ASP A O 1
ATOM 1754 N N . VAL A 1 226 ? 10.742 -5.277 0.411 1 97.69 226 VAL A N 1
ATOM 1755 C CA . VAL A 1 226 ? 11.484 -5.871 1.518 1 97.69 226 VAL A CA 1
ATOM 1756 C C . VAL A 1 226 ? 11.484 -7.391 1.388 1 97.69 226 VAL A C 1
ATOM 1758 O O . VAL A 1 226 ? 10.664 -7.957 0.66 1 97.69 226 VAL A O 1
ATOM 1761 N N . ASN A 1 227 ? 12.406 -8.07 2.061 1 96.06 227 ASN A N 1
ATOM 1762 C CA . ASN A 1 227 ? 12.398 -9.531 2.146 1 96.06 227 ASN A CA 1
ATOM 1763 C C . ASN A 1 227 ? 11.227 -10.031 2.982 1 96.06 227 ASN A C 1
ATOM 1765 O O . ASN A 1 227 ? 10.609 -9.266 3.727 1 96.06 227 ASN A O 1
ATOM 1769 N N . ASN A 1 228 ? 10.93 -11.344 2.902 1 96.62 228 ASN A N 1
ATOM 1770 C CA . ASN A 1 228 ? 9.758 -11.93 3.539 1 96.62 228 ASN A CA 1
ATOM 1771 C C . ASN A 1 228 ? 9.75 -11.672 5.043 1 96.62 228 ASN A C 1
ATOM 1773 O O . ASN A 1 228 ? 8.75 -11.211 5.594 1 96.62 228 ASN A O 1
ATOM 1777 N N . GLY A 1 229 ? 10.891 -11.844 5.676 1 96.94 229 GLY A N 1
ATOM 1778 C CA . GLY A 1 229 ? 10.953 -11.773 7.129 1 96.94 229 GLY A CA 1
ATOM 1779 C C . GLY A 1 229 ? 10.695 -10.383 7.676 1 96.94 229 GLY A C 1
ATOM 1780 O O . GLY A 1 229 ? 10.258 -10.234 8.82 1 96.94 229 GLY A O 1
ATOM 1781 N N . HIS A 1 230 ? 10.961 -9.367 6.918 1 97.75 230 HIS A N 1
ATOM 1782 C CA . HIS A 1 230 ? 10.805 -7.984 7.359 1 97.75 230 HIS A CA 1
ATOM 1783 C C . HIS A 1 230 ? 9.328 -7.633 7.547 1 97.75 230 HIS A C 1
ATOM 1785 O O . HIS A 1 230 ? 9 -6.699 8.281 1 97.75 230 HIS A O 1
ATOM 1791 N N . LEU A 1 231 ? 8.43 -8.375 6.914 1 98.31 231 LEU A N 1
ATOM 1792 C CA . LEU A 1 231 ? 6.996 -8.141 7.094 1 98.31 231 LEU A CA 1
ATOM 1793 C C . LEU A 1 231 ? 6.59 -8.336 8.547 1 98.31 231 LEU A C 1
ATOM 1795 O O . LEU A 1 231 ? 5.602 -7.766 9.008 1 98.31 231 LEU A O 1
ATOM 1799 N N . LEU A 1 232 ? 7.359 -9.125 9.258 1 97.88 232 LEU A N 1
ATOM 1800 C CA . LEU A 1 232 ? 7.031 -9.461 10.633 1 97.88 232 LEU A CA 1
ATOM 1801 C C . LEU A 1 232 ? 7.297 -8.281 11.562 1 97.88 232 LEU A C 1
ATOM 1803 O O . LEU A 1 232 ? 6.824 -8.258 12.703 1 97.88 232 LEU A O 1
ATOM 1807 N N . TYR A 1 233 ? 8.055 -7.297 11.094 1 96.88 233 TYR A N 1
ATOM 1808 C CA . TYR A 1 233 ? 8.273 -6.078 11.867 1 96.88 233 TYR A CA 1
ATOM 1809 C C . TYR A 1 233 ? 7.051 -5.176 11.828 1 96.88 233 TYR A C 1
ATOM 1811 O O . TYR A 1 233 ? 6.949 -4.223 12.602 1 96.88 233 TYR A O 1
ATOM 1819 N N . GLY A 1 234 ? 6.156 -5.449 10.898 1 96.62 234 GLY A N 1
ATOM 1820 C CA . GLY A 1 234 ? 5.031 -4.551 10.688 1 96.62 234 GLY A CA 1
ATOM 1821 C C . GLY A 1 234 ? 4 -4.609 11.797 1 96.62 234 GLY A C 1
ATOM 1822 O O . GLY A 1 234 ? 3.48 -5.68 12.117 1 96.62 234 GLY A O 1
ATOM 1823 N N . ASP A 1 235 ? 3.564 -3.482 12.273 1 93.69 235 ASP A N 1
ATOM 1824 C CA . ASP A 1 235 ? 2.621 -3.387 13.383 1 93.69 235 ASP A CA 1
ATOM 1825 C C . ASP A 1 235 ? 1.239 -3.895 12.977 1 93.69 235 ASP A C 1
ATOM 1827 O O . ASP A 1 235 ? 0.509 -4.449 13.797 1 93.69 235 ASP A O 1
ATOM 1831 N N . GLU A 1 236 ? 0.936 -3.672 11.703 1 96.25 236 GLU A N 1
ATOM 1832 C CA . GLU A 1 236 ? -0.414 -3.998 11.25 1 96.25 236 GLU A CA 1
ATOM 1833 C C . GLU A 1 236 ? -0.399 -5.164 10.266 1 96.25 236 GLU A C 1
ATOM 1835 O O . GLU A 1 236 ? -1.409 -5.453 9.625 1 96.25 236 GLU A O 1
ATOM 1840 N N . THR A 1 237 ? 0.709 -5.832 10.109 1 97.56 237 THR A N 1
ATOM 1841 C CA . THR A 1 237 ? 0.841 -6.887 9.109 1 97.56 237 THR A CA 1
ATOM 1842 C C . THR A 1 237 ? -0.158 -8.008 9.375 1 97.56 237 THR A C 1
ATOM 1844 O O . THR A 1 237 ? -0.847 -8.461 8.461 1 97.56 237 THR A O 1
ATOM 1847 N N . ALA A 1 238 ? -0.262 -8.422 10.648 1 97.5 238 ALA A N 1
ATOM 1848 C CA . ALA A 1 238 ? -1.176 -9.508 11 1 97.5 238 ALA A CA 1
ATOM 1849 C C . ALA A 1 238 ? -2.621 -9.133 10.688 1 97.5 238 ALA A C 1
ATOM 1851 O O . ALA A 1 238 ? -3.398 -9.961 10.219 1 97.5 238 ALA A O 1
ATOM 1852 N N . ASN A 1 239 ? -2.945 -7.918 10.992 1 96.88 239 ASN A N 1
ATOM 1853 C CA . ASN A 1 239 ? -4.297 -7.453 10.695 1 96.88 239 ASN A CA 1
ATOM 1854 C C . ASN A 1 239 ? -4.57 -7.434 9.195 1 96.88 239 ASN A C 1
ATOM 1856 O O . ASN A 1 239 ? -5.668 -7.773 8.758 1 96.88 239 ASN A O 1
ATOM 1860 N N . LEU A 1 240 ? -3.625 -6.98 8.438 1 97.56 240 LEU A N 1
ATOM 1861 C CA . LEU A 1 240 ? -3.754 -6.992 6.984 1 97.56 240 LEU A CA 1
ATOM 1862 C C . LEU A 1 240 ? -3.926 -8.414 6.465 1 97.56 240 LEU A C 1
ATOM 1864 O O . LEU A 1 240 ? -4.801 -8.68 5.637 1 97.56 240 LEU A O 1
ATOM 1868 N N . TRP A 1 241 ? -3.127 -9.336 7.023 1 98.69 241 TRP A N 1
ATOM 1869 C CA . TRP A 1 241 ? -3.211 -10.742 6.625 1 98.69 241 TRP A CA 1
ATOM 1870 C C . TRP A 1 241 ? -4.578 -11.32 6.965 1 98.69 241 TRP A C 1
ATOM 1872 O O . TRP A 1 241 ? -5.176 -12.031 6.152 1 98.69 241 TRP A O 1
ATOM 1882 N N . LYS A 1 242 ? -5.062 -11.008 8.148 1 98.5 242 LYS A N 1
ATOM 1883 C CA . LYS A 1 242 ? -6.371 -11.516 8.555 1 98.5 242 LYS A CA 1
ATOM 1884 C C . LYS A 1 242 ? -7.457 -11.078 7.574 1 98.5 242 LYS A C 1
ATOM 1886 O O . LYS A 1 242 ? -8.328 -11.867 7.211 1 98.5 242 LYS A O 1
ATOM 1891 N N . SER A 1 243 ? -7.363 -9.836 7.195 1 98.12 243 SER A N 1
ATOM 1892 C CA . SER A 1 243 ? -8.344 -9.32 6.25 1 98.12 243 SER A CA 1
ATOM 1893 C C . SER A 1 243 ? -8.242 -10.023 4.902 1 98.12 243 SER A C 1
ATOM 1895 O O . SER A 1 243 ? -9.258 -10.375 4.297 1 98.12 243 SER A O 1
ATOM 1897 N N . ILE A 1 244 ? -7.066 -10.227 4.391 1 98.75 244 ILE A N 1
ATOM 1898 C CA . ILE A 1 244 ? -6.828 -10.93 3.137 1 98.75 244 ILE A CA 1
ATOM 1899 C C . ILE A 1 244 ? -7.391 -12.352 3.229 1 98.75 244 ILE A C 1
ATOM 1901 O O . ILE A 1 244 ? -8.141 -12.781 2.352 1 98.75 244 ILE A O 1
ATOM 1905 N N . ILE A 1 245 ? -7.07 -13.023 4.332 1 98.88 245 ILE A N 1
ATOM 1906 C CA . ILE A 1 245 ? -7.422 -14.422 4.539 1 98.88 245 ILE A CA 1
ATOM 1907 C C . ILE A 1 245 ? -8.938 -14.57 4.609 1 98.88 245 ILE A C 1
ATOM 1909 O O . ILE A 1 245 ? -9.508 -15.461 3.977 1 98.88 245 ILE A O 1
ATOM 1913 N N . THR A 1 246 ? -9.555 -13.672 5.336 1 98.75 246 THR A N 1
ATOM 1914 C CA . THR A 1 246 ? -11.008 -13.734 5.48 1 98.75 246 THR A CA 1
ATOM 1915 C C . THR A 1 246 ? -11.688 -13.664 4.117 1 98.75 246 THR A C 1
ATOM 1917 O O . THR A 1 246 ? -12.586 -14.461 3.82 1 98.75 246 THR A O 1
ATOM 1920 N N . GLU A 1 247 ? -11.266 -12.758 3.314 1 98.75 247 GLU A N 1
ATOM 1921 C CA . GLU A 1 247 ? -11.844 -12.609 1.981 1 98.75 247 GLU A CA 1
ATOM 1922 C C . GLU A 1 247 ? -11.555 -13.836 1.116 1 98.75 247 GLU A C 1
ATOM 1924 O O . GLU A 1 247 ? -12.422 -14.281 0.359 1 98.75 247 GLU A O 1
ATOM 1929 N N . CYS A 1 248 ? -10.352 -14.367 1.197 1 98.75 248 CYS A N 1
ATOM 1930 C CA . CYS A 1 248 ? -10 -15.562 0.434 1 98.75 248 CYS A CA 1
ATOM 1931 C C . CYS A 1 248 ? -10.914 -16.734 0.796 1 98.75 248 CYS A C 1
ATOM 1933 O O . CYS A 1 248 ? -11.508 -17.359 -0.083 1 98.75 248 CYS A O 1
ATOM 1935 N N . VAL A 1 249 ? -11.008 -16.969 2.09 1 98.75 249 VAL A N 1
ATOM 1936 C CA . VAL A 1 249 ? -11.758 -18.125 2.584 1 98.75 249 VAL A CA 1
ATOM 1937 C C . VAL A 1 249 ? -13.227 -18 2.189 1 98.75 249 VAL A C 1
ATOM 1939 O O . VAL A 1 249 ? -13.844 -18.953 1.723 1 98.75 249 VAL A O 1
ATOM 1942 N N . ASP A 1 250 ? -13.781 -16.797 2.34 1 98.62 250 ASP A N 1
ATOM 1943 C CA . ASP A 1 250 ? -15.164 -16.562 1.933 1 98.62 250 ASP A CA 1
ATOM 1944 C C . ASP A 1 250 ? -15.367 -16.906 0.458 1 98.62 250 ASP A C 1
ATOM 1946 O O . ASP A 1 250 ? -16.344 -17.562 0.098 1 98.62 250 ASP A O 1
ATOM 1950 N N . MET A 1 251 ? -14.469 -16.469 -0.373 1 98.44 251 MET A N 1
ATOM 1951 C CA . MET A 1 251 ? -14.609 -16.688 -1.81 1 98.44 251 MET A CA 1
ATOM 1952 C C . MET A 1 251 ? -14.422 -18.156 -2.156 1 98.44 251 MET A C 1
ATOM 1954 O O . MET A 1 251 ? -15.07 -18.672 -3.072 1 98.44 251 MET A O 1
ATOM 1958 N N . PHE A 1 252 ? -13.516 -18.891 -1.414 1 98.44 252 PHE A N 1
ATOM 1959 C CA . PHE A 1 252 ? -13.32 -20.328 -1.652 1 98.44 252 PHE A CA 1
ATOM 1960 C C . PHE A 1 252 ? -14.625 -21.094 -1.451 1 98.44 252 PHE A C 1
ATOM 1962 O O . PHE A 1 252 ? -15.023 -21.875 -2.309 1 98.44 252 PHE A O 1
ATOM 1969 N N . PHE A 1 253 ? -15.258 -20.828 -0.391 1 98.19 253 PHE A N 1
ATOM 1970 C CA . PHE A 1 253 ? -16.469 -21.578 -0.054 1 98.19 253 PHE A CA 1
ATOM 1971 C C . PHE A 1 253 ? -17.609 -21.219 -0.986 1 98.19 253 PHE A C 1
ATOM 1973 O O . PHE A 1 253 ? -18.484 -22.047 -1.248 1 98.19 253 PHE A O 1
ATOM 1980 N N . LEU A 1 254 ? -17.609 -20 -1.534 1 97.81 254 LEU A N 1
ATOM 1981 C CA . LEU A 1 254 ? -18.656 -19.594 -2.467 1 97.81 254 LEU A CA 1
ATOM 1982 C C . LEU A 1 254 ? -18.406 -20.172 -3.855 1 97.81 254 LEU A C 1
ATOM 1984 O O . LEU A 1 254 ? -19.344 -20.562 -4.551 1 97.81 254 LEU A O 1
ATOM 1988 N N . GLU A 1 255 ? -17.172 -20.203 -4.238 1 97.19 255 GLU A N 1
ATOM 1989 C CA . GLU A 1 255 ? -16.812 -20.562 -5.609 1 97.19 255 GLU A CA 1
ATOM 1990 C C . GLU A 1 255 ? -16.719 -22.078 -5.785 1 97.19 255 GLU A C 1
ATOM 1992 O O . GLU A 1 255 ? -17.094 -22.609 -6.828 1 97.19 255 GLU A O 1
ATOM 1997 N N . TYR A 1 256 ? -16.234 -22.812 -4.754 1 96.88 256 TYR A N 1
ATOM 1998 C CA . TYR A 1 256 ? -15.914 -24.219 -4.906 1 96.88 256 TYR A CA 1
ATOM 1999 C C . TYR A 1 256 ? -16.828 -25.094 -4.043 1 96.88 256 TYR A C 1
ATOM 2001 O O . TYR A 1 256 ? -16.469 -25.438 -2.914 1 96.88 256 TYR A O 1
ATOM 2009 N N . SER A 1 257 ? -17.844 -25.594 -4.609 1 95.94 257 SER A N 1
ATOM 2010 C CA . SER A 1 257 ? -18.859 -26.375 -3.914 1 95.94 257 SER A CA 1
ATOM 2011 C C . SER A 1 257 ? -18.281 -27.703 -3.432 1 95.94 257 SER A C 1
ATOM 2013 O O . SER A 1 257 ? -18.797 -28.312 -2.486 1 95.94 257 SER A O 1
ATOM 2015 N N . ILE A 1 258 ? -17.234 -28.109 -4.035 1 95.12 258 ILE A N 1
ATOM 2016 C CA . ILE A 1 258 ? -16.609 -29.391 -3.705 1 95.12 258 ILE A CA 1
ATOM 2017 C C . ILE A 1 258 ? -16.156 -29.375 -2.246 1 95.12 258 ILE A C 1
ATOM 2019 O O . ILE A 1 258 ? -16 -30.438 -1.631 1 95.12 258 ILE A O 1
ATOM 2023 N N . LEU A 1 259 ? -15.93 -28.156 -1.682 1 97.31 259 LEU A N 1
ATOM 2024 C CA . LEU A 1 259 ? -15.453 -28.031 -0.308 1 97.31 259 LEU A CA 1
ATOM 2025 C C . LEU A 1 259 ? -16.469 -28.609 0.674 1 97.31 259 LEU A C 1
ATOM 2027 O O . LEU A 1 259 ? -16.109 -29.047 1.768 1 97.31 259 LEU A O 1
ATOM 2031 N N . GLN A 1 260 ? -17.688 -28.625 0.249 1 96.19 260 GLN A N 1
ATOM 2032 C CA . GLN A 1 260 ? -18.734 -29.188 1.092 1 96.19 260 GLN A CA 1
ATOM 2033 C C . GLN A 1 260 ? -18.578 -30.703 1.229 1 96.19 260 GLN A C 1
ATOM 2035 O O . GLN A 1 260 ? -19.062 -31.297 2.191 1 96.19 260 GLN A O 1
ATOM 2040 N N . GLU A 1 261 ? -17.938 -31.266 0.253 1 95.38 261 GLU A N 1
ATOM 2041 C CA . GLU A 1 261 ? -17.75 -32.719 0.241 1 95.38 261 GLU A CA 1
ATOM 2042 C C . GLU A 1 261 ? -16.5 -33.125 1.016 1 95.38 261 GLU A C 1
ATOM 2044 O O . GLU A 1 261 ? -16.234 -34.312 1.21 1 95.38 261 GLU A O 1
ATOM 2049 N N . ILE A 1 262 ? -15.75 -32.188 1.453 1 96.81 262 ILE A N 1
ATOM 2050 C CA . ILE A 1 262 ? -14.5 -32.438 2.17 1 96.81 262 ILE A CA 1
ATOM 2051 C C . ILE A 1 262 ? -14.695 -32.125 3.656 1 96.81 262 ILE A C 1
ATOM 2053 O O . ILE A 1 262 ? -14.711 -30.969 4.066 1 96.81 262 ILE A O 1
ATOM 2057 N N . PRO A 1 263 ? -14.82 -33.125 4.488 1 94.75 263 PRO A N 1
ATOM 2058 C CA . PRO A 1 263 ? -15.156 -32.938 5.898 1 94.75 263 PRO A CA 1
ATOM 2059 C C . PRO A 1 263 ? -14.164 -32.031 6.625 1 94.75 263 PRO A C 1
ATOM 2061 O O . PRO A 1 263 ? -14.562 -31.234 7.5 1 94.75 263 PRO A O 1
ATOM 2064 N N . GLN A 1 264 ? -12.945 -32.062 6.25 1 96.19 264 GLN A N 1
ATOM 2065 C CA . GLN A 1 264 ? -11.938 -31.312 6.996 1 96.19 264 GLN A CA 1
ATOM 2066 C C . GLN A 1 264 ? -11.711 -29.922 6.395 1 96.19 264 GLN A C 1
ATOM 2068 O O . GLN A 1 264 ? -10.828 -29.188 6.84 1 96.19 264 GLN A O 1
ATOM 2073 N N . SER A 1 265 ? -12.492 -29.531 5.363 1 97.69 265 SER A N 1
ATOM 2074 C CA . SER A 1 265 ? -12.25 -28.297 4.637 1 97.69 265 SER A CA 1
ATOM 2075 C C . SER A 1 265 ? -12.359 -27.078 5.555 1 97.69 265 SER A C 1
ATOM 2077 O O . SER A 1 265 ? -11.531 -26.172 5.5 1 97.69 265 SER A O 1
ATOM 2079 N N . ARG A 1 266 ? -13.32 -27.031 6.492 1 97.25 266 ARG A N 1
ATOM 2080 C CA . ARG A 1 266 ? -13.539 -25.891 7.375 1 97.25 266 ARG A CA 1
ATOM 2081 C C . ARG A 1 266 ? -12.398 -25.734 8.375 1 97.25 266 ARG A C 1
ATOM 2083 O O . ARG A 1 266 ? -11.938 -24.625 8.633 1 97.25 266 ARG A O 1
ATOM 2090 N N . ALA A 1 267 ? -12.016 -26.844 8.922 1 97.75 267 ALA A N 1
ATOM 2091 C CA . ALA A 1 267 ? -10.898 -26.812 9.867 1 97.75 267 ALA A CA 1
ATOM 2092 C C . ALA A 1 267 ? -9.602 -26.453 9.156 1 97.75 267 ALA A C 1
ATOM 2094 O O . ALA A 1 267 ? -8.797 -25.672 9.688 1 97.75 267 ALA A O 1
ATOM 2095 N N . PHE A 1 268 ? -9.391 -27 7.996 1 98.25 268 PHE A N 1
ATOM 2096 C CA . PHE A 1 268 ? -8.164 -26.797 7.234 1 98.25 268 PHE A CA 1
ATOM 2097 C C . PHE A 1 268 ? -8.055 -25.359 6.758 1 98.25 268 PHE A C 1
ATOM 2099 O O . PHE A 1 268 ? -6.961 -24.797 6.719 1 98.25 268 PHE A O 1
ATOM 2106 N N . LEU A 1 269 ? -9.227 -24.75 6.457 1 98.56 269 LEU A N 1
ATOM 2107 C CA . LEU A 1 269 ? -9.242 -23.406 5.918 1 98.56 269 LEU A CA 1
ATOM 2108 C C . LEU A 1 269 ? -9.664 -22.391 6.988 1 98.56 269 LEU A C 1
ATOM 2110 O O . LEU A 1 269 ? -10.18 -21.328 6.668 1 98.56 269 LEU A O 1
ATOM 2114 N N . SER A 1 270 ? -9.445 -22.766 8.211 1 98.38 270 SER A N 1
ATOM 2115 C CA . SER A 1 270 ? -9.75 -21.812 9.273 1 98.38 270 SER A CA 1
ATOM 2116 C C . SER A 1 270 ? -8.82 -20.609 9.219 1 98.38 270 SER A C 1
ATOM 2118 O O . SER A 1 270 ? -7.625 -20.75 8.945 1 98.38 270 SER A O 1
ATOM 2120 N N . GLU A 1 271 ? -9.367 -19.438 9.523 1 98.06 271 GLU A N 1
ATOM 2121 C CA . GLU A 1 271 ? -8.609 -18.203 9.445 1 98.06 271 GLU A CA 1
ATOM 2122 C C . GLU A 1 271 ? -7.418 -18.219 10.406 1 98.06 271 GLU A C 1
ATOM 2124 O O . GLU A 1 271 ? -6.324 -17.766 10.055 1 98.06 271 GLU A O 1
ATOM 2129 N N . THR A 1 272 ? -7.621 -18.703 11.586 1 98.12 272 THR A N 1
ATOM 2130 C CA . THR A 1 272 ? -6.566 -18.766 12.594 1 98.12 272 THR A CA 1
ATOM 2131 C C . THR A 1 272 ? -5.43 -19.672 12.133 1 98.12 272 THR A C 1
ATOM 2133 O O . THR A 1 272 ? -4.254 -19.312 12.258 1 98.12 272 THR A O 1
ATOM 2136 N N . ARG A 1 273 ? -5.777 -20.859 11.609 1 98.5 273 ARG A N 1
ATOM 2137 C CA . ARG A 1 273 ? -4.762 -21.781 11.117 1 98.5 273 ARG A CA 1
ATOM 2138 C C . ARG A 1 273 ? -3.984 -21.172 9.953 1 98.5 273 ARG A C 1
ATOM 2140 O O . ARG A 1 273 ? -2.756 -21.281 9.898 1 98.5 273 ARG A O 1
ATOM 2147 N N . LEU A 1 274 ? -4.73 -20.609 9.062 1 98.75 274 LEU A N 1
ATOM 2148 C CA . LEU A 1 274 ? -4.094 -20.031 7.887 1 98.75 274 LEU A CA 1
ATOM 2149 C C . LEU A 1 274 ? -3.176 -18.875 8.281 1 98.75 274 LEU A C 1
ATOM 2151 O O . LEU A 1 274 ? -2.096 -18.703 7.707 1 98.75 274 LEU A O 1
ATOM 2155 N N . LEU A 1 275 ? -3.605 -18.047 9.234 1 98.81 275 LEU A N 1
ATOM 2156 C CA . LEU A 1 275 ? -2.746 -16.969 9.719 1 98.81 275 LEU A CA 1
ATOM 2157 C C . LEU A 1 275 ? -1.458 -17.531 10.312 1 98.81 275 LEU A C 1
ATOM 2159 O O . LEU A 1 275 ? -0.375 -16.984 10.086 1 98.81 275 LEU A O 1
ATOM 2163 N N . ASP A 1 276 ? -1.591 -18.578 11.07 1 98.62 276 ASP A N 1
ATOM 2164 C CA . ASP A 1 276 ? -0.427 -19.234 11.664 1 98.62 276 ASP A CA 1
ATOM 2165 C C . ASP A 1 276 ? 0.518 -19.75 10.578 1 98.62 276 ASP A C 1
ATOM 2167 O O . ASP A 1 276 ? 1.738 -19.625 10.703 1 98.62 276 ASP A O 1
ATOM 2171 N N . ILE A 1 277 ? -0.027 -20.359 9.562 1 98.06 277 ILE A N 1
ATOM 2172 C CA . ILE A 1 277 ? 0.78 -20.906 8.477 1 98.06 277 ILE A CA 1
ATOM 2173 C C . ILE A 1 277 ? 1.483 -19.781 7.727 1 98.06 277 ILE A C 1
ATOM 2175 O O . ILE A 1 277 ? 2.66 -19.891 7.379 1 98.06 277 ILE A O 1
ATOM 2179 N N . VAL A 1 278 ? 0.761 -18.688 7.426 1 98.56 278 VAL A N 1
ATOM 2180 C CA . VAL A 1 278 ? 1.356 -17.547 6.754 1 98.56 278 VAL A CA 1
ATOM 2181 C C . VAL A 1 278 ? 2.523 -17.016 7.578 1 98.56 278 VAL A C 1
ATOM 2183 O O . VAL A 1 278 ? 3.6 -16.734 7.039 1 98.56 278 VAL A O 1
ATOM 2186 N N . THR A 1 279 ? 2.322 -16.891 8.867 1 98.44 279 THR A N 1
ATOM 2187 C CA . THR A 1 279 ? 3.355 -16.391 9.766 1 98.44 279 THR A CA 1
ATOM 2188 C C . THR A 1 279 ? 4.566 -17.328 9.766 1 98.44 279 THR A C 1
ATOM 2190 O O . THR A 1 279 ? 5.707 -16.859 9.695 1 98.44 279 THR A O 1
ATOM 2193 N N . SER A 1 280 ? 4.312 -18.578 9.828 1 97.69 280 SER A N 1
ATOM 2194 C CA . SER A 1 280 ? 5.375 -19.578 9.844 1 97.69 280 SER A CA 1
ATOM 2195 C C . SER A 1 280 ? 6.176 -19.547 8.547 1 97.69 280 SER A C 1
ATOM 2197 O O . SER A 1 280 ? 7.406 -19.625 8.562 1 97.69 280 SER A O 1
ATOM 2199 N N . VAL A 1 281 ? 5.496 -19.484 7.418 1 95.69 281 VAL A N 1
ATOM 2200 C CA . VAL A 1 281 ? 6.164 -19.438 6.121 1 95.69 281 VAL A CA 1
ATOM 2201 C C . VAL A 1 281 ? 7 -18.172 6.012 1 95.69 281 VAL A C 1
ATOM 2203 O O . VAL A 1 281 ? 8.133 -18.203 5.52 1 95.69 281 VAL A O 1
ATOM 2206 N N . CYS A 1 282 ? 6.414 -17.094 6.461 1 96.5 282 CYS A N 1
ATOM 2207 C CA . CYS A 1 282 ? 7.141 -15.828 6.465 1 96.5 282 CYS A CA 1
ATOM 2208 C C . CYS A 1 282 ? 8.422 -15.938 7.273 1 96.5 282 CYS A C 1
ATOM 2210 O O . CYS A 1 282 ? 9.477 -15.453 6.852 1 96.5 282 CYS A O 1
ATOM 2212 N N . GLN A 1 283 ? 8.367 -16.594 8.383 1 96.56 283 GLN A N 1
ATOM 2213 C CA . GLN A 1 283 ? 9.523 -16.797 9.25 1 96.56 283 GLN A CA 1
ATOM 2214 C C . GLN A 1 283 ? 10.555 -17.719 8.609 1 96.56 283 GLN A C 1
ATOM 2216 O O . GLN A 1 283 ? 11.75 -17.422 8.602 1 96.56 283 GLN A O 1
ATOM 2221 N N . SER A 1 284 ? 10.109 -18.844 8.07 1 92.88 284 SER A N 1
ATOM 2222 C CA . SER A 1 284 ? 11.016 -19.844 7.523 1 92.88 284 SER A CA 1
ATOM 2223 C C . SER A 1 284 ? 11.664 -19.375 6.23 1 92.88 284 SER A C 1
ATOM 2225 O O . SER A 1 284 ? 12.734 -19.859 5.855 1 92.88 284 SER A O 1
ATOM 2227 N N . THR A 1 285 ? 11.047 -18.438 5.566 1 91.88 285 THR A N 1
ATOM 2228 C CA . THR A 1 285 ? 11.594 -17.891 4.332 1 91.88 285 THR A CA 1
ATOM 2229 C C . THR A 1 285 ? 12.031 -16.453 4.527 1 91.88 285 THR A C 1
ATOM 2231 O O . THR A 1 285 ? 11.961 -15.641 3.6 1 91.88 285 THR A O 1
ATOM 2234 N N . ALA A 1 286 ? 12.438 -16.078 5.691 1 94.5 286 ALA A N 1
ATOM 2235 C CA . ALA A 1 286 ? 12.672 -14.695 6.109 1 94.5 286 ALA A CA 1
ATOM 2236 C C . ALA A 1 286 ? 13.688 -14.016 5.199 1 94.5 286 ALA A C 1
ATOM 2238 O O . ALA A 1 286 ? 13.531 -12.852 4.84 1 94.5 286 ALA A O 1
ATOM 2239 N N . SER A 1 287 ? 14.672 -14.688 4.793 1 91.31 287 SER A N 1
ATOM 2240 C CA . SER A 1 287 ? 15.758 -14.086 4.027 1 91.31 287 SER A CA 1
ATOM 2241 C C . SER A 1 287 ? 15.438 -14.062 2.537 1 91.31 287 SER A C 1
ATOM 2243 O O . SER A 1 287 ? 16.141 -13.406 1.758 1 91.31 287 SER A O 1
ATOM 2245 N N . ASN A 1 288 ? 14.359 -14.703 2.125 1 88 288 ASN A N 1
ATOM 2246 C CA . ASN A 1 288 ? 14.016 -14.82 0.712 1 88 288 ASN A CA 1
ATOM 2247 C C . ASN A 1 288 ? 13.297 -13.578 0.201 1 88 288 ASN A C 1
ATOM 2249 O O . ASN A 1 288 ? 12.703 -12.836 0.982 1 88 288 ASN A O 1
ATOM 2253 N N . SER A 1 289 ? 13.477 -13.305 -1.057 1 91.38 289 SER A N 1
ATOM 2254 C CA . SER A 1 289 ? 12.664 -12.352 -1.813 1 91.38 289 SER A CA 1
ATOM 2255 C C . SER A 1 289 ? 11.539 -13.062 -2.564 1 91.38 289 SER A C 1
ATOM 2257 O O . SER A 1 289 ? 11.773 -14.055 -3.248 1 91.38 289 SER A O 1
ATOM 2259 N N . SER A 1 290 ? 10.359 -12.555 -2.32 1 93.44 290 SER A N 1
ATOM 2260 C CA . SER A 1 290 ? 9.273 -13.148 -3.084 1 93.44 290 SER A CA 1
ATOM 2261 C C . SER A 1 290 ? 9.477 -12.953 -4.582 1 93.44 290 SER A C 1
ATOM 2263 O O . SER A 1 290 ? 10.172 -12.023 -5.004 1 93.44 290 SER A O 1
ATOM 2265 N N . SER A 1 291 ? 8.922 -13.875 -5.391 1 90.12 291 SER A N 1
ATOM 2266 C CA . SER A 1 291 ? 9.008 -13.758 -6.84 1 90.12 291 SER A CA 1
ATOM 2267 C C . SER A 1 291 ? 8.344 -12.477 -7.336 1 90.12 291 SER A C 1
ATOM 2269 O O . SER A 1 291 ? 8.82 -11.859 -8.289 1 90.12 291 SER A O 1
ATOM 2271 N N . MET A 1 292 ? 7.359 -12.023 -6.68 1 95 292 MET A N 1
ATOM 2272 C CA . MET A 1 292 ? 6.648 -10.812 -7.09 1 95 292 MET A CA 1
ATOM 2273 C C . MET A 1 292 ? 7.5 -9.578 -6.836 1 95 292 MET A C 1
ATOM 2275 O O . MET A 1 292 ? 7.523 -8.656 -7.656 1 95 292 MET A O 1
ATOM 2279 N N . ARG A 1 293 ? 8.148 -9.523 -5.691 1 95.88 293 ARG A N 1
ATOM 2280 C CA . ARG A 1 293 ? 9.078 -8.422 -5.438 1 95.88 293 ARG A CA 1
ATOM 2281 C C . ARG A 1 293 ? 10.164 -8.367 -6.504 1 95.88 293 ARG A C 1
ATOM 2283 O O . ARG A 1 293 ? 10.492 -7.289 -7.008 1 95.88 293 ARG A O 1
ATOM 2290 N N . GLN A 1 294 ? 10.703 -9.555 -6.887 1 91.06 294 GLN A N 1
ATOM 2291 C CA . GLN A 1 294 ? 11.734 -9.617 -7.914 1 91.06 294 GLN A CA 1
ATOM 2292 C C . GLN A 1 294 ? 11.219 -9.117 -9.258 1 91.06 294 GLN A C 1
ATOM 2294 O O . GLN A 1 294 ? 11.914 -8.383 -9.961 1 91.06 294 GLN A O 1
ATOM 2299 N N . ASP A 1 295 ? 10.047 -9.562 -9.547 1 93.06 295 ASP A N 1
ATOM 2300 C CA . ASP A 1 295 ? 9.438 -9.109 -10.797 1 93.06 295 ASP A CA 1
ATOM 2301 C C . ASP A 1 295 ? 9.258 -7.59 -10.789 1 93.06 295 ASP A C 1
ATOM 2303 O O . ASP A 1 295 ? 9.562 -6.922 -11.781 1 93.06 295 ASP A O 1
ATOM 2307 N N . THR A 1 296 ? 8.789 -7.031 -9.742 1 96 296 THR A N 1
ATOM 2308 C CA . THR A 1 296 ? 8.57 -5.594 -9.633 1 96 296 THR A CA 1
ATOM 2309 C C . THR A 1 296 ? 9.891 -4.836 -9.758 1 96 296 THR A C 1
ATOM 2311 O O . THR A 1 296 ? 9.977 -3.85 -10.492 1 96 296 THR A O 1
ATOM 2314 N N . ARG A 1 297 ? 10.906 -5.316 -9.117 1 93.94 297 ARG A N 1
ATOM 2315 C CA . ARG A 1 297 ? 12.219 -4.684 -9.164 1 93.94 297 ARG A CA 1
ATOM 2316 C C . ARG A 1 297 ? 12.781 -4.703 -10.578 1 93.94 297 ARG A C 1
ATOM 2318 O O . ARG A 1 297 ? 13.5 -3.787 -10.984 1 93.94 297 ARG A O 1
ATOM 2325 N N . ASN A 1 298 ? 12.43 -5.75 -11.266 1 92.44 298 ASN A N 1
ATOM 2326 C CA . ASN A 1 298 ? 12.938 -5.898 -12.625 1 92.44 298 ASN A CA 1
ATOM 2327 C C . ASN A 1 298 ? 11.961 -5.34 -13.656 1 92.44 298 ASN A C 1
ATOM 2329 O O . ASN A 1 298 ? 12.102 -5.5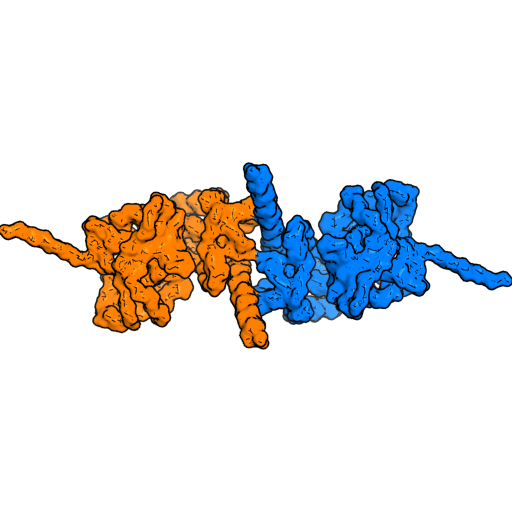94 -14.852 1 92.44 298 ASN A O 1
ATOM 2333 N N . LEU A 1 299 ? 10.875 -4.645 -13.172 1 95.56 299 LEU A N 1
ATOM 2334 C CA . LEU A 1 299 ? 9.891 -3.939 -13.992 1 95.56 299 LEU A CA 1
ATOM 2335 C C . LEU A 1 299 ? 9.133 -4.91 -14.891 1 95.56 299 LEU A C 1
ATOM 2337 O O . LEU A 1 299 ? 8.82 -4.578 -16.031 1 95.56 299 LEU A O 1
ATOM 2341 N N . ARG A 1 300 ? 8.984 -6.145 -14.398 1 92.75 300 ARG A N 1
ATOM 2342 C CA . ARG A 1 300 ? 8.219 -7.168 -15.102 1 92.75 300 ARG A CA 1
ATOM 2343 C C . ARG A 1 300 ? 6.797 -7.262 -14.57 1 92.75 300 ARG A C 1
ATOM 2345 O O . ARG A 1 300 ? 6.531 -6.887 -13.43 1 92.75 300 ARG A O 1
ATOM 2352 N N . ASN A 1 301 ? 5.953 -7.746 -15.453 1 94.25 301 ASN A N 1
ATOM 2353 C CA . ASN A 1 301 ? 4.594 -8.008 -14.992 1 94.25 301 ASN A CA 1
ATOM 2354 C C . ASN A 1 301 ? 4.57 -9.031 -13.859 1 94.25 301 ASN A C 1
ATOM 2356 O O . ASN A 1 301 ? 5.371 -9.969 -13.852 1 94.25 301 ASN A O 1
ATOM 2360 N N . THR A 1 302 ? 3.664 -8.812 -12.969 1 94.94 302 THR A N 1
ATOM 2361 C CA . THR A 1 302 ? 3.545 -9.727 -11.836 1 94.94 302 THR A CA 1
ATOM 2362 C C . THR A 1 302 ? 2.324 -10.625 -11.992 1 94.94 302 THR A C 1
ATOM 2364 O O . THR A 1 302 ? 1.515 -10.43 -12.898 1 94.94 302 THR A O 1
ATOM 2367 N N . GLU A 1 303 ? 2.217 -11.562 -11.125 1 94.44 303 GLU A N 1
ATOM 2368 C CA . GLU A 1 303 ? 1.082 -12.484 -11.133 1 94.44 303 GLU A CA 1
ATOM 2369 C C . GLU A 1 303 ? -0.013 -12.023 -10.18 1 94.44 303 GLU A C 1
ATOM 2371 O O . GLU A 1 303 ? -0.847 -12.82 -9.742 1 94.44 303 GLU A O 1
ATOM 2376 N N . ILE A 1 304 ? -0.052 -10.727 -9.82 1 97.12 304 ILE A N 1
ATOM 2377 C CA . ILE A 1 304 ? -0.968 -10.195 -8.812 1 97.12 304 ILE A CA 1
ATOM 2378 C C . ILE A 1 304 ? -2.41 -10.461 -9.242 1 97.12 304 ILE A C 1
ATOM 2380 O O . ILE A 1 304 ? -3.273 -10.719 -8.398 1 97.12 304 ILE A O 1
ATOM 2384 N N . GLU A 1 305 ? -2.721 -10.469 -10.539 1 94.62 305 GLU A N 1
ATOM 2385 C CA . GLU A 1 305 ? -4.074 -10.672 -11.047 1 94.62 305 GLU A CA 1
ATOM 2386 C C . GLU A 1 305 ? -4.535 -12.109 -10.852 1 94.62 305 GLU A C 1
ATOM 2388 O O . GLU A 1 305 ? -5.734 -12.383 -10.766 1 94.62 305 GLU A O 1
ATOM 2393 N N . ASN A 1 306 ? -3.543 -13.016 -10.727 1 93.56 306 ASN A N 1
ATOM 2394 C CA . ASN A 1 306 ? -3.857 -14.43 -10.555 1 93.56 306 ASN A CA 1
ATOM 2395 C C . ASN A 1 306 ? -3.832 -14.836 -9.086 1 93.56 306 ASN A C 1
ATOM 2397 O O . ASN A 1 306 ? -4.098 -15.992 -8.758 1 93.56 306 ASN A O 1
ATOM 2401 N N . MET A 1 307 ? -3.512 -13.961 -8.25 1 96.5 307 MET A N 1
ATOM 2402 C CA . MET A 1 307 ? -3.52 -14.172 -6.805 1 96.5 307 MET A CA 1
ATOM 2403 C C . MET A 1 307 ? -4.598 -13.328 -6.137 1 96.5 307 MET A C 1
ATOM 2405 O O . MET A 1 307 ? -5.781 -13.664 -6.195 1 96.5 307 MET A O 1
ATOM 2409 N N . ASN A 1 308 ? -4.227 -12.133 -5.625 1 98.31 308 ASN A N 1
ATOM 2410 C CA . ASN A 1 308 ? -5.227 -11.258 -5.027 1 98.31 308 ASN A CA 1
ATOM 2411 C C . ASN A 1 308 ? -6.285 -10.836 -6.043 1 98.31 308 ASN A C 1
ATOM 2413 O O . ASN A 1 308 ? -7.465 -10.719 -5.707 1 98.31 308 ASN A O 1
ATOM 2417 N N . GLY A 1 309 ? -5.867 -10.625 -7.227 1 97.38 309 GLY A N 1
ATOM 2418 C CA . GLY A 1 309 ? -6.801 -10.273 -8.281 1 97.38 309 GLY A CA 1
ATOM 2419 C C . GLY A 1 309 ? -7.828 -11.352 -8.562 1 97.38 309 GLY A C 1
ATOM 2420 O O . GLY A 1 309 ? -8.969 -11.055 -8.914 1 97.38 309 GLY A O 1
ATOM 2421 N N . TYR A 1 310 ? -7.422 -12.633 -8.469 1 96.81 310 TYR A N 1
ATOM 2422 C CA . TYR A 1 310 ? -8.359 -13.734 -8.641 1 96.81 310 TYR A CA 1
ATOM 2423 C C . TYR A 1 310 ? -9.438 -13.703 -7.566 1 96.81 310 TYR A C 1
ATOM 2425 O O . TYR A 1 310 ? -10.617 -13.922 -7.859 1 96.81 310 TYR A O 1
ATOM 2433 N N . ILE A 1 311 ? -9.078 -13.398 -6.355 1 98.38 311 ILE A N 1
ATOM 2434 C CA . ILE A 1 311 ? -10.031 -13.297 -5.258 1 98.38 311 ILE A CA 1
ATOM 2435 C C . ILE A 1 311 ? -10.992 -12.133 -5.52 1 98.38 311 ILE A C 1
ATOM 2437 O O . ILE A 1 311 ? -12.203 -12.266 -5.305 1 98.38 311 ILE A O 1
ATOM 2441 N N . SER A 1 312 ? -10.43 -11.039 -5.973 1 97.81 312 SER A N 1
ATOM 2442 C CA . SER A 1 312 ? -11.258 -9.898 -6.344 1 97.81 312 SER A CA 1
ATOM 2443 C C . SER A 1 312 ? -12.25 -10.266 -7.441 1 97.81 312 SER A C 1
ATOM 2445 O O . SER A 1 312 ? -13.414 -9.859 -7.395 1 97.81 312 SER A O 1
ATOM 2447 N N . PHE A 1 313 ? -11.773 -10.992 -8.43 1 96.62 313 PHE A N 1
ATOM 2448 C CA . PHE A 1 313 ? -12.625 -11.445 -9.523 1 96.62 313 PHE A CA 1
ATOM 2449 C C . PHE A 1 313 ? -13.773 -12.297 -8.992 1 96.62 313 PHE A C 1
ATOM 2451 O O . PHE A 1 313 ? -14.93 -12.109 -9.375 1 96.62 313 PHE A O 1
ATOM 2458 N N . LEU A 1 314 ? -13.453 -13.266 -8.125 1 97.5 314 LEU A N 1
ATOM 2459 C CA . LEU A 1 314 ? -14.492 -14.094 -7.52 1 97.5 314 LEU A CA 1
ATOM 2460 C C . LEU A 1 314 ? -15.5 -13.242 -6.758 1 97.5 314 LEU A C 1
ATOM 2462 O O . LEU A 1 314 ? -16.703 -13.531 -6.773 1 97.5 314 LEU A O 1
ATOM 2466 N N . GLY A 1 315 ? -14.961 -12.227 -6.012 1 98.19 315 GLY A N 1
ATOM 2467 C CA . GLY A 1 315 ? -15.859 -11.312 -5.32 1 98.19 315 GLY A CA 1
ATOM 2468 C C . GLY A 1 315 ? -16.891 -10.688 -6.234 1 98.19 315 GLY A C 1
ATOM 2469 O O . GLY A 1 315 ? -18.078 -10.664 -5.906 1 98.19 315 GLY A O 1
ATOM 2470 N N . LYS A 1 316 ? -16.484 -10.188 -7.34 1 97.31 316 LYS A N 1
ATOM 2471 C CA . LYS A 1 316 ? -17.406 -9.602 -8.312 1 97.31 316 LYS A CA 1
ATOM 2472 C C . LYS A 1 316 ? -18.391 -10.641 -8.836 1 97.31 316 LYS A C 1
ATOM 2474 O O . LYS A 1 316 ? -19.578 -10.359 -8.953 1 97.31 316 LYS A O 1
ATOM 2479 N N . LYS A 1 317 ? -17.859 -11.805 -9.133 1 96.31 317 LYS A N 1
ATOM 2480 C CA . LYS A 1 317 ? -18.688 -12.898 -9.656 1 96.31 317 LYS A CA 1
ATOM 2481 C C . LYS A 1 317 ? -19.812 -13.25 -8.688 1 96.31 317 LYS A C 1
ATOM 2483 O O . LYS A 1 317 ? -20.938 -13.5 -9.109 1 96.31 317 LYS A O 1
ATOM 2488 N N . HIS A 1 318 ? -19.531 -13.258 -7.461 1 98.06 318 HIS A N 1
ATOM 2489 C CA . HIS A 1 318 ? -20.484 -13.711 -6.461 1 98.06 318 HIS A CA 1
ATOM 2490 C C . HIS A 1 318 ? -21.156 -12.531 -5.762 1 98.06 318 HIS A C 1
ATOM 2492 O O . HIS A 1 318 ? -21.875 -12.711 -4.773 1 98.06 318 HIS A O 1
ATOM 2498 N N . ASN A 1 319 ? -20.828 -11.336 -6.188 1 97.69 319 ASN A N 1
ATOM 2499 C CA . ASN A 1 319 ? -21.391 -10.109 -5.629 1 97.69 319 ASN A CA 1
ATOM 2500 C C . ASN A 1 319 ? -21.078 -9.977 -4.141 1 97.69 319 ASN A C 1
ATOM 2502 O O . ASN A 1 319 ? -21.984 -9.758 -3.33 1 97.69 319 ASN A O 1
ATOM 2506 N N . LYS A 1 320 ? -19.922 -10.266 -3.771 1 97.62 320 LYS A N 1
ATOM 2507 C CA . LYS A 1 320 ? -19.391 -10.109 -2.426 1 97.62 320 LYS A CA 1
ATOM 2508 C C . LYS A 1 320 ? -18.156 -9.203 -2.428 1 97.62 320 LYS A C 1
ATOM 2510 O O . LYS A 1 320 ? -17.297 -9.328 -3.301 1 97.62 320 LYS A O 1
ATOM 2515 N N . ALA A 1 321 ? -18.078 -8.32 -1.499 1 95.88 321 ALA A N 1
ATOM 2516 C CA . ALA A 1 321 ? -16.969 -7.363 -1.446 1 95.88 321 ALA A CA 1
ATOM 2517 C C . ALA A 1 321 ? -15.672 -8.047 -1.028 1 95.88 321 ALA A C 1
ATOM 2519 O O . ALA A 1 321 ? -15.664 -8.859 -0.105 1 95.88 321 ALA A O 1
ATOM 2520 N N . THR A 1 322 ? -14.656 -7.809 -1.764 1 97.94 322 THR A N 1
ATOM 2521 C CA . THR A 1 322 ? -13.297 -8.211 -1.424 1 97.94 322 THR A CA 1
ATOM 2522 C C . THR A 1 322 ? -12.359 -7.012 -1.426 1 97.94 322 THR A C 1
ATOM 2524 O O . THR A 1 322 ? -11.391 -6.977 -2.186 1 97.94 322 THR A O 1
ATOM 2527 N N . PHE A 1 323 ? -12.578 -6.125 -0.51 1 97.06 323 PHE A N 1
ATOM 2528 C CA . PHE A 1 323 ? -11.953 -4.809 -0.525 1 97.06 323 PHE A CA 1
ATOM 2529 C C . PHE A 1 323 ? -10.445 -4.926 -0.376 1 97.06 323 PHE A C 1
ATOM 2531 O O . PHE A 1 323 ? -9.688 -4.285 -1.114 1 97.06 323 PHE A O 1
ATOM 2538 N N . THR A 1 324 ? -10.039 -5.695 0.56 1 98.06 324 THR A N 1
ATOM 2539 C CA . THR A 1 324 ? -8.609 -5.773 0.867 1 98.06 324 THR A CA 1
ATOM 2540 C C . THR A 1 324 ? -7.832 -6.34 -0.317 1 98.06 324 THR A C 1
ATOM 2542 O O . THR A 1 324 ? -6.832 -5.762 -0.741 1 98.06 324 THR A O 1
ATOM 2545 N N . ASN A 1 325 ? -8.312 -7.453 -0.875 1 98.56 325 ASN A N 1
ATOM 2546 C CA . ASN A 1 325 ? -7.633 -8.07 -2.008 1 98.56 325 ASN A CA 1
ATOM 2547 C C . ASN A 1 325 ? -7.688 -7.18 -3.246 1 98.56 325 ASN A C 1
ATOM 2549 O O . ASN A 1 325 ? -6.73 -7.129 -4.02 1 98.56 325 ASN A O 1
ATOM 2553 N N . SER A 1 326 ? -8.758 -6.504 -3.428 1 97.94 326 SER A N 1
ATOM 2554 C CA . SER A 1 326 ? -8.875 -5.574 -4.547 1 97.94 326 SER A CA 1
ATOM 2555 C C . SER A 1 326 ? -7.891 -4.418 -4.41 1 97.94 326 SER A C 1
ATOM 2557 O O . SER A 1 326 ? -7.211 -4.059 -5.375 1 97.94 326 SER A O 1
ATOM 2559 N N . MET A 1 327 ? -7.805 -3.879 -3.252 1 97.38 327 MET A N 1
ATOM 2560 C CA . MET A 1 327 ? -6.918 -2.742 -3.029 1 97.38 327 MET A CA 1
ATOM 2561 C C . MET A 1 327 ? -5.457 -3.158 -3.166 1 97.38 327 MET A C 1
ATOM 2563 O O . MET A 1 327 ? -4.656 -2.445 -3.773 1 97.38 327 MET A O 1
ATOM 2567 N N . ILE A 1 328 ? -5.145 -4.27 -2.594 1 98.19 328 ILE A N 1
ATOM 2568 C CA . ILE A 1 328 ? -3.779 -4.777 -2.684 1 98.19 328 ILE A CA 1
ATOM 2569 C C . ILE A 1 328 ? -3.402 -4.984 -4.148 1 98.19 328 ILE A C 1
ATOM 2571 O O . ILE A 1 328 ? -2.285 -4.664 -4.559 1 98.19 328 ILE A O 1
ATOM 2575 N N . THR A 1 329 ? -4.328 -5.52 -4.922 1 98.06 329 THR A N 1
ATOM 2576 C CA . THR A 1 329 ? -4.109 -5.699 -6.352 1 98.06 329 THR A CA 1
ATOM 2577 C C . THR A 1 329 ? -3.791 -4.363 -7.02 1 98.06 329 THR A C 1
ATOM 2579 O O . THR A 1 329 ? -2.807 -4.25 -7.754 1 98.06 329 THR A O 1
ATOM 2582 N N . SER A 1 330 ? -4.547 -3.363 -6.703 1 97.62 330 SER A N 1
ATOM 2583 C CA . SER A 1 330 ? -4.355 -2.033 -7.273 1 97.62 330 SER A CA 1
ATOM 2584 C C . SER A 1 330 ? -3.02 -1.435 -6.844 1 97.62 330 SER A C 1
ATOM 2586 O O . SER A 1 330 ? -2.348 -0.772 -7.637 1 97.62 330 SER A O 1
ATOM 2588 N N . MET A 1 331 ? -2.66 -1.652 -5.641 1 98 331 MET A N 1
ATOM 2589 C CA . MET A 1 331 ? -1.426 -1.092 -5.102 1 98 331 MET A CA 1
ATOM 2590 C C . MET A 1 331 ? -0.206 -1.69 -5.793 1 98 331 MET A C 1
ATOM 2592 O O . MET A 1 331 ? 0.75 -0.977 -6.102 1 98 331 MET A O 1
ATOM 2596 N N . VAL A 1 332 ? -0.231 -2.996 -6.004 1 98.31 332 VAL A N 1
ATOM 2597 C CA . VAL A 1 332 ? 0.887 -3.645 -6.68 1 98.31 332 VAL A CA 1
ATOM 2598 C C . VAL A 1 332 ? 0.98 -3.146 -8.117 1 98.31 332 VAL A C 1
ATOM 2600 O O . VAL A 1 332 ? 2.07 -2.84 -8.609 1 98.31 332 VAL A O 1
ATOM 2603 N N . LYS A 1 333 ? -0.178 -3.088 -8.797 1 97.81 333 LYS A N 1
ATOM 2604 C CA . LYS A 1 333 ? -0.195 -2.572 -10.164 1 97.81 333 LYS A CA 1
ATOM 2605 C C . LYS A 1 333 ? 0.348 -1.147 -10.219 1 97.81 333 LYS A C 1
ATOM 2607 O O . LYS A 1 333 ? 1.116 -0.806 -11.125 1 97.81 333 LYS A O 1
ATOM 2612 N N . THR A 1 334 ? -0.031 -0.343 -9.297 1 97.69 334 THR A N 1
ATOM 2613 C CA . THR A 1 334 ? 0.403 1.048 -9.227 1 97.69 334 THR A CA 1
ATOM 2614 C C . THR A 1 334 ? 1.905 1.133 -8.969 1 97.69 334 THR A C 1
ATOM 2616 O O . THR A 1 334 ? 2.607 1.914 -9.609 1 97.69 334 THR A O 1
ATOM 2619 N N . LYS A 1 335 ? 2.387 0.36 -8.031 1 98 335 LYS A N 1
ATOM 2620 C CA . LYS A 1 335 ? 3.816 0.318 -7.73 1 98 335 LYS A CA 1
ATOM 2621 C C . LYS A 1 335 ? 4.633 0.011 -8.984 1 98 335 LYS A C 1
ATOM 2623 O O . LYS A 1 335 ? 5.617 0.694 -9.273 1 98 335 LYS A O 1
ATOM 2628 N N . LEU A 1 336 ? 4.234 -1.009 -9.719 1 97.81 336 LEU A N 1
ATOM 2629 C CA . LEU A 1 336 ? 4.953 -1.422 -10.922 1 97.81 336 LEU A CA 1
ATOM 2630 C C . LEU A 1 336 ? 4.926 -0.323 -11.977 1 97.81 336 LEU A C 1
ATOM 2632 O O . LEU A 1 336 ? 5.953 -0.018 -12.594 1 97.81 336 LEU A O 1
ATOM 2636 N N . SER A 1 337 ? 3.768 0.255 -12.18 1 97.81 337 SER A N 1
ATOM 2637 C CA . SER A 1 337 ? 3.645 1.304 -13.188 1 97.81 337 SER A CA 1
ATOM 2638 C C . SER A 1 337 ? 4.461 2.533 -12.805 1 97.81 337 SER A C 1
ATOM 2640 O O . SER A 1 337 ? 5.066 3.172 -13.672 1 97.81 337 SER A O 1
ATOM 2642 N N . ILE A 1 338 ? 4.477 2.922 -11.57 1 97.56 338 ILE A N 1
ATOM 2643 C CA . ILE A 1 338 ? 5.285 4.039 -11.086 1 97.56 338 ILE A CA 1
ATOM 2644 C C . ILE A 1 338 ? 6.762 3.758 -11.352 1 97.56 338 ILE A C 1
ATOM 2646 O O . ILE A 1 338 ? 7.477 4.605 -11.891 1 97.56 338 ILE A O 1
ATOM 2650 N N . ASP A 1 339 ? 7.195 2.574 -10.977 1 96.69 339 ASP A N 1
ATOM 2651 C CA . ASP A 1 339 ? 8.594 2.205 -11.172 1 96.69 339 ASP A CA 1
ATOM 2652 C C . ASP A 1 339 ? 8.977 2.27 -12.656 1 96.69 339 ASP A C 1
ATOM 2654 O O . ASP A 1 339 ? 10.062 2.734 -13 1 96.69 339 ASP A O 1
ATOM 2658 N N . ARG A 1 340 ? 8.094 1.811 -13.492 1 96.38 340 ARG A N 1
ATOM 2659 C CA . ARG A 1 340 ? 8.336 1.863 -14.93 1 96.38 340 ARG A CA 1
ATOM 2660 C C . ARG A 1 340 ? 8.406 3.305 -15.422 1 96.38 340 ARG A C 1
ATOM 2662 O O . ARG A 1 340 ? 9.242 3.641 -16.25 1 96.38 340 ARG A O 1
ATOM 2669 N N . GLY A 1 341 ? 7.453 4.066 -14.961 1 95 341 GLY A N 1
ATOM 2670 C CA . GLY A 1 341 ? 7.453 5.473 -15.32 1 95 341 GLY A CA 1
ATOM 2671 C C . GLY A 1 341 ? 8.727 6.195 -14.93 1 95 341 GLY A C 1
ATOM 2672 O O . GLY A 1 341 ? 9.266 6.988 -15.703 1 95 341 GLY A O 1
ATOM 2673 N N . ILE A 1 342 ? 9.211 5.961 -13.805 1 93.5 342 ILE A N 1
ATOM 2674 C CA . ILE A 1 342 ? 10.438 6.574 -13.312 1 93.5 342 ILE A CA 1
ATOM 2675 C C . ILE A 1 342 ? 11.617 6.133 -14.172 1 93.5 342 ILE A C 1
ATOM 2677 O O . ILE A 1 342 ? 12.461 6.949 -14.539 1 93.5 342 ILE A O 1
ATOM 2681 N N . ASP A 1 343 ? 11.664 4.848 -14.438 1 92.44 343 ASP A N 1
ATOM 2682 C CA . ASP A 1 343 ? 12.734 4.305 -15.266 1 92.44 343 ASP A CA 1
ATOM 2683 C C . ASP A 1 343 ? 12.734 4.945 -16.656 1 92.44 343 ASP A C 1
ATOM 2685 O O . ASP A 1 343 ? 13.789 5.328 -17.172 1 92.44 343 ASP A O 1
ATOM 2689 N N . LYS A 1 344 ? 11.609 5.043 -17.234 1 91.31 344 LYS A N 1
ATOM 2690 C CA . LYS A 1 344 ? 11.484 5.648 -18.547 1 91.31 344 LYS A CA 1
ATOM 2691 C C . LYS A 1 344 ? 11.906 7.113 -18.531 1 91.31 344 LYS A C 1
ATOM 2693 O O . LYS A 1 344 ? 12.609 7.578 -19.422 1 91.31 344 LYS A O 1
ATOM 2698 N N . ALA A 1 345 ? 11.453 7.844 -17.562 1 87.62 345 ALA A N 1
ATOM 2699 C CA . ALA A 1 345 ? 11.797 9.258 -17.438 1 87.62 345 ALA A CA 1
ATOM 2700 C C . ALA A 1 345 ? 13.297 9.445 -17.281 1 87.62 345 ALA A C 1
ATOM 2702 O O . ALA A 1 345 ? 13.875 10.383 -17.828 1 87.62 345 ALA A O 1
ATOM 2703 N N . SER A 1 346 ? 13.922 8.609 -16.547 1 86.19 346 SER A N 1
ATOM 2704 C CA . SER A 1 346 ? 15.367 8.664 -16.344 1 86.19 346 SER A CA 1
ATOM 2705 C C . SER A 1 346 ? 16.109 8.391 -17.656 1 86.19 346 SER A C 1
ATOM 2707 O O . SER A 1 346 ? 17.094 9.055 -17.953 1 86.19 346 SER A O 1
ATOM 2709 N N . ALA A 1 347 ? 15.578 7.422 -18.359 1 87.38 347 ALA A N 1
ATOM 2710 C CA . ALA A 1 347 ? 16.172 7.102 -19.641 1 87.38 347 ALA A CA 1
ATOM 2711 C C . ALA A 1 347 ? 16.047 8.273 -20.609 1 87.38 347 ALA A C 1
ATOM 2713 O O . ALA A 1 347 ? 17 8.617 -21.312 1 87.38 347 ALA A O 1
ATOM 2714 N N . ASP A 1 348 ? 14.93 8.875 -20.594 1 87.44 348 ASP A N 1
ATOM 2715 C CA . ASP A 1 348 ? 14.68 10.016 -21.469 1 87.44 348 ASP A CA 1
ATOM 2716 C C . ASP A 1 348 ? 15.57 11.203 -21.094 1 87.44 348 ASP A C 1
ATOM 2718 O O . ASP A 1 348 ? 16.047 11.914 -21.969 1 87.44 348 ASP A O 1
ATOM 2722 N N . ALA A 1 349 ? 15.781 11.406 -19.828 1 85.38 349 ALA A N 1
ATOM 2723 C CA . ALA A 1 349 ? 16.625 12.5 -19.359 1 85.38 349 ALA A CA 1
ATOM 2724 C C . ALA A 1 349 ? 18.078 12.297 -19.797 1 85.38 349 ALA A C 1
ATOM 2726 O O . ALA A 1 349 ? 18.766 13.258 -20.141 1 85.38 349 ALA A O 1
ATOM 2727 N N . ILE A 1 350 ? 18.484 11.078 -19.844 1 84.44 350 ILE A N 1
ATOM 2728 C CA . ILE A 1 350 ? 19.859 10.734 -20.25 1 84.44 350 ILE A CA 1
ATOM 2729 C C . ILE A 1 350 ? 20.016 10.914 -21.75 1 84.44 350 ILE A C 1
ATOM 2731 O O . ILE A 1 350 ? 21.031 11.422 -22.219 1 84.44 350 ILE A O 1
ATOM 2735 N N . LEU A 1 351 ? 18.984 10.57 -22.359 1 83 351 LEU A N 1
ATOM 2736 C CA . LEU A 1 351 ? 19.047 10.664 -23.812 1 83 351 LEU A CA 1
ATOM 2737 C C . LEU A 1 351 ? 18.984 12.117 -24.266 1 83 351 LEU A C 1
ATOM 2739 O O . LEU A 1 351 ? 19.469 12.453 -25.344 1 83 351 LEU A O 1
ATOM 2743 N N . SER A 1 352 ? 18.375 12.922 -23.438 1 78.12 352 SER A N 1
ATOM 2744 C CA . SER A 1 352 ? 18.266 14.336 -23.781 1 78.12 352 SER A CA 1
ATOM 2745 C C . SER A 1 352 ? 19.531 15.102 -23.422 1 78.12 352 SER A C 1
ATOM 2747 O O . SER A 1 352 ? 19.703 16.266 -23.797 1 78.12 352 SER A O 1
ATOM 2749 N N . LEU A 1 353 ? 20.438 14.555 -22.703 1 65.81 353 LEU A N 1
ATOM 2750 C CA . LEU A 1 353 ? 21.734 15.156 -22.453 1 65.81 353 LEU A CA 1
ATOM 2751 C C . LEU A 1 353 ? 22.688 14.898 -23.625 1 65.81 353 LEU A C 1
ATOM 2753 O O . LEU A 1 353 ? 23.5 15.758 -23.969 1 65.81 353 LEU A O 1
ATOM 2757 N N . MET B 1 1 ? 10.602 68.438 24.922 1 33.78 1 MET B N 1
ATOM 2758 C CA . MET B 1 1 ? 10.492 67.062 25.422 1 33.78 1 MET B CA 1
ATOM 2759 C C . MET B 1 1 ? 9.656 66.188 24.469 1 33.78 1 MET B C 1
ATOM 2761 O O . MET B 1 1 ? 8.477 66.438 24.266 1 33.78 1 MET B O 1
ATOM 2765 N N . THR B 1 2 ? 10.219 65.75 23.391 1 39.44 2 THR B N 1
ATOM 2766 C CA . THR B 1 2 ? 9.586 64.875 22.375 1 39.44 2 THR B CA 1
ATOM 2767 C C . THR B 1 2 ? 8.883 63.688 23.016 1 39.44 2 THR B C 1
ATOM 2769 O O . THR B 1 2 ? 9.438 63.031 23.906 1 39.44 2 THR B O 1
ATOM 2772 N N . PRO B 1 3 ? 7.539 63.719 23.047 1 39.22 3 PRO B N 1
ATOM 2773 C CA . PRO B 1 3 ? 6.852 62.594 23.688 1 39.22 3 PRO B CA 1
ATOM 2774 C C . PRO B 1 3 ? 7.531 61.25 23.406 1 39.22 3 PRO B C 1
ATOM 2776 O O . PRO B 1 3 ? 7.914 60.969 22.266 1 39.22 3 PRO B O 1
ATOM 2779 N N . ILE B 1 4 ? 8.359 60.719 24.219 1 42.38 4 ILE B N 1
ATOM 2780 C CA . ILE B 1 4 ? 8.891 59.375 24.109 1 42.38 4 ILE B CA 1
ATOM 2781 C C . ILE B 1 4 ? 7.789 58.406 23.641 1 42.38 4 ILE B C 1
ATOM 2783 O O . ILE B 1 4 ? 6.758 58.281 24.312 1 42.38 4 ILE B O 1
ATOM 2787 N N . GLN B 1 5 ? 7.5 58.375 22.391 1 42.03 5 GLN B N 1
ATOM 2788 C CA . GLN B 1 5 ? 6.602 57.344 21.875 1 42.03 5 GLN B CA 1
ATOM 2789 C C . GLN B 1 5 ? 6.676 56.062 22.719 1 42.03 5 GLN B C 1
ATOM 2791 O O . GLN B 1 5 ? 7.754 55.5 22.875 1 42.03 5 GLN B O 1
ATOM 2796 N N . LYS B 1 6 ? 6.047 56 23.812 1 46.19 6 LYS B N 1
ATOM 2797 C CA . LYS B 1 6 ? 5.902 54.812 24.641 1 46.19 6 LYS B CA 1
ATOM 2798 C C . LYS B 1 6 ? 6.039 53.531 23.812 1 46.19 6 LYS B C 1
ATOM 2800 O O . LYS B 1 6 ? 5.242 53.281 22.906 1 46.19 6 LYS B O 1
ATOM 2805 N N . LEU B 1 7 ? 7.133 52.938 23.516 1 49.69 7 LEU B N 1
ATOM 2806 C CA . LEU B 1 7 ? 7.402 51.656 22.828 1 49.69 7 LEU B CA 1
ATOM 2807 C C . LEU B 1 7 ? 6.398 50.594 23.266 1 49.69 7 LEU B C 1
ATOM 2809 O O . LEU B 1 7 ? 6.305 50.25 24.438 1 49.69 7 LEU B O 1
ATOM 2813 N N . ALA B 1 8 ? 5.23 50.562 22.672 1 63.06 8 ALA B N 1
ATOM 2814 C CA . ALA B 1 8 ? 4.195 49.594 22.953 1 63.06 8 ALA B CA 1
ATOM 2815 C C . ALA B 1 8 ? 4.809 48.219 23.25 1 63.06 8 ALA B C 1
ATOM 2817 O O . ALA B 1 8 ? 5.832 47.844 22.672 1 63.06 8 ALA B O 1
ATOM 2818 N N . GLU B 1 9 ? 4.621 47.656 24.453 1 80 9 GLU B N 1
ATOM 2819 C CA . GLU B 1 9 ? 5.051 46.312 24.844 1 80 9 GLU B CA 1
ATOM 2820 C C . GLU B 1 9 ? 4.801 45.312 23.719 1 80 9 GLU B C 1
ATOM 2822 O O . GLU B 1 9 ? 3.762 45.344 23.062 1 80 9 GLU B O 1
ATOM 2827 N N . PRO B 1 10 ? 5.887 44.656 23.328 1 87.75 10 PRO B N 1
ATOM 2828 C CA . PRO B 1 10 ? 5.715 43.656 22.266 1 87.75 10 PRO B CA 1
ATOM 2829 C C . PRO B 1 10 ? 4.609 42.656 22.578 1 87.75 10 PRO B C 1
ATOM 2831 O O . PRO B 1 10 ? 4.387 42.312 23.734 1 87.75 10 PRO B O 1
ATOM 2834 N N . VAL B 1 11 ? 3.914 42.344 21.562 1 88.62 11 VAL B N 1
ATOM 2835 C CA . VAL B 1 11 ? 2.912 41.281 21.688 1 88.62 11 VAL B CA 1
ATOM 2836 C C . VAL B 1 11 ? 3.598 39.969 22.016 1 88.62 11 VAL B C 1
ATOM 2838 O O . VAL B 1 11 ? 4.453 39.5 21.25 1 88.62 11 VAL B O 1
ATOM 2841 N N . LYS B 1 12 ? 3.283 39.375 23.125 1 90.31 12 LYS B N 1
ATOM 2842 C CA . LYS B 1 12 ? 3.863 38.094 23.5 1 90.31 12 LYS B CA 1
ATOM 2843 C C . LYS B 1 12 ? 3.105 36.938 22.875 1 90.31 12 LYS B C 1
ATOM 2845 O O . LYS B 1 12 ? 1.89 36.812 23.031 1 90.31 12 LYS B O 1
ATOM 2850 N N . VAL B 1 13 ? 3.84 36.125 22.156 1 92.69 13 VAL B N 1
ATOM 2851 C CA . VAL B 1 13 ? 3.25 34.969 21.484 1 92.69 13 VAL B CA 1
ATOM 2852 C C . VAL B 1 13 ? 4.027 33.688 21.828 1 92.69 13 VAL B C 1
ATOM 2854 O O . VAL B 1 13 ? 5.246 33.625 21.641 1 92.69 13 VAL B O 1
ATOM 2857 N N . HIS B 1 14 ? 3.312 32.75 22.391 1 93 14 HIS B N 1
ATOM 2858 C CA . HIS B 1 14 ? 3.918 31.453 22.641 1 93 14 HIS B CA 1
ATOM 2859 C C . HIS B 1 14 ? 3.625 30.469 21.5 1 93 14 HIS B C 1
ATOM 2861 O O . HIS B 1 14 ? 2.506 30.438 20.984 1 93 14 HIS B O 1
ATOM 2867 N N . ILE B 1 15 ? 4.621 29.766 21.078 1 94.12 15 ILE B N 1
ATOM 2868 C CA . ILE B 1 15 ? 4.492 28.781 20.016 1 94.12 15 ILE B CA 1
ATOM 2869 C C . ILE B 1 15 ? 4.852 27.391 20.531 1 94.12 15 ILE B C 1
ATOM 2871 O O . ILE B 1 15 ? 5.996 27.156 20.938 1 94.12 15 ILE B O 1
ATOM 2875 N N . LEU B 1 16 ? 3.846 26.562 20.531 1 93.38 16 LEU B N 1
ATOM 2876 C CA . LEU B 1 16 ? 4.035 25.188 20.969 1 93.38 16 LEU B CA 1
ATOM 2877 C C . LEU B 1 16 ? 4.422 24.297 19.797 1 93.38 16 LEU B C 1
ATOM 2879 O O . LEU B 1 16 ? 3.566 23.891 19 1 93.38 16 LEU B O 1
ATOM 2883 N N . GLY B 1 17 ? 5.645 23.938 19.734 1 90.62 17 GLY B N 1
ATOM 2884 C CA . GLY B 1 17 ? 6.188 23.172 18.609 1 90.62 17 GLY B CA 1
ATOM 2885 C C . GLY B 1 17 ? 7.277 23.922 17.859 1 90.62 17 GLY B C 1
ATOM 2886 O O . GLY B 1 17 ? 7.004 24.875 17.141 1 90.62 17 GLY B O 1
ATOM 2887 N N . ALA B 1 18 ? 8.469 23.438 17.922 1 86.5 18 ALA B N 1
ATOM 2888 C CA . ALA B 1 18 ? 9.625 24.078 17.281 1 86.5 18 ALA B CA 1
ATOM 2889 C C . ALA B 1 18 ? 10.016 23.328 16 1 86.5 18 ALA B C 1
ATOM 2891 O O . ALA B 1 18 ? 11.203 23.094 15.758 1 86.5 18 ALA B O 1
ATOM 2892 N N . GLY B 1 19 ? 9 22.875 15.312 1 87.44 19 GLY B N 1
ATOM 2893 C CA . GLY B 1 19 ? 9.242 22.297 14.008 1 87.44 19 GLY B CA 1
ATOM 2894 C C . GLY B 1 19 ? 9.391 23.328 12.906 1 87.44 19 GLY B C 1
ATOM 2895 O O . GLY B 1 19 ? 9.625 24.5 13.172 1 87.44 19 GLY B O 1
ATOM 2896 N N . ALA B 1 20 ? 9.266 22.875 11.727 1 88.19 20 ALA B N 1
ATOM 2897 C CA . ALA B 1 20 ? 9.469 23.734 10.562 1 88.19 20 ALA B CA 1
ATOM 2898 C C . ALA B 1 20 ? 8.5 24.906 10.562 1 88.19 20 ALA B C 1
ATOM 2900 O O . ALA B 1 20 ? 8.914 26.062 10.492 1 88.19 20 ALA B O 1
ATOM 2901 N N . LEU B 1 21 ? 7.262 24.609 10.719 1 92.06 21 LEU B N 1
ATOM 2902 C CA . LEU B 1 21 ? 6.238 25.656 10.656 1 92.06 21 LEU B CA 1
ATOM 2903 C C . LEU B 1 21 ? 6.336 26.578 11.859 1 92.06 21 LEU B C 1
ATOM 2905 O O . LEU B 1 21 ? 6.211 27.797 11.719 1 92.06 21 LEU B O 1
ATOM 2909 N N . GLY B 1 22 ? 6.523 26 13.039 1 93.06 22 GLY B N 1
ATOM 2910 C CA . GLY B 1 22 ? 6.66 26.812 14.234 1 93.06 22 GLY B CA 1
ATOM 2911 C C . GLY B 1 22 ? 7.863 27.75 14.18 1 93.06 22 GLY B C 1
ATOM 2912 O O . GLY B 1 22 ? 7.766 28.922 14.562 1 93.06 22 GLY B O 1
ATOM 2913 N N . SER B 1 23 ? 8.922 27.266 13.688 1 91.38 23 SER B N 1
ATOM 2914 C CA . SER B 1 23 ? 10.141 28.062 13.562 1 91.38 23 SER B CA 1
ATOM 2915 C C . SER B 1 23 ? 9.984 29.156 12.508 1 91.38 23 SER B C 1
ATOM 2917 O O . SER B 1 23 ? 10.445 30.281 12.711 1 91.38 23 SER B O 1
ATOM 2919 N N . LEU B 1 24 ? 9.344 28.781 11.469 1 92.5 24 LEU B N 1
ATOM 2920 C CA . LEU B 1 24 ? 9.086 29.781 10.438 1 92.5 24 LEU B CA 1
ATOM 2921 C C . LEU B 1 24 ? 8.234 30.922 10.984 1 92.5 24 LEU B C 1
ATOM 2923 O O . LEU B 1 24 ? 8.539 32.094 10.758 1 92.5 24 LEU B O 1
ATOM 2927 N N . LEU B 1 25 ? 7.238 30.562 11.688 1 93.81 25 LEU B N 1
ATOM 2928 C CA . LEU B 1 25 ? 6.34 31.562 12.266 1 93.81 25 LEU B CA 1
ATOM 2929 C C . LEU B 1 25 ? 7.078 32.438 13.273 1 93.81 25 LEU B C 1
ATOM 2931 O O . LEU B 1 25 ? 6.922 33.656 13.266 1 93.81 25 LEU B O 1
ATOM 2935 N N . ALA B 1 26 ? 7.828 31.797 14.125 1 92.38 26 ALA B N 1
ATOM 2936 C CA . ALA B 1 26 ? 8.602 32.531 15.117 1 92.38 26 ALA B CA 1
ATOM 2937 C C . ALA B 1 26 ? 9.547 33.531 14.453 1 92.38 26 ALA B C 1
ATOM 2939 O O . ALA B 1 26 ? 9.625 34.688 14.859 1 92.38 26 ALA B O 1
ATOM 2940 N N . HIS B 1 27 ? 10.18 33.062 13.461 1 92 27 HIS B N 1
ATOM 2941 C CA . HIS B 1 27 ? 11.141 33.875 12.727 1 92 27 HIS B CA 1
ATOM 2942 C C . HIS B 1 27 ? 10.453 35.062 12.047 1 92 27 HIS B C 1
ATOM 2944 O O . HIS B 1 27 ? 10.898 36.188 12.188 1 92 27 HIS B O 1
ATOM 2950 N N . ASP B 1 28 ? 9.422 34.844 11.398 1 92.75 28 ASP B N 1
ATOM 2951 C CA . ASP B 1 28 ? 8.758 35.875 10.609 1 92.75 28 ASP B CA 1
ATOM 2952 C C . ASP B 1 28 ? 8.055 36.875 11.508 1 92.75 28 ASP B C 1
ATOM 2954 O O . ASP B 1 28 ? 8.008 38.062 11.195 1 92.75 28 ASP B O 1
ATOM 2958 N N . LEU B 1 29 ? 7.508 36.438 12.578 1 92.44 29 LEU B N 1
ATOM 2959 C CA . LEU B 1 29 ? 6.852 37.344 13.523 1 92.44 29 LEU B CA 1
ATOM 2960 C C . LEU B 1 29 ? 7.867 38.25 14.203 1 92.44 29 LEU B C 1
ATOM 2962 O O . LEU B 1 29 ? 7.582 39.438 14.461 1 92.44 29 LEU B O 1
ATOM 2966 N N . LYS B 1 30 ? 8.977 37.625 14.484 1 89.88 30 LYS B N 1
ATOM 2967 C CA . LYS B 1 30 ? 10.031 38.406 15.125 1 89.88 30 LYS B CA 1
ATOM 2968 C C . LYS B 1 30 ? 10.523 39.531 14.211 1 89.88 30 LYS B C 1
ATOM 2970 O O . LYS B 1 30 ? 10.859 40.625 14.672 1 89.88 30 LYS B O 1
ATOM 2975 N N . LEU B 1 31 ? 10.516 39.219 13.023 1 85.44 31 LEU B N 1
ATOM 2976 C CA . LEU B 1 31 ? 11.07 40.156 12.055 1 85.44 31 LEU B CA 1
ATOM 2977 C C . LEU B 1 31 ? 10.023 41.219 11.648 1 85.44 31 LEU B C 1
ATOM 2979 O O . LEU B 1 31 ? 10.336 42.156 10.945 1 85.44 31 LEU B O 1
ATOM 2983 N N . HIS B 1 32 ? 8.906 41 12.117 1 79.88 32 HIS B N 1
ATOM 2984 C CA . HIS B 1 32 ? 7.84 41.938 11.781 1 79.88 32 HIS B CA 1
ATOM 2985 C C . HIS B 1 32 ? 8.164 43.312 12.289 1 79.88 32 HIS B C 1
ATOM 2987 O O . HIS B 1 32 ? 8.422 43.531 13.477 1 79.88 32 HIS B O 1
ATOM 2993 N N . GLN B 1 33 ? 8.117 44.312 11.508 1 71 33 GLN B N 1
ATOM 2994 C CA . GLN B 1 33 ? 8.602 45.656 11.844 1 71 33 GLN B CA 1
ATOM 2995 C C . GLN B 1 33 ? 7.469 46.531 12.352 1 71 33 GLN B C 1
ATOM 2997 O O . GLN B 1 33 ? 7.691 47.438 13.172 1 71 33 GLN B O 1
ATOM 3002 N N . GLN B 1 34 ? 6.355 46.281 11.859 1 73.31 34 GLN B N 1
ATOM 3003 C CA . GLN B 1 34 ? 5.262 47.219 12.164 1 73.31 34 GLN B CA 1
ATOM 3004 C C . GLN B 1 34 ? 4.746 47 13.586 1 73.31 34 GLN B C 1
ATOM 3006 O O . GLN B 1 34 ? 4.234 47.938 14.211 1 73.31 34 GLN B O 1
ATOM 3011 N N . ARG B 1 35 ? 4.816 45.781 14.016 1 77.12 35 ARG B N 1
ATOM 3012 C CA . ARG B 1 35 ? 4.379 45.406 15.359 1 77.12 35 ARG B CA 1
ATOM 3013 C C . ARG B 1 35 ? 5.43 44.562 16.062 1 77.12 35 ARG B C 1
ATOM 3015 O O . ARG B 1 35 ? 5.82 43.5 15.57 1 77.12 35 ARG B O 1
ATOM 3022 N N . ALA B 1 36 ? 5.898 45.156 17.125 1 84.5 36 ALA B N 1
ATOM 3023 C CA . ALA B 1 36 ? 6.875 44.375 17.859 1 84.5 36 ALA B CA 1
ATOM 3024 C C . ALA B 1 36 ? 6.234 43.094 18.453 1 84.5 36 ALA B C 1
ATOM 3026 O O . ALA B 1 36 ? 5.246 43.188 19.188 1 84.5 36 ALA B O 1
ATOM 3027 N N . VAL B 1 37 ? 6.664 41.938 18 1 90.25 37 VAL B N 1
ATOM 3028 C CA . VAL B 1 37 ? 6.207 40.656 18.5 1 90.25 37 VAL B CA 1
ATOM 3029 C C . VAL B 1 37 ? 7.359 39.906 19.188 1 90.25 37 VAL B C 1
ATOM 3031 O O . VAL B 1 37 ? 8.508 40 18.734 1 90.25 37 VAL B O 1
ATOM 3034 N N . SER B 1 38 ? 7.082 39.344 20.297 1 89.62 38 SER B N 1
ATOM 3035 C CA . SER B 1 38 ? 8.047 38.531 21.016 1 89.62 38 SER B CA 1
ATOM 3036 C C . SER B 1 38 ? 7.621 37.062 21.047 1 89.62 38 SER B C 1
ATOM 3038 O O . SER B 1 38 ? 6.957 36.625 21.984 1 89.62 38 SER B O 1
ATOM 3040 N N . PRO B 1 39 ? 8.102 36.344 20.047 1 91.12 39 PRO B N 1
ATOM 3041 C CA . PRO B 1 39 ? 7.77 34.906 20.016 1 91.12 39 PRO B CA 1
ATOM 3042 C C . PRO B 1 39 ? 8.625 34.094 20.984 1 91.12 39 PRO B C 1
ATOM 3044 O O . PRO B 1 39 ? 9.82 34.375 21.141 1 91.12 39 PRO B O 1
ATOM 3047 N N . THR B 1 40 ? 7.996 33.219 21.703 1 88.69 40 THR B N 1
ATOM 3048 C CA . THR B 1 40 ? 8.656 32.25 22.578 1 88.69 40 THR B CA 1
ATOM 3049 C C . THR B 1 40 ? 8.336 30.828 22.141 1 88.69 40 THR B C 1
ATOM 3051 O O . THR B 1 40 ? 7.164 30.438 22.062 1 88.69 40 THR B O 1
ATOM 3054 N N . LEU B 1 41 ? 9.352 30.031 21.891 1 89.06 41 LEU B N 1
ATOM 3055 C CA . LEU B 1 41 ? 9.172 28.625 21.516 1 89.06 41 LEU B CA 1
ATOM 3056 C C . LEU B 1 41 ? 9.117 27.75 22.766 1 89.06 41 LEU B C 1
ATOM 3058 O O . LEU B 1 41 ? 10.023 27.781 23.594 1 89.06 41 LEU B O 1
ATOM 3062 N N . LEU B 1 42 ? 8.016 27.047 22.812 1 85.81 42 LEU B N 1
ATOM 3063 C CA . LEU B 1 42 ? 7.867 26.078 23.891 1 85.81 42 LEU B CA 1
ATOM 3064 C C . LEU B 1 42 ? 8.328 24.688 23.453 1 85.81 42 LEU B C 1
ATOM 3066 O O . LEU B 1 42 ? 7.793 24.141 22.484 1 85.81 42 LEU B O 1
ATOM 3070 N N . LEU B 1 43 ? 9.391 24.172 24 1 75.56 43 LEU B N 1
ATOM 3071 C CA . LEU B 1 43 ? 9.992 22.906 23.594 1 75.56 43 LEU B CA 1
ATOM 3072 C C . LEU B 1 43 ? 9.5 21.766 24.484 1 75.56 43 LEU B C 1
ATOM 3074 O O . LEU B 1 43 ? 9.023 22 25.594 1 75.56 43 LEU B O 1
ATOM 3078 N N . ARG B 1 44 ? 9.5 20.422 23.891 1 64.56 44 ARG B N 1
ATOM 3079 C CA . ARG B 1 44 ? 9.227 19.25 24.703 1 64.56 44 ARG B CA 1
ATOM 3080 C C . ARG B 1 44 ? 10.188 19.156 25.891 1 64.56 44 ARG B C 1
ATOM 3082 O O . ARG B 1 44 ? 11.336 19.594 25.797 1 64.56 44 ARG B O 1
ATOM 3089 N N . PRO B 1 45 ? 9.492 18.391 26.922 1 52.41 45 PRO B N 1
ATOM 3090 C CA . PRO B 1 45 ? 10.391 18.109 28.047 1 52.41 45 PRO B CA 1
ATOM 3091 C C . PRO B 1 45 ? 11.547 17.188 27.656 1 52.41 45 PRO B C 1
ATOM 3093 O O . PRO B 1 45 ? 11.375 16.297 26.828 1 52.41 45 PRO B O 1
ATOM 3096 N N . ASN B 1 46 ? 12.68 17.609 27.469 1 51.41 46 ASN B N 1
ATOM 3097 C CA . ASN B 1 46 ? 13.922 16.875 27.281 1 51.41 46 ASN B CA 1
ATOM 3098 C C . ASN B 1 46 ? 14.617 17.266 25.984 1 51.41 46 ASN B C 1
ATOM 3100 O O . ASN B 1 46 ? 15.648 16.703 25.625 1 51.41 46 ASN B O 1
ATOM 3104 N N . LYS B 1 47 ? 13.898 17.703 25.156 1 54.03 47 LYS B N 1
ATOM 3105 C CA . LYS B 1 47 ? 14.625 18.203 24 1 54.03 47 LYS B CA 1
ATOM 3106 C C . LYS B 1 47 ? 15.375 19.5 24.344 1 54.03 47 LYS B C 1
ATOM 3108 O O . LYS B 1 47 ? 14.758 20.5 24.703 1 54.03 47 LYS B O 1
ATOM 3113 N N . SER B 1 48 ? 16.516 19.219 24.969 1 48 48 SER B N 1
ATOM 3114 C CA . SER B 1 48 ? 17.359 20.344 25.375 1 48 48 SER B CA 1
ATOM 3115 C C . SER B 1 48 ? 17.406 21.406 24.281 1 48 48 SER B C 1
ATOM 3117 O O . SER B 1 48 ? 17.125 22.578 24.547 1 48 48 SER B O 1
ATOM 3119 N N . SER B 1 49 ? 18.641 21.547 23.547 1 45.91 49 SER B N 1
ATOM 3120 C CA . SER B 1 49 ? 19.438 22.719 23.203 1 45.91 49 SER B CA 1
ATOM 3121 C C . SER B 1 49 ? 19.141 23.203 21.797 1 45.91 49 SER B C 1
ATOM 3123 O O . SER B 1 49 ? 19.422 22.5 20.828 1 45.91 49 SER B O 1
ATOM 3125 N N . ILE B 1 50 ? 17.859 23.438 21.438 1 52.91 50 ILE B N 1
ATOM 3126 C CA . ILE B 1 50 ? 18.219 24.422 20.422 1 52.91 50 ILE B CA 1
ATOM 3127 C C . ILE B 1 50 ? 19.281 25.375 20.969 1 52.91 50 ILE B C 1
ATOM 3129 O O . ILE B 1 50 ? 19 26.219 21.828 1 52.91 50 ILE B O 1
ATOM 3133 N N . LYS B 1 51 ? 20.438 24.719 21.172 1 49.88 51 LYS B N 1
ATOM 3134 C CA . LYS B 1 51 ? 21.594 25.344 21.812 1 49.88 51 LYS B CA 1
ATOM 3135 C C . LYS B 1 51 ? 21.547 26.859 21.625 1 49.88 51 LYS B C 1
ATOM 3137 O O . LYS B 1 51 ? 21.875 27.609 22.547 1 49.88 51 LYS B O 1
ATOM 3142 N N . ASP B 1 52 ? 21.266 27.312 20.422 1 54.69 52 ASP B N 1
ATOM 3143 C CA . ASP B 1 52 ? 21.734 28.672 20.156 1 54.69 52 ASP B CA 1
ATOM 3144 C C . ASP B 1 52 ? 20.594 29.672 20.172 1 54.69 52 ASP B C 1
ATOM 3146 O O . ASP B 1 52 ? 20.812 30.875 20.047 1 54.69 52 ASP B O 1
ATOM 3150 N N . GLN B 1 53 ? 19.297 29.281 20.625 1 66.38 53 GLN B N 1
ATOM 3151 C CA . GLN B 1 53 ? 18.203 30.234 20.734 1 66.38 53 GLN B CA 1
ATOM 3152 C C . GLN B 1 53 ? 17.969 30.953 19.422 1 66.38 53 GLN B C 1
ATOM 3154 O O . GLN B 1 53 ? 17.516 32.094 19.406 1 66.38 53 GLN B O 1
ATOM 3159 N N . PHE B 1 54 ? 18.5 30.391 18.328 1 76.38 54 PHE B N 1
ATOM 3160 C CA . PHE B 1 54 ? 18.344 31 17 1 76.38 54 PHE B CA 1
ATOM 3161 C C . PHE B 1 54 ? 17.547 30.078 16.078 1 76.38 54 PHE B C 1
ATOM 3163 O O . PHE B 1 54 ? 17.688 28.844 16.156 1 76.38 54 PHE B O 1
ATOM 3170 N N . VAL B 1 55 ? 16.625 30.766 15.406 1 81.62 55 VAL B N 1
ATOM 3171 C CA . VAL B 1 55 ? 15.984 30.094 14.281 1 81.62 55 VAL B CA 1
ATOM 3172 C C . VAL B 1 55 ? 16.547 30.641 12.969 1 81.62 55 VAL B C 1
ATOM 3174 O O . VAL B 1 55 ? 16.625 31.859 12.773 1 81.62 55 VAL B O 1
ATOM 3177 N N . ARG B 1 56 ? 17.109 29.812 12.164 1 82.88 56 ARG B N 1
ATOM 3178 C CA . ARG B 1 56 ? 17.625 30.172 10.844 1 82.88 56 ARG B CA 1
ATOM 3179 C C . ARG B 1 56 ? 16.672 29.734 9.742 1 82.88 56 ARG B C 1
ATOM 3181 O O . ARG B 1 56 ? 16.281 28.578 9.68 1 82.88 56 ARG B O 1
ATOM 3188 N N . VAL B 1 57 ? 16.281 30.703 8.906 1 87 57 VAL B N 1
ATOM 3189 C CA . VAL B 1 57 ? 15.344 30.406 7.832 1 87 57 VAL B CA 1
ATOM 3190 C C . VAL B 1 57 ? 15.969 30.766 6.484 1 87 57 VAL B C 1
ATOM 3192 O O . VAL B 1 57 ? 16.562 31.844 6.336 1 87 57 VAL B O 1
ATOM 3195 N N . LYS B 1 58 ? 15.938 29.828 5.586 1 87.06 58 LYS B N 1
ATOM 3196 C CA . LYS B 1 58 ? 16.328 30.047 4.199 1 87.06 58 LYS B CA 1
ATOM 3197 C C . LYS B 1 58 ? 15.125 30.031 3.268 1 87.06 58 LYS B C 1
ATOM 3199 O O . LYS B 1 58 ? 14.297 29.125 3.346 1 87.06 58 LYS B O 1
ATOM 3204 N N . ARG B 1 59 ? 15.031 31.094 2.475 1 85.94 59 ARG B N 1
ATOM 3205 C CA . ARG B 1 59 ? 13.922 31.141 1.532 1 85.94 59 ARG B CA 1
ATOM 3206 C C . ARG B 1 59 ? 14.406 30.922 0.103 1 85.94 59 ARG B C 1
ATOM 3208 O O . ARG B 1 59 ? 15.508 31.344 -0.258 1 85.94 59 ARG B O 1
ATOM 3215 N N . LEU B 1 60 ? 13.711 30.109 -0.741 1 72 60 LEU B N 1
ATOM 3216 C CA . LEU B 1 60 ? 14.078 29.734 -2.098 1 72 60 LEU B CA 1
ATOM 3217 C C . LEU B 1 60 ? 14.477 30.953 -2.922 1 72 60 LEU B C 1
ATOM 3219 O O . LEU B 1 60 ? 15.453 30.906 -3.672 1 72 60 LEU B O 1
ATOM 3223 N N . ASN B 1 61 ? 13.656 32 -3.01 1 64.19 61 ASN B N 1
ATOM 3224 C CA . ASN B 1 61 ? 13.93 33.125 -3.912 1 64.19 61 ASN B CA 1
ATOM 3225 C C . ASN B 1 61 ? 14.977 34.062 -3.328 1 64.19 61 ASN B C 1
ATOM 3227 O O . ASN B 1 61 ? 15.328 35.062 -3.951 1 64.19 61 ASN B O 1
ATOM 3231 N N . ASP B 1 62 ? 15.328 33.75 -2.166 1 63.66 62 ASP B N 1
ATOM 3232 C CA . ASP B 1 62 ? 16.297 34.688 -1.589 1 63.66 62 ASP B CA 1
ATOM 3233 C C . ASP B 1 62 ? 17.719 34.281 -1.96 1 63.66 62 ASP B C 1
ATOM 3235 O O . ASP B 1 62 ? 18.172 33.188 -1.659 1 63.66 62 ASP B O 1
ATOM 3239 N N . VAL B 1 63 ? 18.156 34.812 -3.215 1 54.81 63 VAL B N 1
ATOM 3240 C CA . VAL B 1 63 ? 19.516 34.656 -3.734 1 54.81 63 VAL B CA 1
ATOM 3241 C C . VAL B 1 63 ? 20.516 34.688 -2.582 1 54.81 63 VAL B C 1
ATOM 3243 O O . VAL B 1 63 ? 21.672 34.312 -2.746 1 54.81 63 VAL B O 1
ATOM 3246 N N . HIS B 1 64 ? 20.109 35.344 -1.524 1 55.16 64 HIS B N 1
ATOM 3247 C CA . HIS B 1 64 ? 21.062 35.562 -0.455 1 55.16 64 HIS B CA 1
ATOM 3248 C C . HIS B 1 64 ? 21 34.5 0.609 1 55.16 64 HIS B C 1
ATOM 3250 O O . HIS B 1 64 ? 20.109 33.625 0.568 1 55.16 64 HIS B O 1
ATOM 3256 N N . LYS B 1 65 ? 21.859 34.594 1.702 1 66.44 65 LYS B N 1
ATOM 3257 C CA . LYS B 1 65 ? 22.25 33.812 2.873 1 66.44 65 LYS B CA 1
ATOM 3258 C C . LYS B 1 65 ? 21.062 33.625 3.826 1 66.44 65 LYS B C 1
ATOM 3260 O O . LYS B 1 65 ? 20.141 34.438 3.834 1 66.44 65 LYS B O 1
ATOM 3265 N N . SER B 1 66 ? 20.812 32.531 4.344 1 73.12 66 SER B N 1
ATOM 3266 C CA . SER B 1 66 ? 19.906 32.281 5.449 1 73.12 66 SER B CA 1
ATOM 3267 C C . SER B 1 66 ? 19.859 33.438 6.434 1 73.12 66 SER B C 1
ATOM 3269 O O . SER B 1 66 ? 20.875 34.125 6.621 1 73.12 66 SER B O 1
ATOM 3271 N N . LYS B 1 67 ? 18.656 33.844 6.75 1 80.25 67 LYS B N 1
ATOM 3272 C CA . LYS B 1 67 ? 18.484 34.844 7.785 1 80.25 67 LYS B CA 1
ATOM 3273 C C . LYS B 1 67 ? 18.25 34.219 9.148 1 80.25 67 LYS B C 1
ATOM 3275 O O . LYS B 1 67 ? 17.578 33.188 9.25 1 80.25 67 LYS B O 1
ATOM 3280 N N . GLU B 1 68 ? 18.875 34.844 10.164 1 76.38 68 GLU B N 1
ATOM 3281 C CA . GLU B 1 68 ? 18.781 34.312 11.531 1 76.38 68 GLU B CA 1
ATOM 3282 C C . GLU B 1 68 ? 17.938 35.25 12.406 1 76.38 68 GLU B C 1
ATOM 3284 O O . GLU B 1 68 ? 18 36.469 12.266 1 76.38 68 GLU B O 1
ATOM 3289 N N . SER B 1 69 ? 17.109 34.656 13.172 1 78.88 69 SER B N 1
ATOM 3290 C CA . SER B 1 69 ? 16.359 35.375 14.188 1 78.88 69 SER B CA 1
ATOM 3291 C C . SER B 1 69 ? 16.531 34.75 15.57 1 78.88 69 SER B C 1
ATOM 3293 O O . SER B 1 69 ? 16.531 33.531 15.711 1 78.88 69 SER B O 1
ATOM 3295 N N . TYR B 1 70 ? 16.781 35.594 16.547 1 74.56 70 TYR B N 1
ATOM 3296 C CA . TYR B 1 70 ? 16.844 35.156 17.938 1 74.56 70 TYR B CA 1
ATOM 3297 C C . TYR B 1 70 ? 15.438 34.969 18.5 1 74.56 70 TYR B C 1
ATOM 3299 O O . TYR B 1 70 ? 14.617 35.875 18.484 1 74.56 70 TYR B O 1
ATOM 3307 N N . ILE B 1 71 ? 15.188 33.812 18.891 1 76.06 71 ILE B N 1
ATOM 3308 C CA . ILE B 1 71 ? 13.891 33.469 19.469 1 76.06 71 ILE B CA 1
ATOM 3309 C C . ILE B 1 71 ? 14.086 32.969 20.891 1 76.06 71 ILE B C 1
ATOM 3311 O O . ILE B 1 71 ? 15.008 32.188 21.156 1 76.06 71 ILE B O 1
ATOM 3315 N N . GLU B 1 72 ? 13.289 33.438 21.797 1 74 72 GLU B N 1
ATOM 3316 C CA . GLU B 1 72 ? 13.352 32.969 23.188 1 74 72 GLU B CA 1
ATOM 3317 C C . GLU B 1 72 ? 12.914 31.516 23.312 1 74 72 GLU B C 1
ATOM 3319 O O . GLU B 1 72 ? 11.953 31.094 22.672 1 74 72 GLU B O 1
ATOM 3324 N N . VAL B 1 73 ? 13.758 30.703 24 1 70.44 73 VAL B N 1
ATOM 3325 C CA . VAL B 1 73 ? 13.43 29.328 24.359 1 70.44 73 VAL B CA 1
ATOM 3326 C C . VAL B 1 73 ? 13.5 29.156 25.859 1 70.44 73 VAL B C 1
ATOM 3328 O O . VAL B 1 73 ? 14.555 29.344 26.469 1 70.44 73 VAL B O 1
ATOM 3331 N N . PRO B 1 74 ? 12.352 28.969 26.406 1 64 74 PRO B N 1
ATOM 3332 C CA . PRO B 1 74 ? 12.414 28.828 27.875 1 64 74 PRO B CA 1
ATOM 3333 C C . PRO B 1 74 ? 13.336 27.688 28.312 1 64 74 PRO B C 1
ATOM 3335 O O . PRO B 1 74 ? 13.406 26.656 27.656 1 64 74 PRO B O 1
ATOM 3338 N N . THR B 1 75 ? 14.57 27.922 28.938 1 57.09 75 THR B N 1
ATOM 3339 C CA . THR B 1 75 ? 15.594 26.984 29.359 1 57.09 75 THR B CA 1
ATOM 3340 C C . THR B 1 75 ? 14.969 25.844 30.156 1 57.09 75 THR B C 1
ATOM 3342 O O . THR B 1 75 ? 15.523 24.734 30.203 1 57.09 75 THR B O 1
ATOM 3345 N N . GLY B 1 76 ? 13.836 26.031 31.047 1 52.81 76 GLY B N 1
ATOM 3346 C CA . GLY B 1 76 ? 13.383 25.016 31.984 1 52.81 76 GLY B CA 1
ATOM 3347 C C . GLY B 1 76 ? 11.969 24.531 31.719 1 52.81 76 GLY B C 1
ATOM 3348 O O . GLY B 1 76 ? 11.375 24.891 30.703 1 52.81 76 GLY B O 1
ATOM 3349 N N . LYS B 1 77 ? 11.531 23.516 32.594 1 52.47 77 LYS B N 1
ATOM 3350 C CA . LYS B 1 77 ? 10.164 23.016 32.656 1 52.47 77 LYS B CA 1
ATOM 3351 C C . LYS B 1 77 ? 9.148 24.156 32.594 1 52.47 77 LYS B C 1
ATOM 3353 O O . LYS B 1 77 ? 9.5 25.312 32.812 1 52.47 77 LYS B O 1
ATOM 3358 N N . THR B 1 78 ? 7.883 23.859 32.031 1 53.31 78 THR B N 1
ATOM 3359 C CA . THR B 1 78 ? 6.648 24.625 32.094 1 53.31 78 THR B CA 1
ATOM 3360 C C . THR B 1 78 ? 6.637 25.547 33.312 1 53.31 78 THR B C 1
ATOM 3362 O O . THR B 1 78 ? 6.016 26.609 33.281 1 53.31 78 THR B O 1
ATOM 3365 N N . LYS B 1 79 ? 7.375 25.062 34.281 1 50.91 79 LYS B N 1
ATOM 3366 C CA . LYS B 1 79 ? 7.359 25.75 35.594 1 50.91 79 LYS B CA 1
ATOM 3367 C C . LYS B 1 79 ? 7.922 27.156 35.469 1 50.91 79 LYS B C 1
ATOM 3369 O O . LYS B 1 79 ? 7.645 28.016 36.312 1 50.91 79 LYS B O 1
ATOM 3374 N N . ASP B 1 80 ? 8.594 27.25 34.406 1 54.47 80 ASP B N 1
ATOM 3375 C CA . ASP B 1 80 ? 9.273 28.531 34.344 1 54.47 80 ASP B CA 1
ATOM 3376 C C . ASP B 1 80 ? 8.305 29.656 33.906 1 54.47 80 ASP B C 1
ATOM 3378 O O . ASP B 1 80 ? 8.648 30.828 34 1 54.47 80 ASP B O 1
ATOM 3382 N N . LEU B 1 81 ? 7.227 29.281 33.281 1 64.75 81 LEU B N 1
ATOM 3383 C CA . LEU B 1 81 ? 6.266 30.359 33.062 1 64.75 81 LEU B CA 1
ATOM 3384 C C . LEU B 1 81 ? 5.723 30.875 34.406 1 64.75 81 LEU B C 1
ATOM 3386 O O . LEU B 1 81 ? 5.09 31.938 34.438 1 64.75 81 LEU B O 1
ATOM 3390 N N . GLN B 1 82 ? 6.398 30.344 35.594 1 55.59 82 GLN B N 1
ATOM 3391 C CA . GLN B 1 82 ? 6.211 30.844 36.969 1 55.59 82 GLN B CA 1
ATOM 3392 C C . GLN B 1 82 ? 4.785 31.344 37.188 1 55.59 82 GLN B C 1
ATOM 3394 O O . GLN B 1 82 ? 4.582 32.438 37.719 1 55.59 82 GLN B O 1
ATOM 3399 N N . GLY B 1 83 ? 3.734 30.594 36.625 1 63.97 83 GLY B N 1
ATOM 3400 C CA . GLY B 1 83 ? 2.375 31.016 36.906 1 63.97 83 GLY B CA 1
ATOM 3401 C C . GLY B 1 83 ? 1.881 32.094 35.969 1 63.97 83 GLY B C 1
ATOM 3402 O O . GLY B 1 83 ? 0.761 32.594 36.125 1 63.97 83 GLY B O 1
ATOM 3403 N N . ARG B 1 84 ? 2.666 32.438 35 1 79.81 84 ARG B N 1
ATOM 3404 C CA . ARG B 1 84 ? 2.281 33.5 34.094 1 79.81 84 ARG B CA 1
ATOM 3405 C C . ARG B 1 84 ? 1.238 33.031 33.094 1 79.81 84 ARG B C 1
ATOM 3407 O O . ARG B 1 84 ? 1.285 31.859 32.656 1 79.81 84 ARG B O 1
ATOM 3414 N N . LYS B 1 85 ? 0.372 33.875 32.781 1 88.94 85 LYS B N 1
ATOM 3415 C CA . LYS B 1 85 ? -0.721 33.594 31.844 1 88.94 85 LYS B CA 1
ATOM 3416 C C . LYS B 1 85 ? -0.23 33.625 30.391 1 88.94 85 LYS B C 1
ATOM 3418 O O . LYS B 1 85 ? 0.66 34.406 30.047 1 88.94 85 LYS B O 1
ATOM 3423 N N . ILE B 1 86 ? -0.689 32.688 29.625 1 92.62 86 ILE B N 1
ATOM 3424 C CA . ILE B 1 86 ? -0.479 32.688 28.172 1 92.62 86 ILE B CA 1
ATOM 3425 C C . ILE B 1 86 ? -1.688 33.312 27.484 1 92.62 86 ILE B C 1
ATOM 3427 O O . ILE B 1 86 ? -2.756 32.688 27.406 1 92.62 86 ILE B O 1
ATOM 3431 N N . ASP B 1 87 ? -1.413 34.5 27.016 1 93.75 87 ASP B N 1
ATOM 3432 C CA . ASP B 1 87 ? -2.512 35.188 26.359 1 93.75 87 ASP B CA 1
ATOM 3433 C C . ASP B 1 87 ? -2.682 34.688 24.922 1 93.75 87 ASP B C 1
ATOM 3435 O O . ASP B 1 87 ? -3.803 34.656 24.406 1 93.75 87 ASP B O 1
ATOM 3439 N N . ASN B 1 88 ? -1.539 34.406 24.297 1 95.5 88 ASN B N 1
ATOM 3440 C CA . ASN B 1 88 ? -1.524 33.969 22.891 1 95.5 88 ASN B CA 1
ATOM 3441 C C . ASN B 1 88 ? -0.669 32.719 22.703 1 95.5 88 ASN B C 1
ATOM 3443 O O . ASN B 1 88 ? 0.535 32.75 22.969 1 95.5 88 ASN B O 1
ATOM 3447 N N . LEU B 1 89 ? -1.36 31.656 22.203 1 95.88 89 LEU B N 1
ATOM 3448 C CA . LEU B 1 89 ? -0.675 30.406 21.953 1 95.88 89 LEU B CA 1
ATOM 3449 C C . LEU B 1 89 ? -0.913 29.922 20.531 1 95.88 89 LEU B C 1
ATOM 3451 O O . LEU B 1 89 ? -2.049 29.922 20.047 1 95.88 89 LEU B O 1
ATOM 3455 N N . ILE B 1 90 ? 0.177 29.578 19.859 1 97 90 ILE B N 1
ATOM 3456 C CA . ILE B 1 90 ? 0.093 28.922 18.562 1 97 90 ILE B CA 1
ATOM 3457 C C . ILE B 1 90 ? 0.565 27.469 18.688 1 97 90 ILE B C 1
ATOM 3459 O O . ILE B 1 90 ? 1.661 27.219 19.188 1 97 90 ILE B O 1
ATOM 3463 N N . ILE B 1 91 ? -0.297 26.609 18.266 1 96.5 91 ILE B N 1
ATOM 3464 C CA . ILE B 1 91 ? 0.055 25.188 18.297 1 96.5 91 ILE B CA 1
ATOM 3465 C C . ILE B 1 91 ? 0.468 24.734 16.906 1 96.5 91 ILE B C 1
ATOM 3467 O O . ILE B 1 91 ? -0.339 24.766 15.977 1 96.5 91 ILE B O 1
ATOM 3471 N N . THR B 1 92 ? 1.713 24.328 16.812 1 95.56 92 THR B N 1
ATOM 3472 C CA . THR B 1 92 ? 2.238 23.891 15.523 1 95.56 92 THR B CA 1
ATOM 3473 C C . THR B 1 92 ? 2.834 22.484 15.633 1 95.56 92 THR B C 1
ATOM 3475 O O . THR B 1 92 ? 3.574 22.047 14.75 1 95.56 92 THR B O 1
ATOM 3478 N N . THR B 1 93 ? 2.539 21.781 16.703 1 92.62 93 THR B N 1
ATOM 3479 C CA . THR B 1 93 ? 3.006 20.406 16.859 1 92.62 93 THR B CA 1
ATOM 3480 C C . THR B 1 93 ? 2.344 19.484 15.844 1 92.62 93 THR B C 1
ATOM 3482 O O . THR B 1 93 ? 1.312 19.844 15.266 1 92.62 93 THR B O 1
ATOM 3485 N N . LYS B 1 94 ? 2.984 18.422 15.633 1 90.31 94 LYS B N 1
ATOM 3486 C CA . LYS B 1 94 ? 2.211 17.359 14.977 1 90.31 94 LYS B CA 1
ATOM 3487 C C . LYS B 1 94 ? 1 16.969 15.82 1 90.31 94 LYS B C 1
ATOM 3489 O O . LYS B 1 94 ? 1.059 16.984 17.047 1 90.31 94 LYS B O 1
ATOM 3494 N N . CYS B 1 95 ? -0.01 16.547 15.172 1 90.25 95 CYS B N 1
ATOM 3495 C CA . CYS B 1 95 ? -1.299 16.344 15.82 1 90.25 95 CYS B CA 1
ATOM 3496 C C . CYS B 1 95 ? -1.182 15.32 16.953 1 90.25 95 CYS B C 1
ATOM 3498 O O . CYS B 1 95 ? -1.739 15.516 18.031 1 90.25 95 CYS B O 1
ATOM 3500 N N . PHE B 1 96 ? -0.407 14.289 16.734 1 88.44 96 PHE B N 1
ATOM 3501 C CA . PHE B 1 96 ? -0.352 13.203 17.719 1 88.44 96 PHE B CA 1
ATOM 3502 C C . PHE B 1 96 ? 0.399 13.641 18.969 1 88.44 96 PHE B C 1
ATOM 3504 O O . PHE B 1 96 ? 0.321 12.977 20 1 88.44 96 PHE B O 1
ATOM 3511 N N . GLN B 1 97 ? 1.062 14.758 18.922 1 90.75 97 GLN B N 1
ATOM 3512 C CA . GLN B 1 97 ? 1.845 15.25 20.062 1 90.75 97 GLN B CA 1
ATOM 3513 C C . GLN B 1 97 ? 1.088 16.344 20.812 1 90.75 97 GLN B C 1
ATOM 3515 O O . GLN B 1 97 ? 1.479 16.719 21.922 1 90.75 97 GLN B O 1
ATOM 3520 N N . THR B 1 98 ? 0.053 16.797 20.281 1 93.56 98 THR B N 1
ATOM 3521 C CA . THR B 1 98 ? -0.587 18.016 20.734 1 93.56 98 THR B CA 1
ATOM 3522 C C . THR B 1 98 ? -1.062 17.875 22.172 1 93.56 98 THR B C 1
ATOM 3524 O O . THR B 1 98 ? -0.774 18.734 23.016 1 93.56 98 THR B O 1
ATOM 3527 N N . GLU B 1 99 ? -1.726 16.812 22.484 1 93.38 99 GLU B N 1
ATOM 3528 C CA . GLU B 1 99 ? -2.279 16.625 23.828 1 93.38 99 GLU B CA 1
ATOM 3529 C C . GLU B 1 99 ? -1.179 16.641 24.875 1 93.38 99 GLU B C 1
ATOM 3531 O O . GLU B 1 99 ? -1.254 17.391 25.859 1 93.38 99 GLU B O 1
ATOM 3536 N N . ALA B 1 100 ? -0.177 15.836 24.688 1 91.44 100 ALA B N 1
ATOM 3537 C CA . ALA B 1 100 ? 0.923 15.727 25.641 1 91.44 100 ALA B CA 1
ATOM 3538 C C . ALA B 1 100 ? 1.696 17.031 25.75 1 91.44 100 ALA B C 1
ATOM 3540 O O . ALA B 1 100 ? 2.145 17.406 26.828 1 91.44 100 ALA B O 1
ATOM 3541 N N . ALA B 1 101 ? 1.849 17.703 24.656 1 91.31 101 ALA B N 1
ATOM 3542 C CA . ALA B 1 101 ? 2.615 18.953 24.609 1 91.31 101 ALA B CA 1
ATOM 3543 C C . ALA B 1 101 ? 1.858 20.078 25.312 1 91.31 101 ALA B C 1
ATOM 3545 O O . ALA B 1 101 ? 2.469 20.953 25.922 1 91.31 101 ALA B O 1
ATOM 3546 N N . LEU B 1 102 ? 0.572 20.047 25.188 1 93 102 LEU B N 1
ATOM 3547 C CA . LEU B 1 102 ? -0.253 21.141 25.703 1 93 102 LEU B CA 1
ATOM 3548 C C . LEU B 1 102 ? -0.552 20.969 27.188 1 93 102 LEU B C 1
ATOM 3550 O O . LEU B 1 102 ? -0.763 21.938 27.906 1 93 102 LEU B O 1
ATOM 3554 N N . GLN B 1 103 ? -0.513 19.781 27.688 1 92.06 103 GLN B N 1
ATOM 3555 C CA . GLN B 1 103 ? -0.949 19.406 29.031 1 92.06 103 GLN B CA 1
ATOM 3556 C C . GLN B 1 103 ? -0.275 20.281 30.094 1 92.06 103 GLN B C 1
ATOM 3558 O O . GLN B 1 103 ? -0.942 20.812 30.984 1 92.06 103 GLN B O 1
ATOM 3563 N N . PRO B 1 104 ? 1.007 20.484 30.016 1 88.56 104 PRO B N 1
ATOM 3564 C CA . PRO B 1 104 ? 1.682 21.25 31.062 1 88.56 104 PRO B CA 1
ATOM 3565 C C . PRO B 1 104 ? 1.264 22.719 31.078 1 88.56 104 PRO B C 1
ATOM 3567 O O . PRO B 1 104 ? 1.527 23.438 32.062 1 88.56 104 PRO B O 1
ATOM 3570 N N . TYR B 1 105 ? 0.598 23.188 30.062 1 90.19 105 TYR B N 1
ATOM 3571 C CA . TYR B 1 105 ? 0.33 24.609 29.938 1 90.19 105 TYR B CA 1
ATOM 3572 C C . TYR B 1 105 ? -1.152 24.906 30.125 1 90.19 105 TYR B C 1
ATOM 3574 O O . TYR B 1 105 ? -1.587 26.047 29.984 1 90.19 105 TYR B O 1
ATOM 3582 N N . ILE B 1 106 ? -1.872 23.953 30.453 1 91.88 106 ILE B N 1
ATOM 3583 C CA . ILE B 1 106 ? -3.32 24.094 30.562 1 91.88 106 ILE B CA 1
ATOM 3584 C C . ILE B 1 106 ? -3.658 25.125 31.641 1 91.88 106 ILE B C 1
ATOM 3586 O O . ILE B 1 106 ? -4.562 25.938 31.453 1 91.88 106 ILE B O 1
ATOM 3590 N N . GLU B 1 107 ? -2.941 25.125 32.75 1 89.81 107 GLU B N 1
ATOM 3591 C CA . GLU B 1 107 ? -3.215 26.031 33.844 1 89.81 107 GLU B CA 1
ATOM 3592 C C . GLU B 1 107 ? -2.824 27.469 33.5 1 89.81 107 GLU B C 1
ATOM 3594 O O . GLU B 1 107 ? -3.238 28.406 34.188 1 89.81 107 GLU B O 1
ATOM 3599 N N . ASN B 1 108 ? -2.025 27.594 32.5 1 91.88 108 ASN B N 1
ATOM 3600 C CA . ASN B 1 108 ? -1.594 28.922 32.062 1 91.88 108 ASN B CA 1
ATOM 3601 C C . ASN B 1 108 ? -2.582 29.531 31.094 1 91.88 108 ASN B C 1
ATOM 3603 O O . ASN B 1 108 ? -2.443 30.703 30.719 1 91.88 108 ASN B O 1
ATOM 3607 N N . LEU B 1 109 ? -3.555 28.797 30.688 1 93.94 109 LEU B N 1
ATOM 3608 C CA . LEU B 1 109 ? -4.559 29.266 29.734 1 93.94 109 LEU B CA 1
ATOM 3609 C C . LEU B 1 109 ? -5.855 29.625 30.438 1 93.94 109 LEU B C 1
ATOM 3611 O O . LEU B 1 109 ? -6.152 29.094 31.516 1 93.94 109 LEU B O 1
ATOM 3615 N N . SER B 1 110 ? -6.574 30.641 29.859 1 93.75 110 SER B N 1
ATOM 3616 C CA . SER B 1 110 ? -7.852 31.094 30.406 1 93.75 110 SER B CA 1
ATOM 3617 C C . SER B 1 110 ? -8.82 31.469 29.297 1 93.75 110 SER B C 1
ATOM 3619 O O . SER B 1 110 ? -8.508 31.328 28.109 1 93.75 110 SER B O 1
ATOM 3621 N N . SER B 1 111 ? -10.008 31.938 29.672 1 94.12 111 SER B N 1
ATOM 3622 C CA . SER B 1 111 ? -11.031 32.344 28.719 1 94.12 111 SER B CA 1
ATOM 3623 C C . SER B 1 111 ? -10.602 33.594 27.969 1 94.12 111 SER B C 1
ATOM 3625 O O . SER B 1 111 ? -11.203 33.969 26.953 1 94.12 111 SER B O 1
ATOM 3627 N N . GLN B 1 112 ? -9.531 34.219 28.453 1 92.5 112 GLN B N 1
ATOM 3628 C CA . GLN B 1 112 ? -9.008 35.406 27.797 1 92.5 112 GLN B CA 1
ATOM 3629 C C . GLN B 1 112 ? -7.898 35.031 26.812 1 92.5 112 GLN B C 1
ATOM 3631 O O . GLN B 1 112 ? -7.469 35.875 26.016 1 92.5 112 GLN B O 1
ATOM 3636 N N . SER B 1 113 ? -7.484 33.75 26.875 1 95.25 113 SER B N 1
ATOM 3637 C CA . SER B 1 113 ? -6.41 33.312 26 1 95.25 113 SER B CA 1
ATOM 3638 C C . SER B 1 113 ? -6.93 33.031 24.594 1 95.25 113 SER B C 1
ATOM 3640 O O . SER B 1 113 ? -8.078 32.594 24.422 1 95.25 113 SER B O 1
ATOM 3642 N N . ASN B 1 114 ? -6.07 33.281 23.609 1 95.5 114 ASN B N 1
ATOM 3643 C CA . ASN B 1 114 ? -6.297 32.938 22.219 1 95.5 114 ASN B CA 1
ATOM 3644 C C . ASN B 1 114 ? -5.359 31.812 21.766 1 95.5 114 ASN B C 1
ATOM 3646 O O . ASN B 1 114 ? -4.137 31.922 21.891 1 95.5 114 ASN B O 1
ATOM 3650 N N . VAL B 1 115 ? -5.977 30.73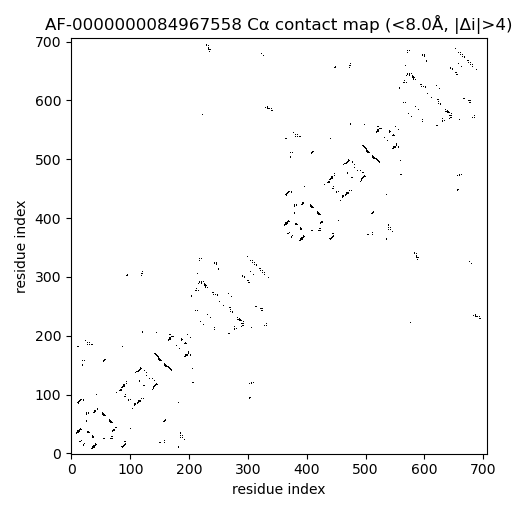4 21.25 1 96.69 115 VAL B N 1
ATOM 3651 C CA . VAL B 1 115 ? -5.191 29.594 20.781 1 96.69 115 VAL B CA 1
ATOM 3652 C C . VAL B 1 115 ? -5.395 29.406 19.281 1 96.69 115 VAL B C 1
ATOM 3654 O O . VAL B 1 115 ? -6.52 29.219 18.812 1 96.69 115 VAL B O 1
ATOM 3657 N N . LEU B 1 116 ? -4.312 29.5 18.547 1 97.5 116 LEU B N 1
ATOM 3658 C CA . LEU B 1 116 ? -4.328 29.234 17.125 1 97.5 116 LEU B CA 1
ATOM 3659 C C . LEU B 1 116 ? -3.75 27.859 16.812 1 97.5 116 LEU B C 1
ATOM 3661 O O . LEU B 1 116 ? -2.6 27.578 17.156 1 97.5 116 LEU B O 1
ATOM 3665 N N . ILE B 1 117 ? -4.574 27.047 16.203 1 97.31 117 ILE B N 1
ATOM 3666 C CA . ILE B 1 117 ? -4.121 25.719 15.789 1 97.31 117 ILE B CA 1
ATOM 3667 C C . ILE B 1 117 ? -3.691 25.75 14.328 1 97.31 117 ILE B C 1
ATOM 3669 O O . ILE B 1 117 ? -4.512 26 13.438 1 97.31 117 ILE B O 1
ATOM 3673 N N . LEU B 1 118 ? -2.418 25.594 14.117 1 96.62 118 LEU B N 1
ATOM 3674 C CA . LEU B 1 118 ? -1.839 25.5 12.781 1 96.62 118 LEU B CA 1
ATOM 3675 C C . LEU B 1 118 ? -1.252 24.109 12.531 1 96.62 118 LEU B C 1
ATOM 3677 O O . LEU B 1 118 ? -0.062 23.891 12.766 1 96.62 118 LEU B O 1
ATOM 3681 N N . GLN B 1 119 ? -2.133 23.219 12.156 1 93.62 119 GLN B N 1
ATOM 3682 C CA . GLN B 1 119 ? -1.796 21.812 11.953 1 93.62 119 GLN B CA 1
ATOM 3683 C C . GLN B 1 119 ? -2.551 21.234 10.758 1 93.62 119 GLN B C 1
ATOM 3685 O O . GLN B 1 119 ? -3.506 21.844 10.273 1 93.62 119 GLN B O 1
ATOM 3690 N N . ASN B 1 120 ? -2.02 20.172 10.32 1 89 120 ASN B N 1
ATOM 3691 C CA . ASN B 1 120 ? -2.781 19.422 9.328 1 89 120 ASN B CA 1
ATOM 3692 C C . ASN B 1 120 ? -3.904 18.609 9.969 1 89 120 ASN B C 1
ATOM 3694 O O . ASN B 1 120 ? -3.822 18.25 11.148 1 89 120 ASN B O 1
ATOM 3698 N N . GLY B 1 121 ? -4.93 18.422 9.219 1 89.56 121 GLY B N 1
ATOM 3699 C CA . GLY B 1 121 ? -6.035 17.641 9.75 1 89.56 121 GLY B CA 1
ATOM 3700 C C . GLY B 1 121 ? -7.227 18.484 10.164 1 89.56 121 GLY B C 1
ATOM 3701 O O . GLY B 1 121 ? -7.328 19.656 9.781 1 89.56 121 GLY B O 1
ATOM 3702 N N . MET B 1 122 ? -8.156 17.828 10.844 1 92.31 122 MET B N 1
ATOM 3703 C CA . MET B 1 122 ? -9.398 18.453 11.289 1 92.31 122 MET B CA 1
ATOM 3704 C C . MET B 1 122 ? -9.82 17.922 12.656 1 92.31 122 MET B C 1
ATOM 3706 O O . MET B 1 122 ? -9.383 16.844 13.062 1 92.31 122 MET B O 1
ATOM 3710 N N . GLY B 1 123 ? -10.539 18.75 13.43 1 90.62 123 GLY B N 1
ATOM 3711 C CA . GLY B 1 123 ? -11.188 18.266 14.641 1 90.62 123 GLY B CA 1
ATOM 3712 C C . GLY B 1 123 ? -10.391 18.562 15.898 1 90.62 123 GLY B C 1
ATOM 3713 O O . GLY B 1 123 ? -10.867 18.312 17 1 90.62 123 GLY B O 1
ATOM 3714 N N . MET B 1 124 ? -9.258 19.141 15.773 1 93.75 124 MET B N 1
ATOM 3715 C CA . MET B 1 124 ? -8.359 19.312 16.906 1 93.75 124 MET B CA 1
ATOM 3716 C C . MET B 1 124 ? -8.969 20.219 17.953 1 93.75 124 MET B C 1
ATOM 3718 O O . MET B 1 124 ? -8.906 19.938 19.156 1 93.75 124 MET B O 1
ATOM 3722 N N . PRO B 1 125 ? -9.57 21.359 17.578 1 94.31 125 PRO B N 1
ATOM 3723 C CA . PRO B 1 125 ? -10.172 22.219 18.609 1 94.31 125 PRO B CA 1
ATOM 3724 C C . PRO B 1 125 ? -11.195 21.469 19.453 1 94.31 125 PRO B C 1
ATOM 3726 O O . PRO B 1 125 ? -11.148 21.531 20.688 1 94.31 125 PRO B O 1
ATOM 3729 N N . ASP B 1 126 ? -12.055 20.734 18.75 1 92 126 ASP B N 1
ATOM 3730 C CA . ASP B 1 126 ? -13.078 19.984 19.469 1 92 126 ASP B CA 1
ATOM 3731 C C . ASP B 1 126 ? -12.453 18.922 20.375 1 92 126 ASP B C 1
ATOM 3733 O O . ASP B 1 126 ? -12.914 18.719 21.5 1 92 126 ASP B O 1
ATOM 3737 N N . PHE B 1 127 ? -11.508 18.312 19.859 1 93.5 127 PHE B N 1
ATOM 3738 C CA . PHE B 1 127 ? -10.805 17.297 20.641 1 93.5 127 PHE B CA 1
ATOM 3739 C C . PHE B 1 127 ? -10.211 17.891 21.906 1 93.5 127 PHE B C 1
ATOM 3741 O O . PHE B 1 127 ? -10.391 17.344 23 1 93.5 127 PHE B O 1
ATOM 3748 N N . LEU B 1 128 ? -9.516 19.031 21.812 1 95.94 128 LEU B N 1
ATOM 3749 C CA . LEU B 1 128 ? -8.852 19.672 22.938 1 95.94 128 LEU B CA 1
ATOM 3750 C C . LEU B 1 128 ? -9.875 20.188 23.953 1 95.94 128 LEU B C 1
ATOM 3752 O O . LEU B 1 128 ? -9.664 20.078 25.156 1 95.94 128 LEU B O 1
ATOM 3756 N N . ILE B 1 129 ? -10.93 20.734 23.5 1 95.25 129 ILE B N 1
ATOM 3757 C CA . ILE B 1 129 ? -11.977 21.25 24.375 1 95.25 129 ILE B CA 1
ATOM 3758 C C . ILE B 1 129 ? -12.562 20.125 25.203 1 95.25 129 ILE B C 1
ATOM 3760 O O . ILE B 1 129 ? -12.703 20.25 26.422 1 95.25 129 ILE B O 1
ATOM 3764 N N . LYS B 1 130 ? -12.844 19.047 24.547 1 94.19 130 LYS B N 1
ATOM 3765 C CA . LYS B 1 130 ? -13.391 17.891 25.25 1 94.19 130 LYS B CA 1
ATOM 3766 C C . LYS B 1 130 ? -12.398 17.328 26.266 1 94.19 130 LYS B C 1
ATOM 3768 O O . LYS B 1 130 ? -12.781 16.891 27.359 1 94.19 130 LYS B O 1
ATOM 3773 N N . ARG B 1 131 ? -11.195 17.375 25.922 1 95.25 131 ARG B N 1
ATOM 3774 C CA . ARG B 1 131 ? -10.148 16.766 26.734 1 95.25 131 ARG B CA 1
ATOM 3775 C C . ARG B 1 131 ? -9.836 17.625 27.953 1 95.25 131 ARG B C 1
ATOM 3777 O O . ARG B 1 131 ? -9.656 17.109 29.062 1 95.25 131 ARG B O 1
ATOM 3784 N N . PHE B 1 132 ? -9.742 18.953 27.781 1 95.75 132 PHE B N 1
ATOM 3785 C CA . PHE B 1 132 ? -9.156 19.797 28.828 1 95.75 132 PHE B CA 1
ATOM 3786 C C . PHE B 1 132 ? -10.195 20.75 29.406 1 95.75 132 PHE B C 1
ATOM 3788 O O . PHE B 1 132 ? -10.016 21.297 30.5 1 95.75 132 PHE B O 1
ATOM 3795 N N . TRP B 1 133 ? -11.281 21.031 28.688 1 95.88 133 TRP B N 1
ATOM 3796 C CA . TRP B 1 133 ? -12.242 22.031 29.125 1 95.88 133 TRP B CA 1
ATOM 3797 C C . TRP B 1 133 ? -13.672 21.5 29.016 1 95.88 133 TRP B C 1
ATOM 3799 O O . TRP B 1 133 ? -14.578 22.234 28.609 1 95.88 133 TRP B O 1
ATOM 3809 N N . ALA B 1 134 ? -13.852 20.281 29.266 1 90 134 ALA B N 1
ATOM 3810 C CA . ALA B 1 134 ? -15.156 19.625 29.156 1 90 134 ALA B CA 1
ATOM 3811 C C . ALA B 1 134 ? -16.203 20.312 30.031 1 90 134 ALA B C 1
ATOM 3813 O O . ALA B 1 134 ? -17.375 20.344 29.688 1 90 134 ALA B O 1
ATOM 3814 N N . ASN B 1 135 ? -15.766 20.875 31.094 1 87.38 135 ASN B N 1
ATOM 3815 C CA . ASN B 1 135 ? -16.688 21.516 32.031 1 87.38 135 ASN B CA 1
ATOM 3816 C C . ASN B 1 135 ? -16.984 22.953 31.594 1 87.38 135 ASN B C 1
ATOM 3818 O O . ASN B 1 135 ? -17.828 23.625 32.219 1 87.38 135 ASN B O 1
ATOM 3822 N N . GLY B 1 136 ? -16.422 23.422 30.484 1 75.94 136 GLY B N 1
ATOM 3823 C CA . GLY B 1 136 ? -16.688 24.719 29.891 1 75.94 136 GLY B CA 1
ATOM 3824 C C . GLY B 1 136 ? -16.047 25.859 30.672 1 75.94 136 GLY B C 1
ATOM 3825 O O . GLY B 1 136 ? -16.078 27.016 30.234 1 75.94 136 GLY B O 1
ATOM 3826 N N . SER B 1 137 ? -15.477 25.516 31.719 1 82.56 137 SER B N 1
ATOM 3827 C CA . SER B 1 137 ? -14.891 26.609 32.469 1 82.56 137 SER B CA 1
ATOM 3828 C C . SER B 1 137 ? -13.516 27 31.953 1 82.56 137 SER B C 1
ATOM 3830 O O . SER B 1 137 ? -12.75 26.125 31.531 1 82.56 137 SER B O 1
ATOM 3832 N N . ASN B 1 138 ? -13.242 28.312 31.766 1 91 138 ASN B N 1
ATOM 3833 C CA . ASN B 1 138 ? -11.945 28.906 31.469 1 91 138 ASN B CA 1
ATOM 3834 C C . ASN B 1 138 ? -11.406 28.422 30.125 1 91 138 ASN B C 1
ATOM 3836 O O . ASN B 1 138 ? -10.195 28.297 29.953 1 91 138 ASN B O 1
ATOM 3840 N N . CYS B 1 139 ? -12.281 28.016 29.172 1 94.88 139 CYS B N 1
ATOM 3841 C CA . CYS B 1 139 ? -11.875 27.562 27.844 1 94.88 139 CYS B CA 1
ATOM 3842 C C . CYS B 1 139 ? -11.367 28.734 27 1 94.88 139 CYS B C 1
ATOM 3844 O O . CYS B 1 139 ? -12.047 29.766 26.891 1 94.88 139 CYS B O 1
ATOM 3846 N N . PRO B 1 140 ? -10.211 28.578 26.469 1 95.81 140 PRO B N 1
ATOM 3847 C CA . PRO B 1 140 ? -9.711 29.656 25.594 1 95.81 140 PRO B CA 1
ATOM 3848 C C . PRO B 1 140 ? -10.477 29.75 24.281 1 95.81 140 PRO B C 1
ATOM 3850 O O . PRO B 1 140 ? -11.289 28.875 23.969 1 95.81 140 PRO B O 1
ATOM 3853 N N . LYS B 1 141 ? -10.25 30.891 23.594 1 94.5 141 LYS B N 1
ATOM 3854 C CA . LYS B 1 141 ? -10.773 31.047 22.234 1 94.5 141 LYS B CA 1
ATOM 3855 C C . LYS B 1 141 ? -9.891 30.328 21.219 1 94.5 141 LYS B C 1
ATOM 3857 O O . LYS B 1 141 ? -8.672 30.531 21.203 1 94.5 141 LYS B O 1
ATOM 3862 N N . PHE B 1 142 ? -10.547 29.531 20.406 1 96.12 142 PHE B N 1
ATOM 3863 C CA . PHE B 1 142 ? -9.773 28.766 19.453 1 96.12 142 PHE B CA 1
ATOM 3864 C C . PHE B 1 142 ? -9.898 29.359 18.047 1 96.12 142 PHE B C 1
ATOM 3866 O O . PHE B 1 142 ? -11 29.703 17.609 1 96.12 142 PHE B O 1
ATOM 3873 N N . PHE B 1 143 ? -8.773 29.531 17.422 1 96.44 143 PHE B N 1
ATOM 3874 C CA . PHE B 1 143 ? -8.625 29.812 16.016 1 96.44 143 PHE B CA 1
ATOM 3875 C C . PHE B 1 143 ? -7.953 28.656 15.281 1 96.44 143 PHE B C 1
ATOM 3877 O O . PHE B 1 143 ? -7.254 27.844 15.906 1 96.44 143 PHE B O 1
ATOM 3884 N N . GLU B 1 144 ? -8.266 28.5 14.023 1 96.94 144 GLU B N 1
ATOM 3885 C CA . GLU B 1 144 ? -7.617 27.5 13.18 1 96.94 144 GLU B CA 1
ATOM 3886 C C . GLU B 1 144 ? -6.988 28.141 11.945 1 96.94 144 GLU B C 1
ATOM 3888 O O . GLU B 1 144 ? -7.492 29.141 11.438 1 96.94 144 GLU B O 1
ATOM 3893 N N . ALA B 1 145 ? -5.918 27.594 11.562 1 97 145 ALA B N 1
ATOM 3894 C CA . ALA B 1 145 ? -5.258 28.062 10.344 1 97 145 ALA B CA 1
ATOM 3895 C C . ALA B 1 145 ? -4.812 26.891 9.469 1 97 145 ALA B C 1
ATOM 3897 O O . ALA B 1 145 ? -4.461 25.828 9.984 1 97 145 ALA B O 1
ATOM 3898 N N . ILE B 1 146 ? -4.891 27.078 8.203 1 95.88 146 ILE B N 1
ATOM 3899 C CA . ILE B 1 146 ? -4.328 26.141 7.227 1 95.88 146 ILE B CA 1
ATOM 3900 C C . ILE B 1 146 ? -3.287 26.859 6.371 1 95.88 146 ILE B C 1
ATOM 3902 O O . ILE B 1 146 ? -3.43 28.047 6.074 1 95.88 146 ILE B O 1
ATOM 3906 N N . THR B 1 147 ? -2.234 26.203 6.043 1 94.94 147 THR B N 1
ATOM 3907 C CA . THR B 1 147 ? -1.191 26.828 5.242 1 94.94 147 THR B CA 1
ATOM 3908 C C . THR B 1 147 ? -0.781 25.938 4.082 1 94.94 147 THR B C 1
ATOM 3910 O O . THR B 1 147 ? -0.936 24.703 4.152 1 94.94 147 THR B O 1
ATOM 3913 N N . THR B 1 148 ? -0.376 26.516 2.971 1 90.5 148 THR B N 1
ATOM 3914 C CA . THR B 1 148 ? 0.182 25.812 1.827 1 90.5 148 THR B CA 1
ATOM 3915 C C . THR B 1 148 ? 1.669 26.109 1.672 1 90.5 148 THR B C 1
ATOM 3917 O O . THR B 1 148 ? 2.295 25.703 0.695 1 90.5 148 THR B O 1
ATOM 3920 N N . HIS B 1 149 ? 2.168 26.844 2.691 1 90.19 149 HIS B N 1
ATOM 3921 C CA . HIS B 1 149 ? 3.611 27.062 2.68 1 90.19 149 HIS B CA 1
ATOM 3922 C C . HIS B 1 149 ? 4.359 25.734 2.791 1 90.19 149 HIS B C 1
ATOM 3924 O O . HIS B 1 149 ? 3.998 24.875 3.602 1 90.19 149 HIS B O 1
ATOM 3930 N N . GLY B 1 150 ? 5.254 25.547 1.9 1 86.94 150 GLY B N 1
ATOM 3931 C CA . GLY B 1 150 ? 6.16 24.406 2.018 1 86.94 150 GLY B CA 1
ATOM 3932 C C . GLY B 1 150 ? 7.383 24.703 2.865 1 86.94 150 GLY B C 1
ATOM 3933 O O . GLY B 1 150 ? 8.188 25.578 2.52 1 86.94 150 GLY B O 1
ATOM 3934 N N . VAL B 1 151 ? 7.457 24.047 4.027 1 88.5 151 VAL B N 1
ATOM 3935 C CA . VAL B 1 151 ? 8.555 24.312 4.953 1 88.5 151 VAL B CA 1
ATOM 3936 C C . VAL B 1 151 ? 9.102 23 5.488 1 88.5 151 VAL B C 1
ATOM 3938 O O . VAL B 1 151 ? 8.344 22.062 5.758 1 88.5 151 VAL B O 1
ATOM 3941 N N . TYR B 1 152 ? 10.406 22.891 5.57 1 85.88 152 TYR B N 1
ATOM 3942 C CA . TYR B 1 152 ? 11.016 21.719 6.18 1 85.88 152 TYR B CA 1
ATOM 3943 C C . TYR B 1 152 ? 12.32 22.094 6.875 1 85.88 152 TYR B C 1
ATOM 3945 O O . TYR B 1 152 ? 12.898 23.141 6.609 1 85.88 152 TYR B O 1
ATOM 3953 N N . VAL B 1 153 ? 12.711 21.281 7.836 1 85.12 153 VAL B N 1
ATOM 3954 C CA . VAL B 1 153 ? 13.992 21.453 8.516 1 85.12 153 VAL B CA 1
ATOM 3955 C C . VAL B 1 153 ? 15.008 20.453 7.957 1 85.12 153 VAL B C 1
ATOM 3957 O O . VAL B 1 153 ? 14.727 19.25 7.867 1 85.12 153 VAL B O 1
ATOM 3960 N N . ASP B 1 154 ? 16.109 20.922 7.562 1 82.94 154 ASP B N 1
ATOM 3961 C CA . ASP B 1 154 ? 17.109 20.031 6.977 1 82.94 154 ASP B CA 1
ATOM 3962 C C . ASP B 1 154 ? 18 19.422 8.055 1 82.94 154 ASP B C 1
ATOM 3964 O O . ASP B 1 154 ? 17.75 19.609 9.25 1 82.94 154 ASP B O 1
ATOM 3968 N N . GLU B 1 155 ? 19 18.641 7.68 1 79.06 155 GLU B N 1
ATOM 3969 C CA . GLU B 1 155 ? 19.859 17.891 8.578 1 79.06 155 GLU B CA 1
ATOM 3970 C C . GLU B 1 155 ? 20.672 18.812 9.484 1 79.06 155 GLU B C 1
ATOM 3972 O O . GLU B 1 155 ? 21.078 18.406 10.578 1 79.06 155 GLU B O 1
ATOM 3977 N N . ASN B 1 156 ? 20.828 20.016 9.055 1 80.62 156 ASN B N 1
ATOM 3978 C CA . ASN B 1 156 ? 21.625 20.984 9.812 1 80.62 156 ASN B CA 1
ATOM 3979 C C . ASN B 1 156 ? 20.75 21.828 10.734 1 80.62 156 ASN B C 1
ATOM 3981 O O . ASN B 1 156 ? 21.234 22.766 11.367 1 80.62 156 ASN B O 1
ATOM 3985 N N . GLY B 1 157 ? 19.453 21.547 10.734 1 81.06 157 GLY B N 1
ATOM 3986 C CA . GLY B 1 157 ? 18.531 22.297 11.578 1 81.06 157 GLY B CA 1
ATOM 3987 C C . GLY B 1 157 ? 18.062 23.594 10.938 1 81.06 157 GLY B C 1
ATOM 3988 O O . GLY B 1 157 ? 17.391 24.406 11.586 1 81.06 157 GLY B O 1
ATOM 3989 N N . LEU B 1 158 ? 18.391 23.781 9.734 1 86.38 158 LEU B N 1
ATOM 3990 C CA . LEU B 1 158 ? 17.984 24.953 8.969 1 86.38 158 LEU B CA 1
ATOM 3991 C C . LEU B 1 158 ? 16.562 24.797 8.461 1 86.38 158 LEU B C 1
ATOM 3993 O O . LEU B 1 158 ? 16.219 23.781 7.855 1 86.38 158 LEU B O 1
ATOM 3997 N N . VAL B 1 159 ? 15.758 25.859 8.766 1 90 159 VAL B N 1
ATOM 3998 C CA . VAL B 1 159 ? 14.398 25.875 8.25 1 90 159 VAL B CA 1
ATOM 3999 C C . VAL B 1 159 ? 14.391 26.359 6.801 1 90 159 VAL B C 1
ATOM 4001 O O . VAL B 1 159 ? 14.852 27.469 6.512 1 90 159 VAL B O 1
ATOM 4004 N N . ASN B 1 160 ? 13.93 25.547 5.938 1 88.12 160 ASN B N 1
ATOM 4005 C CA . ASN B 1 160 ? 13.828 25.891 4.523 1 88.12 160 ASN B CA 1
ATOM 4006 C C . ASN B 1 160 ? 12.391 26.188 4.113 1 88.12 160 ASN B C 1
ATOM 4008 O O . ASN B 1 160 ? 11.531 25.297 4.188 1 88.12 160 ASN B O 1
ATOM 4012 N N . HIS B 1 161 ? 12.18 27.422 3.809 1 90.5 161 HIS B N 1
ATOM 4013 C CA . HIS B 1 161 ? 10.914 27.781 3.186 1 90.5 161 HIS B CA 1
ATOM 4014 C C . HIS B 1 161 ? 10.938 27.5 1.686 1 90.5 161 HIS B C 1
ATOM 4016 O O . HIS B 1 161 ? 11.227 28.391 0.887 1 90.5 161 HIS B O 1
ATOM 4022 N N . ALA B 1 162 ? 10.477 26.391 1.276 1 81.5 162 ALA B N 1
ATOM 4023 C CA . ALA B 1 162 ? 10.703 25.812 -0.046 1 81.5 162 ALA B CA 1
ATOM 4024 C C . ALA B 1 162 ? 9.656 26.297 -1.043 1 81.5 162 ALA B C 1
ATOM 4026 O O . ALA B 1 162 ? 9.898 26.312 -2.252 1 81.5 162 ALA B O 1
ATOM 4027 N N . SER B 1 163 ? 8.562 26.672 -0.636 1 83.69 163 SER B N 1
ATOM 4028 C CA . SER B 1 163 ? 7.5 27.125 -1.526 1 83.69 163 SER B CA 1
ATOM 4029 C C . SER B 1 163 ? 6.605 28.156 -0.837 1 83.69 163 SER B C 1
ATOM 4031 O O . SER B 1 163 ? 6.113 27.906 0.268 1 83.69 163 SER B O 1
ATOM 4033 N N . LYS B 1 164 ? 6.402 29.266 -1.562 1 88.25 164 LYS B N 1
ATOM 4034 C CA . LYS B 1 164 ? 5.484 30.281 -1.057 1 88.25 164 LYS B CA 1
ATOM 4035 C C . LYS B 1 164 ? 4.031 29.844 -1.216 1 88.25 164 LYS B C 1
ATOM 4037 O O . LYS B 1 164 ? 3.656 29.297 -2.252 1 88.25 164 LYS B O 1
ATOM 4042 N N . GLY B 1 165 ? 3.328 29.969 -0.139 1 91.44 165 GLY B N 1
ATOM 4043 C CA . GLY B 1 165 ? 1.909 29.656 -0.118 1 91.44 165 GLY B CA 1
ATOM 4044 C C . GLY B 1 165 ? 1.076 30.703 0.594 1 91.44 165 GLY B C 1
ATOM 4045 O O . GLY B 1 165 ? 1.36 31.891 0.498 1 91.44 165 GLY B O 1
ATOM 4046 N N . THR B 1 166 ? 0.023 30.266 1.126 1 94.88 166 THR B N 1
ATOM 4047 C CA . THR B 1 166 ? -0.888 31.125 1.865 1 94.88 166 THR B CA 1
ATOM 4048 C C . THR B 1 166 ? -1.154 30.562 3.26 1 94.88 166 THR B C 1
ATOM 4050 O O . THR B 1 166 ? -0.861 29.406 3.533 1 94.88 166 THR B O 1
ATOM 4053 N N . LEU B 1 167 ? -1.558 31.406 4.145 1 96.75 167 LEU B N 1
ATOM 4054 C CA . LEU B 1 167 ? -2.035 31.047 5.477 1 96.75 167 LEU B CA 1
ATOM 4055 C C . LEU B 1 167 ? -3.434 31.594 5.719 1 96.75 167 LEU B C 1
ATOM 4057 O O . LEU B 1 167 ? -3.631 32.812 5.734 1 96.75 167 LEU B O 1
ATOM 4061 N N . GLN B 1 168 ? -4.395 30.766 5.824 1 96.88 168 GLN B N 1
ATOM 4062 C CA . GLN B 1 168 ? -5.777 31.188 6.039 1 96.88 168 GLN B CA 1
ATOM 4063 C C . GLN B 1 168 ? -6.219 30.906 7.473 1 96.88 168 GLN B C 1
ATOM 4065 O O . GLN B 1 168 ? -6.09 29.781 7.961 1 96.88 168 GLN B O 1
ATOM 4070 N N . ILE B 1 169 ? -6.707 31.922 8.148 1 97.12 169 ILE B N 1
ATOM 4071 C CA . ILE B 1 169 ? -7.109 31.828 9.547 1 97.12 169 ILE B CA 1
ATOM 4072 C C . ILE B 1 169 ? -8.617 32.031 9.664 1 97.12 169 ILE B C 1
ATOM 4074 O O . ILE B 1 169 ? -9.211 32.812 8.914 1 97.12 169 ILE B O 1
ATOM 4078 N N . SER B 1 170 ? -9.25 31.297 10.547 1 96.5 170 SER B N 1
ATOM 4079 C CA . SER B 1 170 ? -10.664 31.484 10.852 1 96.5 170 SER B CA 1
ATOM 4080 C C . SER B 1 170 ? -10.984 31.047 12.273 1 96.5 170 SER B C 1
ATOM 4082 O O . SER B 1 170 ? -10.102 30.625 13.016 1 96.5 170 SER B O 1
ATOM 4084 N N . ASP B 1 171 ? -12.133 31.344 12.758 1 93.88 171 ASP B N 1
ATOM 4085 C CA . ASP B 1 171 ? -12.68 30.844 14.008 1 93.88 171 ASP B CA 1
ATOM 4086 C C . ASP B 1 171 ? -14.164 30.5 13.867 1 93.88 171 ASP B C 1
ATOM 4088 O O . ASP B 1 171 ? -14.867 31.109 13.047 1 93.88 171 ASP B O 1
ATOM 4092 N N . LYS B 1 172 ? -14.555 29.562 14.578 1 88.56 172 LYS B N 1
ATOM 4093 C CA . LYS B 1 172 ? -15.922 29.062 14.484 1 88.56 172 LYS B CA 1
ATOM 4094 C C . LYS B 1 172 ? -16.922 30.125 14.914 1 88.56 172 LYS B C 1
ATOM 4096 O O . LYS B 1 172 ? -18.047 30.172 14.406 1 88.56 172 LYS B O 1
ATOM 4101 N N . ASN B 1 173 ? -16.531 30.969 15.789 1 83.38 173 ASN B N 1
ATOM 4102 C CA . ASN B 1 173 ? -17.469 31.938 16.375 1 83.38 173 ASN B CA 1
ATOM 4103 C C . ASN B 1 173 ? -17.547 33.219 15.547 1 83.38 173 ASN B C 1
ATOM 4105 O O . ASN B 1 173 ? -18.453 34.031 15.742 1 83.38 173 ASN B O 1
ATOM 4109 N N . GLY B 1 174 ? -16.797 33.281 14.508 1 82.5 174 GLY B N 1
ATOM 4110 C CA . GLY B 1 174 ? -16.828 34.469 13.664 1 82.5 174 GLY B CA 1
ATOM 4111 C C . GLY B 1 174 ? -16.406 35.75 14.391 1 82.5 174 GLY B C 1
ATOM 4112 O O . GLY B 1 174 ? -17.188 36.688 14.484 1 82.5 174 GLY B O 1
ATOM 4113 N N . THR B 1 175 ? -15.164 35.781 14.812 1 81.12 175 THR B N 1
ATOM 4114 C CA . THR B 1 175 ? -14.641 36.969 15.5 1 81.12 175 THR B CA 1
ATOM 4115 C C . THR B 1 175 ? -14.602 38.156 14.555 1 81.12 175 THR B C 1
ATOM 4117 O O . THR B 1 175 ? -14.148 38.062 13.414 1 81.12 175 THR B O 1
ATOM 4120 N N . SER B 1 176 ? -15.164 39.281 15.016 1 79.69 176 SER B N 1
ATOM 4121 C CA . SER B 1 176 ? -15.156 40.5 14.227 1 79.69 176 SER B CA 1
ATOM 4122 C C . SER B 1 176 ? -13.742 41.062 14.07 1 79.69 176 SER B C 1
ATOM 4124 O O . SER B 1 176 ? -12.883 40.844 14.93 1 79.69 176 SER B O 1
ATOM 4126 N N . GLU B 1 177 ? -13.523 41.656 12.992 1 76 177 GLU B N 1
ATOM 4127 C CA . GLU B 1 177 ? -12.227 42.281 12.703 1 76 177 GLU B CA 1
ATOM 4128 C C . GLU B 1 177 ? -11.773 43.188 13.828 1 76 177 GLU B C 1
ATOM 4130 O O . GLU B 1 177 ? -10.594 43.25 14.164 1 76 177 GLU B O 1
ATOM 4135 N N . LYS B 1 178 ? -12.734 43.875 14.453 1 76.31 178 LYS B N 1
ATOM 4136 C CA . LYS B 1 178 ? -12.43 44.844 15.492 1 76.31 178 LYS B CA 1
ATOM 4137 C C . LYS B 1 178 ? -11.969 44.156 16.781 1 76.31 178 LYS B C 1
ATOM 4139 O O . LYS B 1 178 ? -11.305 44.781 17.609 1 76.31 178 LYS B O 1
ATOM 4144 N N . MET B 1 179 ? -12.219 42.906 16.875 1 83.06 179 MET B N 1
ATOM 4145 C CA . MET B 1 179 ? -11.922 42.188 18.094 1 83.06 179 MET B CA 1
ATOM 4146 C C . MET B 1 179 ? -10.883 41.094 17.844 1 83.06 179 MET B C 1
ATOM 4148 O O . MET B 1 179 ? -10.781 40.125 18.625 1 83.06 179 MET B O 1
ATOM 4152 N N . MET B 1 180 ? -10.172 41.375 16.812 1 89.06 180 MET B N 1
ATOM 4153 C CA . MET B 1 180 ? -9.172 40.344 16.453 1 89.06 180 MET B CA 1
ATOM 4154 C C . MET B 1 180 ? -8.023 40.375 17.453 1 89.06 180 MET B C 1
ATOM 4156 O O . MET B 1 180 ? -7.461 41.406 17.75 1 89.06 180 MET B O 1
ATOM 4160 N N . PRO B 1 181 ? -7.695 39.219 17.953 1 91.62 181 PRO B N 1
ATOM 4161 C CA . PRO B 1 181 ? -6.559 39.188 18.875 1 91.62 181 PRO B CA 1
ATOM 4162 C C . PRO B 1 181 ? -5.266 39.688 18.25 1 91.62 181 PRO B C 1
ATOM 4164 O O . PRO B 1 181 ? -5.047 39.531 17.047 1 91.62 181 PRO B O 1
ATOM 4167 N N . GLU B 1 182 ? -4.438 40.25 19.047 1 87.12 182 GLU B N 1
ATOM 4168 C CA . GLU B 1 182 ? -3.188 40.844 18.594 1 87.12 182 GLU B CA 1
ATOM 4169 C C . GLU B 1 182 ? -2.318 39.812 17.859 1 87.12 182 GLU B C 1
ATOM 4171 O O . GLU B 1 182 ? -1.655 40.125 16.875 1 87.12 182 GLU B O 1
ATOM 4176 N N . THR B 1 183 ? -2.342 38.688 18.359 1 90.69 183 THR B N 1
ATOM 4177 C CA . THR B 1 183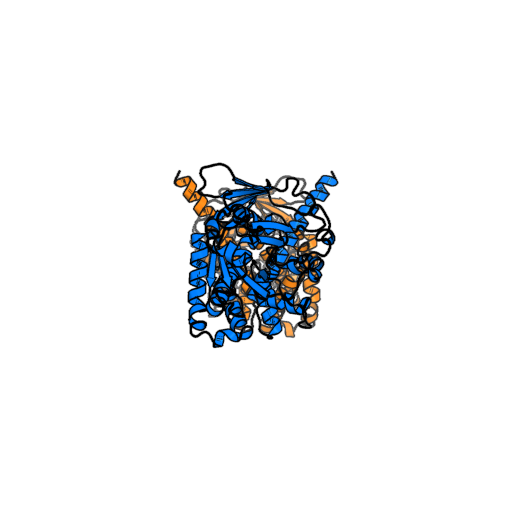 ? -1.537 37.625 17.75 1 90.69 183 THR B CA 1
ATOM 4178 C C . THR B 1 183 ? -1.998 37.375 16.312 1 90.69 183 THR B C 1
ATOM 4180 O O . THR B 1 183 ? -1.175 37.219 15.406 1 90.69 183 THR B O 1
ATOM 4183 N N . ILE B 1 184 ? -3.256 37.281 16.078 1 94.19 184 ILE B N 1
ATOM 4184 C CA . ILE B 1 184 ? -3.807 37.062 14.75 1 94.19 184 ILE B CA 1
ATOM 4185 C C . ILE B 1 184 ? -3.506 38.25 13.836 1 94.19 184 ILE B C 1
ATOM 4187 O O . ILE B 1 184 ? -3.078 38.062 12.695 1 94.19 184 ILE B O 1
ATOM 4191 N N . GLN B 1 185 ? -3.686 39.406 14.422 1 92.19 185 GLN B N 1
ATOM 4192 C CA . GLN B 1 185 ? -3.381 40.594 13.656 1 92.19 185 GLN B CA 1
ATOM 4193 C C . GLN B 1 185 ? -1.907 40.625 13.258 1 92.19 185 GLN B C 1
ATOM 4195 O O . GLN B 1 185 ? -1.57 41.031 12.141 1 92.19 185 GLN B O 1
ATOM 4200 N N . ALA B 1 186 ? -1.101 40.281 14.188 1 92 186 ALA B N 1
ATOM 4201 C CA . ALA B 1 186 ? 0.331 40.25 13.898 1 92 186 ALA B CA 1
ATOM 4202 C C . ALA B 1 186 ? 0.639 39.312 12.734 1 92 186 ALA B C 1
ATOM 4204 O O . ALA B 1 186 ? 1.46 39.656 11.875 1 92 186 ALA B O 1
ATOM 4205 N N . ILE B 1 187 ? -0.003 38.188 12.688 1 94.56 187 ILE B N 1
ATOM 4206 C CA . ILE B 1 187 ? 0.191 37.219 11.617 1 94.56 187 ILE B CA 1
ATOM 4207 C C . ILE B 1 187 ? -0.304 37.812 10.297 1 94.56 187 ILE B C 1
ATOM 4209 O O . ILE B 1 187 ? 0.388 37.719 9.281 1 94.56 187 ILE B O 1
ATOM 4213 N N . LEU B 1 188 ? -1.455 38.469 10.352 1 93.5 188 LEU B N 1
ATOM 4214 C CA . LEU B 1 188 ? -2.057 39.062 9.164 1 93.5 188 LEU B CA 1
ATOM 4215 C C . LEU B 1 188 ? -1.19 40.188 8.617 1 93.5 188 LEU B C 1
ATOM 4217 O O . LEU B 1 188 ? -1.15 40.406 7.402 1 93.5 188 LEU B O 1
ATOM 4221 N N . ASP B 1 189 ? -0.466 40.781 9.523 1 92.44 189 ASP B N 1
ATOM 4222 C CA . ASP B 1 189 ? 0.327 41.969 9.133 1 92.44 189 ASP B CA 1
ATOM 4223 C C . ASP B 1 189 ? 1.729 41.531 8.695 1 92.44 189 ASP B C 1
ATOM 4225 O O . ASP B 1 189 ? 2.527 42.375 8.273 1 92.44 189 ASP B O 1
ATOM 4229 N N . THR B 1 190 ? 2.049 40.312 8.789 1 92.62 190 THR B N 1
ATOM 4230 C CA . THR B 1 190 ? 3.359 39.844 8.375 1 92.62 190 THR B CA 1
ATOM 4231 C C . THR B 1 190 ? 3.34 39.406 6.914 1 92.62 190 THR B C 1
ATOM 4233 O O . THR B 1 190 ? 2.846 38.312 6.586 1 92.62 190 THR B O 1
ATOM 4236 N N . PRO B 1 191 ? 3.881 40.094 6.023 1 91 191 PRO B N 1
ATOM 4237 C CA . PRO B 1 191 ? 3.734 39.875 4.582 1 91 191 PRO B CA 1
ATOM 4238 C C . PRO B 1 191 ? 4.301 38.531 4.148 1 91 191 PRO B C 1
ATOM 4240 O O . PRO B 1 191 ? 3.732 37.875 3.27 1 91 191 PRO B O 1
ATOM 4243 N N . SER B 1 192 ? 5.363 38.094 4.738 1 89.81 192 SER B N 1
ATOM 4244 C CA . SER B 1 192 ? 6.023 36.875 4.32 1 89.81 192 SER B CA 1
ATOM 4245 C C . SER B 1 192 ? 5.148 35.656 4.598 1 89.81 192 SER B C 1
ATOM 4247 O O . SER B 1 192 ? 5.352 34.594 4.016 1 89.81 192 SER B O 1
ATOM 4249 N N . LEU B 1 193 ? 4.145 35.812 5.434 1 93.81 193 LEU B N 1
ATOM 4250 C CA . LEU B 1 193 ? 3.266 34.688 5.773 1 93.81 193 LEU B CA 1
ATOM 4251 C C . LEU B 1 193 ? 2.055 34.656 4.848 1 93.81 193 LEU B C 1
ATOM 4253 O O . LEU B 1 193 ? 1.332 33.656 4.801 1 93.81 193 LEU B O 1
ATOM 4257 N N . ASN B 1 194 ? 1.89 35.75 4.105 1 95.62 194 ASN B N 1
ATOM 4258 C CA . ASN B 1 194 ? 0.786 35.812 3.152 1 95.62 194 ASN B CA 1
ATOM 4259 C C . ASN B 1 194 ? -0.509 35.281 3.758 1 95.62 194 ASN B C 1
ATOM 4261 O O . ASN B 1 194 ? -1.135 34.375 3.201 1 95.62 194 ASN B O 1
ATOM 4265 N N . ALA B 1 195 ? -0.9 35.875 4.887 1 96.19 195 ALA B N 1
ATOM 4266 C CA . ALA B 1 195 ? -2.008 35.375 5.695 1 96.19 195 ALA B CA 1
ATOM 4267 C C . ALA B 1 195 ? -3.289 36.156 5.422 1 96.19 195 ALA B C 1
ATOM 4269 O O . ALA B 1 195 ? -3.236 37.344 5.012 1 96.19 195 ALA B O 1
ATOM 4270 N N . GLY B 1 196 ? -4.41 35.594 5.504 1 95.62 196 GLY B N 1
ATOM 4271 C CA . GLY B 1 196 ? -5.727 36.188 5.438 1 95.62 196 GLY B CA 1
ATOM 4272 C C . GLY B 1 196 ? -6.727 35.562 6.398 1 95.62 196 GLY B C 1
ATOM 4273 O O . GLY B 1 196 ? -6.582 34.406 6.781 1 95.62 196 GLY B O 1
ATOM 4274 N N . TYR B 1 197 ? -7.617 36.406 6.867 1 95.81 197 TYR B N 1
ATOM 4275 C CA . TYR B 1 197 ? -8.742 35.906 7.66 1 95.81 197 TYR B CA 1
ATOM 4276 C C . TYR B 1 197 ? -9.953 35.656 6.781 1 95.81 197 TYR B C 1
ATOM 4278 O O . TYR B 1 197 ? -10.328 36.469 5.953 1 95.81 197 TYR B O 1
ATOM 4286 N N . VAL B 1 198 ? -10.562 34.5 6.918 1 94.38 198 VAL B N 1
ATOM 4287 C CA . VAL B 1 198 ? -11.695 34.094 6.086 1 94.38 198 VAL B CA 1
ATOM 4288 C C . VAL B 1 198 ? -12.852 33.625 6.965 1 94.38 198 VAL B C 1
ATOM 4290 O O . VAL B 1 198 ? -12.633 33.188 8.086 1 94.38 198 VAL B O 1
ATOM 4293 N N . GLY B 1 199 ? -14.102 33.812 6.473 1 94.19 199 GLY B N 1
ATOM 4294 C CA . GLY B 1 199 ? -15.258 33.281 7.191 1 94.19 199 GLY B CA 1
ATOM 4295 C C . GLY B 1 199 ? -15.211 31.781 7.398 1 94.19 199 GLY B C 1
ATOM 4296 O O . GLY B 1 199 ? -14.68 31.047 6.566 1 94.19 199 GLY B O 1
ATOM 4297 N N . TYR B 1 200 ? -15.805 31.375 8.469 1 94.75 200 TYR B N 1
ATOM 4298 C CA . TYR B 1 200 ? -15.703 29.969 8.875 1 94.75 200 TYR B CA 1
ATOM 4299 C C . TYR B 1 200 ? -16.266 29.047 7.805 1 94.75 200 TYR B C 1
ATOM 4301 O O . TYR B 1 200 ? -15.75 27.969 7.57 1 94.75 200 TYR B O 1
ATOM 4309 N N . HIS B 1 201 ? -17.344 29.453 7.121 1 95.69 201 HIS B N 1
ATOM 4310 C CA . HIS B 1 201 ? -17.969 28.625 6.082 1 95.69 201 HIS B CA 1
ATOM 4311 C C . HIS B 1 201 ? -16.984 28.359 4.945 1 95.69 201 HIS B C 1
ATOM 4313 O O . HIS B 1 201 ? -16.875 27.219 4.48 1 95.69 201 HIS B O 1
ATOM 4319 N N . ASP B 1 202 ? -16.281 29.359 4.57 1 95.62 202 ASP B N 1
ATOM 4320 C CA . ASP B 1 202 ? -15.273 29.188 3.523 1 95.62 202 ASP B CA 1
ATOM 4321 C C . ASP B 1 202 ? -14.07 28.406 4.047 1 95.62 202 ASP B C 1
ATOM 4323 O O . ASP B 1 202 ? -13.516 27.562 3.342 1 95.62 202 ASP B O 1
ATOM 4327 N N . PHE B 1 203 ? -13.75 28.688 5.238 1 96.06 203 PHE B N 1
ATOM 4328 C CA . PHE B 1 203 ? -12.562 28.094 5.852 1 96.06 203 PHE B CA 1
ATOM 4329 C C . PHE B 1 203 ? -12.711 26.578 5.953 1 96.06 203 PHE B C 1
ATOM 4331 O O . PHE B 1 203 ? -11.789 25.828 5.605 1 96.06 203 PHE B O 1
ATOM 4338 N N . ILE B 1 204 ? -13.852 26.156 6.418 1 96.81 204 ILE B N 1
ATOM 4339 C CA . ILE B 1 204 ? -14.031 24.719 6.668 1 96.81 204 ILE B CA 1
ATOM 4340 C C . ILE B 1 204 ? -13.961 23.953 5.352 1 96.81 204 ILE B C 1
ATOM 4342 O O . ILE B 1 204 ? -13.477 22.828 5.312 1 96.81 204 ILE B O 1
ATOM 4346 N N . LEU B 1 205 ? -14.484 24.531 4.25 1 97.81 205 LEU B N 1
ATOM 4347 C CA . LEU B 1 205 ? -14.398 23.922 2.932 1 97.81 205 LEU B CA 1
ATOM 4348 C C . LEU B 1 205 ? -12.953 23.812 2.471 1 97.81 205 LEU B C 1
ATOM 4350 O O . LEU B 1 205 ? -12.531 22.781 1.935 1 97.81 205 LEU B O 1
ATOM 4354 N N . LEU B 1 206 ? -12.211 24.859 2.699 1 96.75 206 LEU B N 1
ATOM 4355 C CA . LEU B 1 206 ? -10.797 24.859 2.336 1 96.75 206 LEU B CA 1
ATOM 4356 C C . LEU B 1 206 ? -10.023 23.844 3.156 1 96.75 206 LEU B C 1
ATOM 4358 O O . LEU B 1 206 ? -9.125 23.172 2.637 1 96.75 206 LEU B O 1
ATOM 4362 N N . GLN B 1 207 ? -10.359 23.75 4.391 1 96.75 207 GLN B N 1
ATOM 4363 C CA . GLN B 1 207 ? -9.734 22.781 5.273 1 96.75 207 GLN B CA 1
ATOM 4364 C C . GLN B 1 207 ? -10 21.344 4.797 1 96.75 207 GLN B C 1
ATOM 4366 O O . GLN B 1 207 ? -9.102 20.516 4.793 1 96.75 207 GLN B O 1
ATOM 4371 N N . MET B 1 208 ? -11.219 21.109 4.395 1 98.25 208 MET B N 1
ATOM 4372 C CA . MET B 1 208 ? -11.602 19.797 3.895 1 98.25 208 MET B CA 1
ATOM 4373 C C . MET B 1 208 ? -10.875 19.469 2.594 1 98.25 208 MET B C 1
ATOM 4375 O O . MET B 1 208 ? -10.391 18.344 2.412 1 98.25 208 MET B O 1
ATOM 4379 N N . GLN B 1 209 ? -10.828 20.453 1.738 1 97.94 209 GLN B N 1
ATOM 4380 C CA . GLN B 1 209 ? -10.094 20.266 0.489 1 97.94 209 GLN B CA 1
ATOM 4381 C C . GLN B 1 209 ? -8.633 19.922 0.752 1 97.94 209 GLN B C 1
ATOM 4383 O O . GLN B 1 209 ? -8.094 19 0.132 1 97.94 209 GLN B O 1
ATOM 4388 N N . LYS B 1 210 ? -8.023 20.609 1.633 1 97.12 210 LYS B N 1
ATOM 4389 C CA . LYS B 1 210 ? -6.629 20.344 1.966 1 97.12 210 LYS B CA 1
ATOM 4390 C C . LYS B 1 210 ? -6.453 18.953 2.562 1 97.12 210 LYS B C 1
ATOM 4392 O O . LYS B 1 210 ? -5.484 18.266 2.254 1 97.12 210 LYS B O 1
ATOM 4397 N N . LEU B 1 211 ? -7.363 18.594 3.438 1 97.88 211 LEU B N 1
ATOM 4398 C CA . LEU B 1 211 ? -7.289 17.25 4.027 1 97.88 211 LEU B CA 1
ATOM 4399 C C . LEU B 1 211 ? -7.355 16.172 2.951 1 97.88 211 LEU B C 1
ATOM 4401 O O . LEU B 1 211 ? -6.594 15.211 2.984 1 97.88 211 LEU B O 1
ATOM 4405 N N . VAL B 1 212 ? -8.281 16.344 2.012 1 98.69 212 VAL B N 1
ATOM 4406 C CA . VAL B 1 212 ? -8.453 15.383 0.929 1 98.69 212 VAL B CA 1
ATOM 4407 C C . VAL B 1 212 ? -7.16 15.273 0.12 1 98.69 212 VAL B C 1
ATOM 4409 O O . VAL B 1 212 ? -6.703 14.172 -0.191 1 98.69 212 VAL B O 1
ATOM 4412 N N . ILE B 1 213 ? -6.59 16.422 -0.216 1 98.06 213 ILE B N 1
ATOM 4413 C CA . ILE B 1 213 ? -5.348 16.438 -0.977 1 98.06 213 ILE B CA 1
ATOM 4414 C C . ILE B 1 213 ? -4.27 15.656 -0.232 1 98.06 213 ILE B C 1
ATOM 4416 O O . ILE B 1 213 ? -3.602 14.805 -0.815 1 98.06 213 ILE B O 1
ATOM 4420 N N . ASN B 1 214 ? -4.133 15.93 1.026 1 97 214 ASN B N 1
ATOM 4421 C CA . ASN B 1 214 ? -3.125 15.266 1.851 1 97 214 ASN B CA 1
ATOM 4422 C C . ASN B 1 214 ? -3.395 13.773 1.971 1 97 214 ASN B C 1
ATOM 4424 O O . ASN B 1 214 ? -2.463 12.961 1.944 1 97 214 ASN B O 1
ATOM 4428 N N . CYS B 1 215 ? -4.648 13.375 2.094 1 98.62 215 CYS B N 1
ATOM 4429 C CA . CYS B 1 215 ? -5.031 11.977 2.232 1 98.62 215 CYS B CA 1
ATOM 4430 C C . CYS B 1 215 ? -4.711 11.195 0.961 1 98.62 215 CYS B C 1
ATOM 4432 O O . CYS B 1 215 ? -4.504 9.984 1.008 1 98.62 215 CYS B O 1
ATOM 4434 N N . CYS B 1 216 ? -4.758 11.867 -0.139 1 98.75 216 CYS B N 1
ATOM 4435 C CA . CYS B 1 216 ? -4.543 11.203 -1.424 1 98.75 216 CYS B CA 1
ATOM 4436 C C . CYS B 1 216 ? -3.059 11.125 -1.753 1 98.75 216 CYS B C 1
ATOM 4438 O O . CYS B 1 216 ? -2.578 10.086 -2.213 1 98.75 216 CYS B O 1
ATOM 4440 N N . ILE B 1 217 ? -2.291 12.133 -1.489 1 98.19 217 ILE B N 1
ATOM 4441 C CA . ILE B 1 217 ? -0.934 12.242 -2.012 1 98.19 217 ILE B CA 1
ATOM 4442 C C . ILE B 1 217 ? 0.062 11.727 -0.979 1 98.19 217 ILE B C 1
ATOM 4444 O O . ILE B 1 217 ? 0.879 10.852 -1.28 1 98.19 217 ILE B O 1
ATOM 4448 N N . ASN B 1 218 ? -0.025 12.195 0.296 1 97.5 218 ASN B N 1
ATOM 4449 C CA . ASN B 1 218 ? 1.019 11.984 1.293 1 97.5 218 ASN B CA 1
ATOM 4450 C C . ASN B 1 218 ? 1.215 10.508 1.596 1 97.5 218 ASN B C 1
ATOM 4452 O O . ASN B 1 218 ? 2.344 10.008 1.588 1 97.5 218 ASN B O 1
ATOM 4456 N N . PRO B 1 219 ? 0.121 9.758 1.831 1 98.5 219 PRO B N 1
ATOM 4457 C CA . PRO B 1 219 ? 0.34 8.352 2.197 1 98.5 219 PRO B CA 1
ATOM 4458 C C . PRO B 1 219 ? 0.923 7.531 1.051 1 98.5 219 PRO B C 1
ATOM 4460 O O . PRO B 1 219 ? 1.784 6.676 1.275 1 98.5 219 PRO B O 1
ATOM 4463 N N . LEU B 1 220 ? 0.454 7.738 -0.178 1 98.62 220 LEU B N 1
ATOM 4464 C CA . LEU B 1 220 ? 0.926 6.945 -1.308 1 98.62 220 LEU B CA 1
ATOM 4465 C C . LEU B 1 220 ? 2.389 7.25 -1.612 1 98.62 220 LEU B C 1
ATOM 4467 O O . LEU B 1 220 ? 3.152 6.352 -1.97 1 98.62 220 LEU B O 1
ATOM 4471 N N . THR B 1 221 ? 2.836 8.539 -1.468 1 98.31 221 THR B N 1
ATOM 4472 C CA . THR B 1 221 ? 4.246 8.875 -1.644 1 98.31 221 THR B CA 1
ATOM 4473 C C . THR B 1 221 ? 5.098 8.18 -0.585 1 98.31 221 THR B C 1
ATOM 4475 O O . THR B 1 221 ? 6.227 7.762 -0.863 1 98.31 221 THR B O 1
ATOM 4478 N N . ALA B 1 222 ? 4.574 8.094 0.602 1 98.12 222 ALA B N 1
ATOM 4479 C CA . ALA B 1 222 ? 5.301 7.445 1.691 1 98.12 222 ALA B CA 1
ATOM 4480 C C . ALA B 1 222 ? 5.391 5.938 1.473 1 98.12 222 ALA B C 1
ATOM 4482 O O . ALA B 1 222 ? 6.457 5.34 1.635 1 98.12 222 ALA B O 1
ATOM 4483 N N . ILE B 1 223 ? 4.293 5.316 1.059 1 98.38 223 ILE B N 1
ATOM 4484 C CA . ILE B 1 223 ? 4.23 3.873 0.868 1 98.38 223 ILE B CA 1
ATOM 4485 C C . ILE B 1 223 ? 5.152 3.463 -0.277 1 98.38 223 ILE B C 1
ATOM 4487 O O . ILE B 1 223 ? 5.93 2.512 -0.147 1 98.38 223 ILE B O 1
ATOM 4491 N N . PHE B 1 224 ? 5.105 4.203 -1.39 1 98 224 PHE B N 1
ATOM 4492 C CA . PHE B 1 224 ? 5.852 3.832 -2.588 1 98 224 PHE B CA 1
ATOM 4493 C C . PHE B 1 224 ? 7.242 4.457 -2.574 1 98 224 PHE B C 1
ATOM 4495 O O . PHE B 1 224 ? 8.078 4.137 -3.422 1 98 224 PHE B O 1
ATOM 4502 N N . ASP B 1 225 ? 7.523 5.34 -1.682 1 97.31 225 ASP B N 1
ATOM 4503 C CA . ASP B 1 225 ? 8.789 6.047 -1.538 1 97.31 225 ASP B CA 1
ATOM 4504 C C . ASP B 1 225 ? 9.164 6.777 -2.826 1 97.31 225 ASP B C 1
ATOM 4506 O O . ASP B 1 225 ? 10.25 6.57 -3.375 1 97.31 225 ASP B O 1
ATOM 4510 N N . VAL B 1 226 ? 8.266 7.699 -3.186 1 97.69 226 VAL B N 1
ATOM 4511 C CA . VAL B 1 226 ? 8.477 8.438 -4.426 1 97.69 226 VAL B CA 1
ATOM 4512 C C . VAL B 1 226 ? 8.07 9.898 -4.234 1 97.69 226 VAL B C 1
ATOM 4514 O O . VAL B 1 226 ? 7.352 10.227 -3.291 1 97.69 226 VAL B O 1
ATOM 4517 N N . ASN B 1 227 ? 8.539 10.781 -5.109 1 96.12 227 ASN B N 1
ATOM 4518 C CA . ASN B 1 227 ? 8.086 12.172 -5.125 1 96.12 227 ASN B CA 1
ATOM 4519 C C . ASN B 1 227 ? 6.637 12.281 -5.594 1 96.12 227 ASN B C 1
ATOM 4521 O O . ASN B 1 227 ? 6.094 11.336 -6.172 1 96.12 227 ASN B O 1
ATOM 4525 N N . ASN B 1 228 ? 6.004 13.453 -5.383 1 96.69 228 ASN B N 1
ATOM 4526 C CA . ASN B 1 228 ? 4.586 13.648 -5.656 1 96.69 228 ASN B CA 1
ATOM 4527 C C . ASN B 1 228 ? 4.246 13.344 -7.113 1 96.69 228 ASN B C 1
ATOM 4529 O O . ASN B 1 228 ? 3.309 12.594 -7.391 1 96.69 228 ASN B O 1
ATOM 4533 N N . GLY B 1 229 ? 5.078 13.805 -8.031 1 97.06 229 GLY B N 1
ATOM 4534 C CA . GLY B 1 229 ? 4.758 13.703 -9.445 1 97.06 229 GLY B CA 1
ATOM 4535 C C . GLY B 1 229 ? 4.773 12.273 -9.953 1 97.06 229 GLY B C 1
ATOM 4536 O O . GLY B 1 229 ? 4.109 11.953 -10.938 1 97.06 229 GLY B O 1
ATOM 4537 N N . HIS B 1 230 ? 5.531 11.398 -9.336 1 97.75 230 HIS B N 1
ATOM 4538 C CA . HIS B 1 230 ? 5.664 10.016 -9.773 1 97.75 230 HIS B CA 1
ATOM 4539 C C . HIS B 1 230 ? 4.359 9.25 -9.57 1 97.75 230 HIS B C 1
ATOM 4541 O O . HIS B 1 230 ? 4.121 8.234 -10.227 1 97.75 230 HIS B O 1
ATOM 4547 N N . LEU B 1 231 ? 3.484 9.719 -8.688 1 98.38 231 LEU B N 1
ATOM 4548 C CA . LEU B 1 231 ? 2.191 9.078 -8.484 1 98.38 231 LEU B CA 1
ATOM 4549 C C . LEU B 1 231 ? 1.363 9.094 -9.766 1 98.38 231 LEU B C 1
ATOM 4551 O O . LEU B 1 231 ? 0.497 8.234 -9.953 1 98.38 231 LEU B O 1
ATOM 4555 N N . LEU B 1 232 ? 1.64 10.039 -10.617 1 97.94 232 LEU B N 1
ATOM 4556 C CA . LEU B 1 232 ? 0.863 10.211 -11.836 1 97.94 232 LEU B CA 1
ATOM 4557 C C . LEU B 1 232 ? 1.198 9.117 -12.852 1 97.94 232 LEU B C 1
ATOM 4559 O O . LEU B 1 232 ? 0.46 8.914 -13.82 1 97.94 232 LEU B O 1
ATOM 4563 N N . TYR B 1 233 ? 2.316 8.414 -12.648 1 97 233 TYR B N 1
ATOM 4564 C CA . TYR B 1 233 ? 2.666 7.285 -13.5 1 97 233 TYR B CA 1
ATOM 4565 C C . TYR B 1 233 ? 1.814 6.066 -13.164 1 97 233 TYR B C 1
ATOM 4567 O O . TYR B 1 233 ? 1.79 5.09 -13.922 1 97 233 TYR B O 1
ATOM 4575 N N . GLY B 1 234 ? 1.166 6.105 -12.023 1 96.75 234 GLY B N 1
ATOM 4576 C CA . GLY B 1 234 ? 0.458 4.93 -11.547 1 96.75 234 GLY B CA 1
ATOM 4577 C C . GLY B 1 234 ? -0.805 4.633 -12.336 1 96.75 234 GLY B C 1
ATOM 4578 O O . GLY B 1 234 ? -1.679 5.492 -12.461 1 96.75 234 GLY B O 1
ATOM 4579 N N . ASP B 1 235 ? -1.009 3.41 -12.711 1 93.69 235 ASP B N 1
ATOM 4580 C CA . ASP B 1 235 ? -2.145 2.992 -13.523 1 93.69 235 ASP B CA 1
ATOM 4581 C C . ASP B 1 235 ? -3.451 3.094 -12.742 1 93.69 235 ASP B C 1
ATOM 4583 O O . ASP B 1 235 ? -4.508 3.371 -13.312 1 93.69 235 ASP B O 1
ATOM 4587 N N . GLU B 1 236 ? -3.322 2.852 -11.445 1 96.31 236 GLU B N 1
ATOM 4588 C CA . GLU B 1 236 ? -4.531 2.791 -10.633 1 96.31 236 GLU B CA 1
ATOM 4589 C C . GLU B 1 236 ? -4.594 3.953 -9.648 1 96.31 236 GLU B C 1
ATOM 4591 O O . GLU B 1 236 ? -5.43 3.963 -8.742 1 96.31 236 GLU B O 1
ATOM 4596 N N . THR B 1 237 ? -3.729 4.918 -9.766 1 97.56 237 THR B N 1
ATOM 4597 C CA . THR B 1 237 ? -3.643 6.008 -8.797 1 97.56 237 THR B CA 1
ATOM 4598 C C . THR B 1 237 ? -4.957 6.777 -8.734 1 97.56 237 THR B C 1
ATOM 4600 O O . THR B 1 237 ? -5.473 7.047 -7.648 1 97.56 237 THR B O 1
ATOM 4603 N N . ALA B 1 238 ? -5.523 7.094 -9.914 1 97.5 238 ALA B N 1
ATOM 4604 C CA . ALA B 1 238 ? -6.77 7.855 -9.953 1 97.5 238 ALA B CA 1
ATOM 4605 C C . ALA B 1 238 ? -7.902 7.086 -9.281 1 97.5 238 ALA B C 1
ATOM 4607 O O . ALA B 1 238 ? -8.727 7.676 -8.578 1 97.5 238 ALA B O 1
ATOM 4608 N N . ASN B 1 239 ? -7.926 5.82 -9.539 1 96.88 239 ASN B N 1
ATOM 4609 C CA . ASN B 1 239 ? -8.953 4.996 -8.906 1 96.88 239 ASN B CA 1
ATOM 4610 C C . ASN B 1 239 ? -8.789 4.961 -7.391 1 96.88 239 ASN B C 1
ATOM 4612 O O . ASN B 1 239 ? -9.781 4.984 -6.656 1 96.88 239 ASN B O 1
ATOM 4616 N N . LEU B 1 240 ? -7.59 4.824 -6.938 1 97.62 240 LEU B N 1
ATOM 4617 C CA . LEU B 1 240 ? -7.32 4.855 -5.504 1 97.62 240 LEU B CA 1
ATOM 4618 C C . LEU B 1 240 ? -7.75 6.188 -4.895 1 97.62 240 LEU B C 1
ATOM 4620 O O . LEU B 1 240 ? -8.406 6.215 -3.854 1 97.62 240 LEU B O 1
ATOM 4624 N N . TRP B 1 241 ? -7.438 7.285 -5.613 1 98.69 241 TRP B N 1
ATOM 4625 C CA . TRP B 1 241 ? -7.812 8.617 -5.148 1 98.69 241 TRP B CA 1
ATOM 4626 C C . TRP B 1 241 ? -9.328 8.766 -5.082 1 98.69 241 TRP B C 1
ATOM 4628 O O . TRP B 1 241 ? -9.867 9.305 -4.113 1 98.69 241 TRP B O 1
ATOM 4638 N N . LYS B 1 242 ? -10 8.273 -6.105 1 98.56 242 LYS B N 1
ATOM 4639 C CA . LYS B 1 242 ? -11.461 8.359 -6.121 1 98.56 242 LYS B CA 1
ATOM 4640 C C . LYS B 1 242 ? -12.062 7.672 -4.902 1 98.56 242 LYS B C 1
ATOM 4642 O O . LYS B 1 242 ? -13 8.188 -4.285 1 98.56 242 LYS B O 1
ATOM 4647 N N . SER B 1 243 ? -11.516 6.523 -4.605 1 98.12 243 SER B N 1
ATOM 4648 C CA . SER B 1 243 ? -12.016 5.785 -3.449 1 98.12 243 SER B CA 1
ATOM 4649 C C . SER B 1 243 ? -11.758 6.547 -2.154 1 98.12 243 SER B C 1
ATOM 4651 O O . SER B 1 243 ? -12.625 6.613 -1.283 1 98.12 243 SER B O 1
ATOM 4653 N N . ILE B 1 244 ? -10.594 7.102 -1.977 1 98.75 244 ILE B N 1
ATOM 4654 C CA . ILE B 1 244 ? -10.242 7.898 -0.807 1 98.75 244 ILE B CA 1
ATOM 4655 C C . ILE B 1 244 ? -11.195 9.086 -0.685 1 98.75 244 ILE B C 1
ATOM 4657 O O . ILE B 1 244 ? -11.766 9.32 0.38 1 98.75 244 ILE B O 1
ATOM 4661 N N . ILE B 1 245 ? -11.398 9.773 -1.804 1 98.88 245 ILE B N 1
ATOM 4662 C CA . ILE B 1 245 ? -12.18 11.008 -1.854 1 98.88 245 ILE B CA 1
ATOM 4663 C C . ILE B 1 245 ? -13.633 10.703 -1.501 1 98.88 245 ILE B C 1
ATOM 4665 O O . ILE B 1 245 ? -14.25 11.422 -0.702 1 98.88 245 ILE B O 1
ATOM 4669 N N . THR B 1 246 ? -14.141 9.648 -2.068 1 98.75 246 THR B N 1
ATOM 4670 C CA . THR B 1 246 ? -15.531 9.281 -1.812 1 98.75 246 THR B CA 1
ATOM 4671 C C . THR B 1 246 ? -15.766 9.062 -0.32 1 98.75 246 THR B C 1
ATOM 4673 O O . THR B 1 246 ? -16.734 9.578 0.24 1 98.75 246 THR B O 1
ATOM 4676 N N . GLU B 1 247 ? -14.891 8.352 0.299 1 98.75 247 GLU B N 1
ATOM 4677 C CA . GLU B 1 247 ? -15.016 8.094 1.73 1 98.75 247 GLU B CA 1
ATOM 4678 C C . GLU B 1 247 ? -14.875 9.383 2.535 1 98.75 247 GLU B C 1
ATOM 4680 O O . GLU B 1 247 ? -15.586 9.594 3.518 1 98.75 247 GLU B O 1
ATOM 4685 N N . CYS B 1 248 ? -13.953 10.25 2.15 1 98.75 248 CYS B N 1
ATOM 4686 C CA . CYS B 1 248 ? -13.773 11.523 2.84 1 98.75 248 CYS B CA 1
ATOM 4687 C C . CYS B 1 248 ? -15.047 12.359 2.785 1 98.75 248 CYS B C 1
ATOM 4689 O O . CYS B 1 248 ? -15.531 12.82 3.818 1 98.75 248 CYS B O 1
ATOM 4691 N N . VAL B 1 249 ? -15.555 12.516 1.582 1 98.75 249 VAL B N 1
ATOM 4692 C CA . VAL B 1 249 ? -16.703 13.375 1.358 1 98.75 249 VAL B CA 1
ATOM 4693 C C . VAL B 1 249 ? -17.906 12.836 2.133 1 98.75 249 VAL B C 1
ATOM 4695 O O . VAL B 1 249 ? -18.625 13.602 2.787 1 98.75 249 VAL B O 1
ATOM 4698 N N . ASP B 1 250 ? -18.109 11.531 2.096 1 98.62 250 ASP B N 1
ATOM 4699 C CA . ASP B 1 250 ? -19.203 10.922 2.854 1 98.62 250 ASP B CA 1
ATOM 4700 C C . ASP B 1 250 ? -19.078 11.25 4.34 1 98.62 250 ASP B C 1
ATOM 4702 O O . ASP B 1 250 ? -20.062 11.617 4.98 1 98.62 250 ASP B O 1
ATOM 4706 N N . MET B 1 251 ? -17.906 11.117 4.871 1 98.5 251 MET B N 1
ATOM 4707 C CA . MET B 1 251 ? -17.703 11.352 6.301 1 98.5 251 MET B CA 1
ATOM 4708 C C . MET B 1 251 ? -17.875 12.82 6.645 1 98.5 251 MET B C 1
ATOM 4710 O O . MET B 1 251 ? -18.359 13.164 7.719 1 98.5 251 MET B O 1
ATOM 4714 N N . PHE B 1 252 ? -17.453 13.758 5.711 1 98.5 252 PHE B N 1
ATOM 4715 C CA . PHE B 1 252 ? -17.625 15.188 5.945 1 98.5 252 PHE B CA 1
ATOM 4716 C C . PHE B 1 252 ? -19.094 15.531 6.137 1 98.5 252 PHE B C 1
ATOM 4718 O O . PHE B 1 252 ? -19.469 16.203 7.102 1 98.5 252 PHE B O 1
ATOM 4725 N N . PHE B 1 253 ? -19.906 15.062 5.281 1 98.19 253 PHE B N 1
ATOM 4726 C CA . PHE B 1 253 ? -21.312 15.422 5.312 1 98.19 253 PHE B CA 1
ATOM 4727 C C . PHE B 1 253 ? -22 14.773 6.504 1 98.19 253 PHE B C 1
ATOM 4729 O O . PHE B 1 253 ? -22.984 15.32 7.031 1 98.19 253 PHE B O 1
ATOM 4736 N N . LEU B 1 254 ? -21.516 13.641 6.98 1 97.81 254 LEU B N 1
ATOM 4737 C CA . LEU B 1 254 ? -22.094 12.977 8.141 1 97.81 254 LEU B CA 1
ATOM 4738 C C . LEU B 1 254 ? -21.656 13.656 9.43 1 97.81 254 LEU B C 1
ATOM 4740 O O . LEU B 1 254 ? -22.438 13.789 10.375 1 97.81 254 LEU B O 1
ATOM 4744 N N . GLU B 1 255 ? -20.422 14.07 9.469 1 97.25 255 GLU B N 1
ATOM 4745 C CA . GLU B 1 255 ? -19.828 14.57 10.703 1 97.25 255 GLU B CA 1
ATOM 4746 C C . GLU B 1 255 ? -20.141 16.047 10.906 1 97.25 255 GLU B C 1
ATOM 4748 O O . GLU B 1 255 ? -20.359 16.5 12.039 1 97.25 255 GLU B O 1
ATOM 4753 N N . TYR B 1 256 ? -20.188 16.859 9.812 1 96.88 256 TYR B N 1
ATOM 4754 C CA . TYR B 1 256 ? -20.266 18.312 9.922 1 96.88 256 TYR B CA 1
ATOM 4755 C C . TYR B 1 256 ? -21.578 18.828 9.375 1 96.88 256 TYR B C 1
ATOM 4757 O O . TYR B 1 256 ? -21.672 19.234 8.211 1 96.88 256 TYR B O 1
ATOM 4765 N N . SER B 1 257 ? -22.516 19.031 10.219 1 95.94 257 SER B N 1
ATOM 4766 C CA . SER B 1 257 ? -23.859 19.453 9.852 1 95.94 257 SER B CA 1
ATOM 4767 C C . SER B 1 257 ? -23.859 20.875 9.289 1 95.94 257 SER B C 1
ATOM 4769 O O . SER B 1 257 ? -24.766 21.25 8.547 1 95.94 257 SER B O 1
ATOM 4771 N N . ILE B 1 258 ? -22.844 21.594 9.609 1 95.06 258 ILE B N 1
ATOM 4772 C CA . ILE B 1 258 ? -22.734 22.984 9.172 1 95.06 258 ILE B CA 1
ATOM 4773 C C . ILE B 1 258 ? -22.719 23.047 7.645 1 95.06 258 ILE B C 1
ATOM 4775 O O . ILE B 1 258 ? -23.047 24.062 7.055 1 95.06 258 ILE B O 1
ATOM 4779 N N . LEU B 1 259 ? -22.297 21.922 6.992 1 97.31 259 LEU B N 1
ATOM 4780 C CA . LEU B 1 259 ? -22.203 21.891 5.535 1 97.31 259 LEU B CA 1
ATOM 4781 C C . LEU B 1 259 ? -23.562 22.094 4.887 1 97.31 259 LEU B C 1
ATOM 4783 O O . LEU B 1 259 ? -23.656 22.562 3.756 1 97.31 259 LEU B O 1
ATOM 4787 N N . GLN B 1 260 ? -24.578 21.781 5.625 1 96.12 260 GLN B N 1
ATOM 4788 C CA . GLN B 1 260 ? -25.938 21.969 5.117 1 96.12 260 GLN B CA 1
ATOM 4789 C C . GLN B 1 260 ? -26.266 23.453 5.004 1 96.12 260 GLN B C 1
ATOM 4791 O O . GLN B 1 260 ? -27.156 23.844 4.234 1 96.12 260 GLN B O 1
ATOM 4796 N N . GLU B 1 261 ? -25.578 24.234 5.805 1 95.31 261 GLU B N 1
ATOM 4797 C CA . GLU B 1 261 ? -25.828 25.672 5.82 1 95.31 261 GLU B CA 1
ATOM 4798 C C . GLU B 1 261 ? -25.016 26.391 4.754 1 95.31 261 GLU B C 1
ATOM 4800 O O . GLU B 1 261 ? -25.172 27.594 4.543 1 95.31 261 GLU B O 1
ATOM 4805 N N . ILE B 1 262 ? -24.156 25.688 4.09 1 96.81 262 ILE B N 1
ATOM 4806 C CA . ILE B 1 262 ? -23.281 26.266 3.074 1 96.81 262 ILE B CA 1
ATOM 4807 C C . ILE B 1 262 ? -23.781 25.859 1.686 1 96.81 262 ILE B C 1
ATOM 4809 O O . ILE B 1 262 ? -23.562 24.719 1.245 1 96.81 262 ILE B O 1
ATOM 4813 N N . PRO B 1 263 ? -24.406 26.719 0.951 1 94.56 263 PRO B N 1
ATOM 4814 C CA . PRO B 1 263 ? -25.031 26.375 -0.323 1 94.56 263 PRO B CA 1
ATOM 4815 C C . PRO B 1 263 ? -24.062 25.781 -1.325 1 94.56 263 PRO B C 1
ATOM 4817 O O . PRO B 1 263 ? -24.422 24.875 -2.088 1 94.56 263 PRO B O 1
ATOM 4820 N N . GLN B 1 264 ? -22.844 26.172 -1.288 1 96.12 264 GLN B N 1
ATOM 4821 C CA . GLN B 1 264 ? -21.906 25.719 -2.311 1 96.12 264 GLN B CA 1
ATOM 4822 C C . GLN B 1 264 ? -21.125 24.5 -1.843 1 96.12 264 GLN B C 1
ATOM 4824 O O . GLN B 1 264 ? -20.219 24.031 -2.535 1 96.12 264 GLN B O 1
ATOM 4829 N N . SER B 1 265 ? -21.453 23.938 -0.661 1 97.69 265 SER B N 1
ATOM 4830 C CA . SER B 1 265 ? -20.656 22.859 -0.076 1 97.69 265 SER B CA 1
ATOM 4831 C C . SER B 1 265 ? -20.656 21.625 -0.974 1 97.69 265 SER B C 1
ATOM 4833 O O . SER B 1 265 ? -19.625 21 -1.181 1 97.69 265 SER B O 1
ATOM 4835 N N . ARG B 1 266 ? -21.797 21.266 -1.613 1 97.25 266 ARG B N 1
ATOM 4836 C CA . ARG B 1 266 ? -21.891 20.062 -2.445 1 97.25 266 ARG B CA 1
ATOM 4837 C C . ARG B 1 266 ? -21.078 20.219 -3.723 1 97.25 266 ARG B C 1
ATOM 4839 O O . ARG B 1 266 ? -20.406 19.266 -4.148 1 97.25 266 ARG B O 1
ATOM 4846 N N . ALA B 1 267 ? -21.203 21.359 -4.309 1 97.75 267 ALA B N 1
ATOM 4847 C CA . ALA B 1 267 ? -20.422 21.609 -5.52 1 97.75 267 ALA B CA 1
ATOM 4848 C C . ALA B 1 267 ? -18.922 21.672 -5.207 1 97.75 267 ALA B C 1
ATOM 4850 O O . ALA B 1 267 ? -18.109 21.141 -5.965 1 97.75 267 ALA B O 1
ATOM 4851 N N . PHE B 1 268 ? -18.578 22.312 -4.137 1 98.25 268 PHE B N 1
ATOM 4852 C CA . PHE B 1 268 ? -17.188 22.516 -3.744 1 98.25 268 PHE B CA 1
ATOM 4853 C C . PHE B 1 268 ? -16.547 21.188 -3.377 1 98.25 268 PHE B C 1
ATOM 4855 O O . PHE B 1 268 ? -15.359 20.969 -3.662 1 98.25 268 PHE B O 1
ATOM 4862 N N . LEU B 1 269 ? -17.359 20.281 -2.785 1 98.56 269 LEU B N 1
ATOM 4863 C CA . LEU B 1 269 ? -16.828 19 -2.32 1 98.56 269 LEU B CA 1
ATOM 4864 C C . LEU B 1 269 ? -17.203 17.875 -3.277 1 98.56 269 LEU B C 1
ATOM 4866 O O . LEU B 1 269 ? -17.25 16.703 -2.879 1 98.56 269 LEU B O 1
ATOM 4870 N N . SER B 1 270 ? -17.453 18.25 -4.496 1 98.38 270 SER B N 1
ATOM 4871 C CA . SER B 1 270 ? -17.75 17.203 -5.484 1 98.38 270 SER B CA 1
ATOM 4872 C C . SER B 1 270 ? -16.516 16.328 -5.73 1 98.38 270 SER B C 1
ATOM 4874 O O . SER B 1 270 ? -15.391 16.828 -5.781 1 98.38 270 SER B O 1
ATOM 4876 N N . GLU B 1 271 ? -16.766 15.039 -5.914 1 98.06 271 GLU B N 1
ATOM 4877 C CA . GLU B 1 271 ? -15.688 14.078 -6.094 1 98.06 271 GLU B CA 1
ATOM 4878 C C . GLU B 1 271 ? -14.859 14.398 -7.336 1 98.06 271 GLU B C 1
ATOM 4880 O O . GLU B 1 271 ? -13.633 14.297 -7.312 1 98.06 271 GLU B O 1
ATOM 4885 N N . THR B 1 272 ? -15.508 14.75 -8.398 1 98.12 272 THR B N 1
ATOM 4886 C CA . THR B 1 272 ? -14.828 15.07 -9.648 1 98.12 272 THR B CA 1
ATOM 4887 C C . THR B 1 272 ? -13.922 16.281 -9.477 1 98.12 272 THR B C 1
ATOM 4889 O O . THR B 1 272 ? -12.781 16.281 -9.93 1 98.12 272 THR B O 1
ATOM 4892 N N . ARG B 1 273 ? -14.453 17.344 -8.828 1 98.5 273 ARG B N 1
ATOM 4893 C CA . ARG B 1 273 ? -13.656 18.547 -8.594 1 98.5 273 ARG B CA 1
ATOM 4894 C C . ARG B 1 273 ? -12.453 18.234 -7.711 1 98.5 273 ARG B C 1
ATOM 4896 O O . ARG B 1 273 ? -11.344 18.688 -7.988 1 98.5 273 ARG B O 1
ATOM 4903 N N . LEU B 1 274 ? -12.734 17.516 -6.676 1 98.75 274 LEU B N 1
ATOM 4904 C CA . LEU B 1 274 ? -11.656 17.203 -5.746 1 98.75 274 LEU B CA 1
ATOM 4905 C C . LEU B 1 274 ? -10.586 16.344 -6.418 1 98.75 274 LEU B C 1
ATOM 4907 O O . LEU B 1 274 ? -9.391 16.531 -6.172 1 98.75 274 LEU B O 1
ATOM 4911 N N . LEU B 1 275 ? -10.992 15.383 -7.25 1 98.81 275 LEU B N 1
ATOM 4912 C CA . LEU B 1 275 ? -10.023 14.586 -7.996 1 98.81 275 LEU B CA 1
ATOM 4913 C C . LEU B 1 275 ? -9.172 15.469 -8.891 1 98.81 275 LEU B C 1
ATOM 4915 O O . LEU B 1 275 ? -7.957 15.273 -8.992 1 98.81 275 LEU B O 1
ATOM 4919 N N . ASP B 1 276 ? -9.797 16.391 -9.547 1 98.62 276 ASP B N 1
ATOM 4920 C CA . ASP B 1 276 ? -9.078 17.344 -10.398 1 98.62 276 ASP B CA 1
ATOM 4921 C C . ASP B 1 276 ? -8.07 18.156 -9.594 1 98.62 276 ASP B C 1
ATOM 4923 O O . ASP B 1 276 ? -6.941 18.375 -10.047 1 98.62 276 ASP B O 1
ATOM 4927 N N . ILE B 1 277 ? -8.469 18.609 -8.445 1 98.12 277 ILE B N 1
ATOM 4928 C CA . ILE B 1 277 ? -7.598 19.422 -7.598 1 98.12 277 ILE B CA 1
ATOM 4929 C C . ILE B 1 277 ? -6.418 18.578 -7.113 1 98.12 277 ILE B C 1
ATOM 4931 O O . ILE B 1 277 ? -5.277 19.047 -7.098 1 98.12 277 ILE B O 1
ATOM 4935 N N . VAL B 1 278 ? -6.684 17.344 -6.676 1 98.56 278 VAL B N 1
ATOM 4936 C CA . VAL B 1 278 ? -5.621 16.453 -6.234 1 98.56 278 VAL B CA 1
ATOM 4937 C C . VAL B 1 278 ? -4.617 16.234 -7.367 1 98.56 278 VAL B C 1
ATOM 4939 O O . VAL B 1 278 ? -3.406 16.312 -7.148 1 98.56 278 VAL B O 1
ATOM 4942 N N . THR B 1 279 ? -5.121 16.016 -8.555 1 98.5 279 THR B N 1
ATOM 4943 C CA . THR B 1 279 ? -4.27 15.805 -9.719 1 98.5 279 THR B CA 1
ATOM 4944 C C . THR B 1 279 ? -3.43 17.047 -10.008 1 98.5 279 THR B C 1
ATOM 4946 O O . THR B 1 279 ? -2.229 16.938 -10.266 1 98.5 279 THR B O 1
ATOM 4949 N N . SER B 1 280 ? -4.047 18.172 -9.961 1 97.75 280 SER B N 1
ATOM 4950 C CA . SER B 1 280 ? -3.363 19.438 -10.219 1 97.75 280 SER B CA 1
ATOM 4951 C C . SER B 1 280 ? -2.27 19.703 -9.188 1 97.75 280 SER B C 1
ATOM 4953 O O . SER B 1 280 ? -1.169 20.125 -9.539 1 97.75 280 SER B O 1
ATOM 4955 N N . VAL B 1 281 ? -2.561 19.484 -7.922 1 95.81 281 VAL B N 1
ATOM 4956 C CA . VAL B 1 281 ? -1.583 19.688 -6.859 1 95.81 281 VAL B CA 1
ATOM 4957 C C . VAL B 1 281 ? -0.418 18.719 -7.035 1 95.81 281 VAL B C 1
ATOM 4959 O O . VAL B 1 281 ? 0.744 19.094 -6.867 1 95.81 281 VAL B O 1
ATOM 4962 N N . CYS B 1 282 ? -0.766 17.484 -7.34 1 96.5 282 CYS B N 1
ATOM 4963 C CA . CYS B 1 282 ? 0.267 16.484 -7.594 1 96.5 282 CYS B CA 1
ATOM 4964 C C . CYS B 1 282 ? 1.193 16.938 -8.719 1 96.5 282 CYS B C 1
ATOM 4966 O O . CYS B 1 282 ? 2.412 16.797 -8.617 1 96.5 282 CYS B O 1
ATOM 4968 N N . GLN B 1 283 ? 0.649 17.516 -9.742 1 96.69 283 GLN B N 1
ATOM 4969 C CA . GLN B 1 283 ? 1.413 18 -10.883 1 96.69 283 GLN B CA 1
ATOM 4970 C C . GLN B 1 283 ? 2.26 19.219 -10.508 1 96.69 283 GLN B C 1
ATOM 4972 O O . GLN B 1 283 ? 3.445 19.281 -10.844 1 96.69 283 GLN B O 1
ATOM 4977 N N . SER B 1 284 ? 1.69 20.172 -9.828 1 93 284 SER B N 1
ATOM 4978 C CA . SER B 1 284 ? 2.371 21.438 -9.508 1 93 284 SER B CA 1
ATOM 4979 C C . SER B 1 284 ? 3.457 21.219 -8.461 1 93 284 SER B C 1
ATOM 4981 O O . SER B 1 284 ? 4.402 22 -8.375 1 93 284 SER B O 1
ATOM 4983 N N . THR B 1 285 ? 3.342 20.172 -7.688 1 91.94 285 THR B N 1
ATOM 4984 C CA . THR B 1 285 ? 4.34 19.859 -6.672 1 91.94 285 THR B CA 1
ATOM 4985 C C . THR B 1 285 ? 5.109 18.594 -7.039 1 91.94 285 THR B C 1
ATOM 4987 O O . THR B 1 285 ? 5.531 17.844 -6.16 1 91.94 285 THR B O 1
ATOM 4990 N N . ALA B 1 286 ? 5.27 18.312 -8.273 1 94.62 286 ALA B N 1
ATOM 4991 C CA . ALA B 1 286 ? 5.77 17.047 -8.797 1 94.62 286 ALA B CA 1
ATOM 4992 C C . ALA B 1 286 ? 7.145 16.719 -8.227 1 94.62 286 ALA B C 1
ATOM 4994 O O . ALA B 1 286 ? 7.43 15.57 -7.883 1 94.62 286 ALA B O 1
ATOM 4995 N N . SER B 1 287 ? 7.977 17.656 -8.086 1 91.62 287 SER B N 1
ATOM 4996 C CA . SER B 1 287 ? 9.352 17.422 -7.664 1 91.62 287 SER B CA 1
ATOM 4997 C C . SER B 1 287 ? 9.469 17.359 -6.145 1 91.62 287 SER B C 1
ATOM 4999 O O . SER B 1 287 ? 10.508 16.969 -5.609 1 91.62 287 SER B O 1
ATOM 5001 N N . ASN B 1 288 ? 8.406 17.703 -5.426 1 88.31 288 ASN B N 1
ATOM 5002 C CA . ASN B 1 288 ? 8.445 17.766 -3.969 1 88.31 288 ASN B CA 1
ATOM 5003 C C . ASN B 1 288 ? 8.281 16.391 -3.336 1 88.31 288 ASN B C 1
ATOM 5005 O O . ASN B 1 288 ? 7.727 15.484 -3.953 1 88.31 288 ASN B O 1
ATOM 5009 N N . SER B 1 289 ? 8.867 16.234 -2.189 1 91.56 289 SER B N 1
ATOM 5010 C CA . SER B 1 289 ? 8.602 15.117 -1.283 1 91.56 289 SER B CA 1
ATOM 5011 C C . SER B 1 289 ? 7.57 15.5 -0.226 1 91.56 289 SER B C 1
ATOM 5013 O O . SER B 1 289 ? 7.684 16.547 0.411 1 91.56 289 SER B O 1
ATOM 5015 N N . SER B 1 290 ? 6.562 14.664 -0.156 1 93.5 290 SER B N 1
ATOM 5016 C CA . SER B 1 290 ? 5.598 14.953 0.899 1 93.5 290 SER B CA 1
ATOM 5017 C C . SER B 1 290 ? 6.246 14.883 2.277 1 93.5 290 SER B C 1
ATOM 5019 O O . SER B 1 290 ? 7.27 14.219 2.455 1 93.5 290 SER B O 1
ATOM 5021 N N . SER B 1 291 ? 5.691 15.641 3.24 1 90.12 291 SER B N 1
ATOM 5022 C CA . SER B 1 291 ? 6.199 15.617 4.605 1 90.12 291 SER B CA 1
ATOM 5023 C C . SER B 1 291 ? 6.098 14.219 5.207 1 90.12 291 SER B C 1
ATOM 5025 O O . SER B 1 291 ? 6.969 13.797 5.973 1 90.12 291 SER B O 1
ATOM 5027 N N . MET B 1 292 ? 5.137 13.477 4.832 1 94.94 292 MET B N 1
ATOM 5028 C CA . MET B 1 292 ? 4.945 12.133 5.363 1 94.94 292 MET B CA 1
ATOM 5029 C C . MET B 1 292 ? 6.016 11.18 4.84 1 94.94 292 MET B C 1
ATOM 5031 O O . MET B 1 292 ? 6.523 10.336 5.582 1 94.94 292 MET B O 1
ATOM 5035 N N . ARG B 1 293 ? 6.316 11.258 3.557 1 95.94 293 ARG B N 1
ATOM 5036 C CA . ARG B 1 293 ? 7.418 10.469 3.016 1 95.94 293 ARG B CA 1
ATOM 5037 C C . ARG B 1 293 ? 8.719 10.773 3.748 1 95.94 293 ARG B C 1
ATOM 5039 O O . ARG B 1 293 ? 9.469 9.859 4.094 1 95.94 293 ARG B O 1
ATOM 5046 N N . GLN B 1 294 ? 8.977 12.078 4.027 1 91.06 294 GLN B N 1
ATOM 5047 C CA . GLN B 1 294 ? 10.188 12.484 4.734 1 91.06 294 GLN B CA 1
ATOM 5048 C C . GLN B 1 294 ? 10.219 11.906 6.145 1 91.06 294 GLN B C 1
ATOM 5050 O O . GLN B 1 294 ? 11.266 11.438 6.609 1 91.06 294 GLN B O 1
ATOM 5055 N N . ASP B 1 295 ? 9.094 12.023 6.762 1 93 295 ASP B N 1
ATOM 5056 C CA . ASP B 1 295 ? 9.008 11.461 8.102 1 93 295 ASP B CA 1
ATOM 5057 C C . ASP B 1 295 ? 9.281 9.953 8.086 1 93 295 ASP B C 1
ATOM 5059 O O . ASP B 1 295 ? 10.023 9.445 8.93 1 93 295 ASP B O 1
ATOM 5063 N N . THR B 1 296 ? 8.719 9.234 7.188 1 95.94 296 THR B N 1
ATOM 5064 C CA . THR B 1 296 ? 8.914 7.789 7.082 1 95.94 296 THR B CA 1
ATOM 5065 C C . THR B 1 296 ? 10.375 7.453 6.812 1 95.94 296 THR B C 1
ATOM 5067 O O . THR B 1 296 ? 10.938 6.566 7.457 1 95.94 296 THR B O 1
ATOM 5070 N N . ARG B 1 297 ? 11 8.18 5.941 1 93.94 297 ARG B N 1
ATOM 5071 C CA . ARG B 1 297 ? 12.398 7.957 5.605 1 93.94 297 ARG B CA 1
ATOM 5072 C C . ARG B 1 297 ? 13.297 8.203 6.812 1 93.94 297 ARG B C 1
ATOM 5074 O O . ARG B 1 297 ? 14.336 7.555 6.965 1 93.94 297 ARG B O 1
ATOM 5081 N N . ASN B 1 298 ? 12.852 9.125 7.609 1 92.38 298 ASN B N 1
ATOM 5082 C CA . ASN B 1 298 ? 13.648 9.477 8.781 1 92.38 298 ASN B CA 1
ATOM 5083 C C . ASN B 1 298 ? 13.188 8.703 10.016 1 92.38 298 ASN B C 1
ATOM 5085 O O . ASN B 1 298 ? 13.578 9.031 11.141 1 92.38 298 ASN B O 1
ATOM 5089 N N . LEU B 1 299 ? 12.258 7.707 9.828 1 95.5 299 LEU B N 1
ATOM 5090 C CA . LEU B 1 299 ? 11.781 6.781 10.852 1 95.5 299 LEU B CA 1
ATOM 5091 C C . LEU B 1 299 ? 11.055 7.527 11.969 1 95.5 299 LEU B C 1
ATOM 5093 O O . LEU B 1 299 ? 11.18 7.168 13.141 1 95.5 299 LEU B O 1
ATOM 5097 N N . ARG B 1 300 ? 10.422 8.641 11.578 1 92.75 300 ARG B N 1
ATOM 5098 C CA . ARG B 1 300 ? 9.617 9.43 12.508 1 92.75 300 ARG B CA 1
ATOM 5099 C C . ARG B 1 300 ? 8.141 9.078 12.391 1 92.75 300 ARG B C 1
ATOM 5101 O O . ARG B 1 300 ? 7.691 8.602 11.344 1 92.75 300 ARG B O 1
ATOM 5108 N N . ASN B 1 301 ? 7.465 9.336 13.484 1 94.19 301 ASN B N 1
ATOM 5109 C CA . ASN B 1 301 ? 6.016 9.172 13.422 1 94.19 301 ASN B CA 1
ATOM 5110 C C . ASN B 1 301 ? 5.391 10.094 12.383 1 94.19 301 ASN B C 1
ATOM 5112 O O . ASN B 1 301 ? 5.852 11.227 12.188 1 94.19 301 ASN B O 1
ATOM 5116 N N . THR B 1 302 ? 4.379 9.586 11.758 1 94.94 302 THR B N 1
ATOM 5117 C CA . THR B 1 302 ? 3.697 10.375 10.734 1 94.94 302 THR B CA 1
ATOM 5118 C C . THR B 1 302 ? 2.357 10.891 11.25 1 94.94 302 THR B C 1
ATOM 5120 O O . THR B 1 302 ? 1.914 10.5 12.336 1 94.94 302 THR B O 1
ATOM 5123 N N . GLU B 1 303 ? 1.748 11.727 10.477 1 94.38 303 GLU B N 1
ATOM 5124 C CA . GLU B 1 303 ? 0.445 12.281 10.836 1 94.38 303 GLU B CA 1
ATOM 5125 C C . GLU B 1 303 ? -0.687 11.477 10.195 1 94.38 303 GLU B C 1
ATOM 5127 O O . GLU B 1 303 ? -1.802 11.984 10.039 1 94.38 303 GLU B O 1
ATOM 5132 N N . ILE B 1 304 ? -0.443 10.219 9.797 1 97.12 304 ILE B N 1
ATOM 5133 C CA . ILE B 1 304 ? -1.402 9.398 9.062 1 97.12 304 ILE B CA 1
ATOM 5134 C C . ILE B 1 304 ? -2.688 9.258 9.875 1 97.12 304 ILE B C 1
ATOM 5136 O O . ILE B 1 304 ? -3.783 9.211 9.312 1 97.12 304 ILE B O 1
ATOM 5140 N N . GLU B 1 305 ? -2.621 9.234 11.219 1 94.56 305 GLU B N 1
ATOM 5141 C CA . GLU B 1 305 ? -3.781 9.055 12.086 1 94.56 305 GLU B CA 1
ATOM 5142 C C . GLU B 1 305 ? -4.68 10.289 12.07 1 94.56 305 GLU B C 1
ATOM 5144 O O . GLU B 1 305 ? -5.879 10.188 12.336 1 94.56 305 GLU B O 1
ATOM 5149 N N . ASN B 1 306 ? -4.07 11.43 11.711 1 93.56 306 ASN B N 1
ATOM 5150 C CA . ASN B 1 306 ? -4.82 12.68 11.688 1 93.56 306 ASN B CA 1
ATOM 5151 C C . ASN B 1 306 ? -5.312 13.016 10.281 1 93.56 306 ASN B C 1
ATOM 5153 O O . ASN B 1 306 ? -5.977 14.039 10.086 1 93.56 306 ASN B O 1
ATOM 5157 N N . MET B 1 307 ? -4.992 12.234 9.359 1 96.56 307 MET B N 1
ATOM 5158 C CA . MET B 1 307 ? -5.445 12.367 7.98 1 96.56 307 MET B CA 1
ATOM 5159 C C . MET B 1 307 ? -6.375 11.227 7.598 1 96.56 307 MET B C 1
ATOM 5161 O O . MET B 1 307 ? -7.547 11.211 7.984 1 96.56 307 MET B O 1
ATOM 5165 N N . ASN B 1 308 ? -5.828 10.172 6.957 1 98.31 308 ASN B N 1
ATOM 5166 C CA . ASN B 1 308 ? -6.648 9.016 6.621 1 98.31 308 ASN B CA 1
ATOM 5167 C C . ASN B 1 308 ? -7.223 8.352 7.871 1 98.31 308 ASN B C 1
ATOM 5169 O O . ASN B 1 308 ? -8.359 7.883 7.863 1 98.31 308 ASN B O 1
ATOM 5173 N N . GLY B 1 309 ? -6.453 8.32 8.883 1 97.38 309 GLY B N 1
ATOM 5174 C CA . GLY B 1 309 ? -6.922 7.758 10.141 1 97.38 309 GLY B CA 1
ATOM 5175 C C . GLY B 1 309 ? -8.102 8.508 10.727 1 97.38 309 GLY B C 1
ATOM 5176 O O . GLY B 1 309 ? -8.969 7.906 11.367 1 97.38 309 GLY B O 1
ATOM 5177 N N . TYR B 1 310 ? -8.125 9.844 10.578 1 96.88 310 TYR B N 1
ATOM 5178 C CA . TYR B 1 310 ? -9.258 10.641 11.039 1 96.88 310 TYR B CA 1
ATOM 5179 C C . TYR B 1 310 ? -10.539 10.25 10.297 1 96.88 310 TYR B C 1
ATOM 5181 O O . TYR B 1 310 ? -11.602 10.125 10.914 1 96.88 310 TYR B O 1
ATOM 5189 N N . ILE B 1 311 ? -10.445 10.016 9.031 1 98.44 311 ILE B N 1
ATOM 5190 C CA . ILE B 1 311 ? -11.594 9.586 8.227 1 98.44 311 ILE B CA 1
ATOM 5191 C C . ILE B 1 311 ? -12.07 8.211 8.695 1 98.44 311 ILE B C 1
ATOM 5193 O O . ILE B 1 311 ? -13.273 7.977 8.82 1 98.44 311 ILE B O 1
ATOM 5197 N N . SER B 1 312 ? -11.102 7.344 8.938 1 97.88 312 SER B N 1
ATOM 5198 C CA . SER B 1 312 ? -11.43 6.027 9.469 1 97.88 312 SER B CA 1
ATOM 5199 C C . SER B 1 312 ? -12.148 6.137 10.812 1 97.88 312 SER B C 1
ATOM 5201 O O . SER B 1 312 ? -13.109 5.406 11.07 1 97.88 312 SER B O 1
ATOM 5203 N N . PHE B 1 313 ? -11.648 7.012 11.664 1 96.69 313 PHE B N 1
ATOM 5204 C CA . PHE B 1 313 ? -12.266 7.25 12.969 1 96.69 313 PHE B CA 1
ATOM 5205 C C . PHE B 1 313 ? -13.711 7.707 12.797 1 96.69 313 PHE B C 1
ATOM 5207 O O . PHE B 1 313 ? -14.609 7.203 13.477 1 96.69 313 PHE B O 1
ATOM 5214 N N . LEU B 1 314 ? -13.938 8.688 11.922 1 97.56 314 LEU B N 1
ATOM 5215 C CA . LEU B 1 314 ? -15.297 9.148 11.656 1 97.56 314 LEU B CA 1
ATOM 5216 C C . LEU B 1 314 ? -16.172 8.008 11.164 1 97.56 314 LEU B C 1
ATOM 5218 O O . LEU B 1 314 ? -17.359 7.934 11.516 1 97.56 314 LEU B O 1
ATOM 5222 N N . GLY B 1 315 ? -15.594 7.164 10.258 1 98.19 315 GLY B N 1
ATOM 5223 C CA . GLY B 1 315 ? -16.344 6.004 9.797 1 98.19 315 GLY B CA 1
ATOM 5224 C C . GLY B 1 315 ? -16.859 5.141 10.938 1 98.19 315 GLY B C 1
ATOM 5225 O O . GLY B 1 315 ? -18.031 4.758 10.945 1 98.19 315 GLY B O 1
ATOM 5226 N N . LYS B 1 316 ? -16.031 4.832 11.867 1 97.31 316 LYS B N 1
ATOM 5227 C CA . LYS B 1 316 ? -16.438 4.047 13.031 1 97.31 316 LYS B CA 1
ATOM 5228 C C . LYS B 1 316 ? -17.516 4.777 13.844 1 97.31 316 LYS B C 1
ATOM 5230 O O . LYS B 1 316 ? -18.5 4.168 14.273 1 97.31 316 LYS B O 1
ATOM 5235 N N . LYS B 1 317 ? -17.281 6.055 14.031 1 96.38 317 LYS B N 1
ATOM 5236 C CA . LYS B 1 317 ? -18.203 6.887 14.797 1 96.38 317 LYS B CA 1
ATOM 5237 C C . LYS B 1 317 ? -19.609 6.859 14.188 1 96.38 317 LYS B C 1
ATOM 5239 O O . LYS B 1 317 ? -20.609 6.789 14.906 1 96.38 317 LYS B O 1
ATOM 5244 N N . HIS B 1 318 ? -19.688 6.898 12.938 1 98.06 318 HIS B N 1
ATOM 5245 C CA . HIS B 1 318 ? -20.969 7.008 12.25 1 98.06 318 HIS B CA 1
ATOM 5246 C C . HIS B 1 318 ? -21.422 5.656 11.711 1 98.06 318 HIS B C 1
ATOM 5248 O O . HIS B 1 318 ? -22.406 5.578 10.961 1 98.06 318 HIS B O 1
ATOM 5254 N N . ASN B 1 319 ? -20.672 4.621 11.992 1 97.69 319 ASN B N 1
ATOM 5255 C CA . ASN B 1 319 ? -20.984 3.262 11.555 1 97.69 319 ASN B CA 1
ATOM 5256 C C . ASN B 1 319 ? -21.062 3.16 10.039 1 97.69 319 ASN B C 1
ATOM 5258 O O . ASN B 1 319 ? -22.047 2.652 9.492 1 97.69 319 ASN B O 1
ATOM 5262 N N . LYS B 1 320 ? -20.188 3.758 9.383 1 97.56 320 LYS B N 1
ATOM 5263 C CA . LYS B 1 320 ? -20.016 3.705 7.934 1 97.56 320 LYS B CA 1
ATOM 5264 C C . LYS B 1 320 ? -18.625 3.197 7.566 1 97.56 320 LYS B C 1
ATOM 5266 O O . LYS B 1 320 ? -17.625 3.596 8.18 1 97.56 320 LYS B O 1
ATOM 5271 N N . ALA B 1 321 ? -18.531 2.334 6.613 1 95.88 321 ALA B N 1
ATOM 5272 C CA . ALA B 1 321 ? -17.266 1.737 6.223 1 95.88 321 ALA B CA 1
ATOM 5273 C C . ALA B 1 321 ? -16.375 2.75 5.496 1 95.88 321 ALA B C 1
ATOM 5275 O O . ALA B 1 321 ? -16.859 3.494 4.637 1 95.88 321 ALA B O 1
ATOM 5276 N N . THR B 1 322 ? -15.188 2.855 5.91 1 97.94 322 THR B N 1
ATOM 5277 C CA . THR B 1 322 ? -14.148 3.623 5.23 1 97.94 322 THR B CA 1
ATOM 5278 C C . THR B 1 322 ? -12.938 2.748 4.93 1 97.94 322 THR B C 1
ATOM 5280 O O . THR B 1 322 ? -11.828 3.025 5.398 1 97.94 322 THR B O 1
ATOM 5283 N N . PHE B 1 323 ? -13.133 1.8 4.074 1 97.12 323 PHE B N 1
ATOM 5284 C CA . PHE B 1 323 ? -12.172 0.722 3.869 1 97.12 323 PHE B CA 1
ATOM 5285 C C . PHE B 1 323 ? -10.859 1.265 3.318 1 97.12 323 PHE B C 1
ATOM 5287 O O . PHE B 1 323 ? -9.781 0.903 3.797 1 97.12 323 PHE B O 1
ATOM 5294 N N . THR B 1 324 ? -10.961 2.078 2.334 1 98.06 324 THR B N 1
ATOM 5295 C CA . THR B 1 324 ? -9.766 2.553 1.652 1 98.06 324 THR B CA 1
ATOM 5296 C C . THR B 1 324 ? -8.891 3.369 2.602 1 98.06 324 THR B C 1
ATOM 5298 O O . THR B 1 324 ? -7.688 3.127 2.709 1 98.06 324 THR B O 1
ATOM 5301 N N . ASN B 1 325 ? -9.508 4.309 3.314 1 98.56 325 ASN B N 1
ATOM 5302 C CA . ASN B 1 325 ? -8.758 5.145 4.246 1 98.56 325 ASN B CA 1
ATOM 5303 C C . ASN B 1 325 ? -8.203 4.328 5.41 1 98.56 325 ASN B C 1
ATOM 5305 O O . ASN B 1 325 ? -7.098 4.59 5.891 1 98.56 325 ASN B O 1
ATOM 5309 N N . SER B 1 326 ? -8.945 3.383 5.848 1 97.88 326 SER B N 1
ATOM 5310 C CA . SER B 1 326 ? -8.469 2.504 6.914 1 97.88 326 SER B CA 1
ATOM 5311 C C . SER B 1 326 ? -7.27 1.683 6.465 1 97.88 326 SER B C 1
ATOM 5313 O O . SER B 1 326 ? -6.277 1.572 7.191 1 97.88 326 SER B O 1
ATOM 5315 N N . MET B 1 327 ? -7.352 1.145 5.305 1 97.31 327 MET B N 1
ATOM 5316 C CA . MET B 1 327 ? -6.266 0.309 4.797 1 97.31 327 MET B CA 1
ATOM 5317 C C . MET B 1 327 ? -5.012 1.138 4.551 1 97.31 327 MET B C 1
ATOM 5319 O O . MET B 1 327 ? -3.904 0.711 4.887 1 97.31 327 MET B O 1
ATOM 5323 N N . ILE B 1 328 ? -5.199 2.27 3.967 1 98.19 328 ILE B N 1
ATOM 5324 C CA . ILE B 1 328 ? -4.07 3.154 3.707 1 98.19 328 ILE B CA 1
ATOM 5325 C C . ILE B 1 328 ? -3.389 3.518 5.023 1 98.19 328 ILE B C 1
ATOM 5327 O O . ILE B 1 328 ? -2.158 3.551 5.102 1 98.19 328 ILE B O 1
ATOM 5331 N N . THR B 1 329 ? -4.184 3.793 6.043 1 98.06 329 THR B N 1
ATOM 5332 C CA . THR B 1 329 ? -3.645 4.082 7.367 1 98.06 329 THR B CA 1
ATOM 5333 C C . THR B 1 329 ? -2.783 2.926 7.863 1 98.06 329 THR B C 1
ATOM 5335 O O . THR B 1 329 ? -1.648 3.131 8.297 1 98.06 329 THR B O 1
ATOM 5338 N N . SER B 1 330 ? -3.275 1.738 7.719 1 97.56 330 SER B N 1
ATOM 5339 C CA . SER B 1 330 ? -2.559 0.545 8.156 1 97.56 330 SER B CA 1
ATOM 5340 C C . SER B 1 330 ? -1.275 0.347 7.355 1 97.56 330 SER B C 1
ATOM 5342 O O . SER B 1 330 ? -0.25 -0.057 7.91 1 97.56 330 SER B O 1
ATOM 5344 N N . MET B 1 331 ? -1.332 0.604 6.109 1 97.94 331 MET B N 1
ATOM 5345 C CA . MET B 1 331 ? -0.183 0.404 5.23 1 97.94 331 MET B CA 1
ATOM 5346 C C . MET B 1 331 ? 0.949 1.359 5.59 1 97.94 331 MET B C 1
ATOM 5348 O O . MET B 1 331 ? 2.117 0.969 5.602 1 97.94 331 MET B O 1
ATOM 5352 N N . VAL B 1 332 ? 0.606 2.607 5.855 1 98.31 332 VAL B N 1
ATOM 5353 C CA . VAL B 1 332 ? 1.627 3.58 6.23 1 98.31 332 VAL B CA 1
ATOM 5354 C C . VAL B 1 332 ? 2.248 3.189 7.57 1 98.31 332 VAL B C 1
ATOM 5356 O O . VAL B 1 332 ? 3.471 3.232 7.73 1 98.31 332 VAL B O 1
ATOM 5359 N N . LYS B 1 333 ? 1.392 2.828 8.531 1 97.75 333 LYS B N 1
ATOM 5360 C CA . LYS B 1 333 ? 1.896 2.389 9.828 1 97.75 333 LYS B CA 1
ATOM 5361 C C . LYS B 1 333 ? 2.82 1.184 9.68 1 97.75 333 LYS B C 1
ATOM 5363 O O . LYS B 1 333 ? 3.869 1.115 10.328 1 97.75 333 LYS B O 1
ATOM 5368 N N . THR B 1 334 ? 2.453 0.265 8.859 1 97.62 334 THR B N 1
ATOM 5369 C CA . THR B 1 334 ? 3.236 -0.942 8.617 1 97.62 334 THR B CA 1
ATOM 5370 C C . THR B 1 334 ? 4.57 -0.6 7.961 1 97.62 334 THR B C 1
ATOM 5372 O O . THR B 1 334 ? 5.617 -1.113 8.367 1 97.62 334 THR B O 1
ATOM 5375 N N . LYS B 1 335 ? 4.535 0.236 6.961 1 97.94 335 LYS B N 1
ATOM 5376 C CA . LYS B 1 335 ? 5.754 0.678 6.289 1 97.94 335 LYS B CA 1
ATOM 5377 C C . LYS B 1 335 ? 6.75 1.259 7.285 1 97.94 335 LYS B C 1
ATOM 5379 O O . LYS B 1 335 ? 7.93 0.901 7.273 1 97.94 335 LYS B O 1
ATOM 5384 N N . LEU B 1 336 ? 6.289 2.152 8.148 1 97.81 336 LEU B N 1
ATOM 5385 C CA . LEU B 1 336 ? 7.152 2.805 9.125 1 97.81 336 LEU B CA 1
ATOM 5386 C C . LEU B 1 336 ? 7.73 1.79 10.102 1 97.81 336 LEU B C 1
ATOM 5388 O O . LEU B 1 336 ? 8.93 1.825 10.406 1 97.81 336 LEU B O 1
ATOM 5392 N N . SER B 1 337 ? 6.891 0.91 10.586 1 97.75 337 SER B N 1
ATOM 5393 C CA . SER B 1 337 ? 7.352 -0.091 11.539 1 97.75 337 SER B CA 1
ATOM 5394 C C . SER B 1 337 ? 8.359 -1.04 10.898 1 97.75 337 SER B C 1
ATOM 5396 O O . SER B 1 337 ? 9.336 -1.437 11.539 1 97.75 337 SER B O 1
ATOM 5398 N N . ILE B 1 338 ? 8.148 -1.464 9.695 1 97.5 338 ILE B N 1
ATOM 5399 C CA . ILE B 1 338 ? 9.086 -2.318 8.969 1 97.5 338 ILE B CA 1
ATOM 5400 C C . ILE B 1 338 ? 10.438 -1.609 8.836 1 97.5 338 ILE B C 1
ATOM 5402 O O . ILE B 1 338 ? 11.484 -2.191 9.125 1 97.5 338 ILE B O 1
ATOM 5406 N N . ASP B 1 339 ? 10.391 -0.364 8.398 1 96.56 339 ASP B N 1
ATOM 5407 C CA . ASP B 1 339 ? 11.617 0.402 8.227 1 96.56 339 ASP B CA 1
ATOM 5408 C C . ASP B 1 339 ? 12.391 0.51 9.539 1 96.56 339 ASP B C 1
ATOM 5410 O O . ASP B 1 339 ? 13.617 0.393 9.56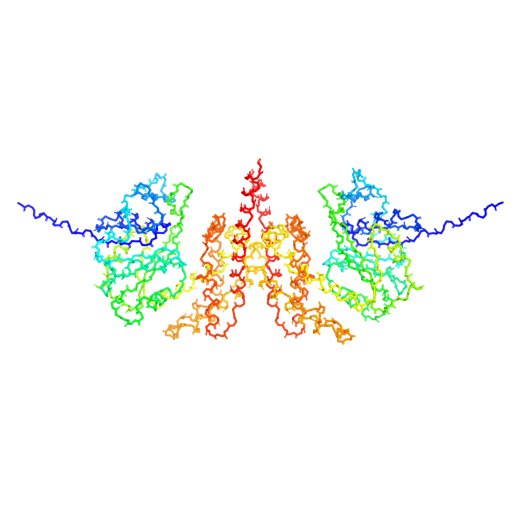2 1 96.56 339 ASP B O 1
ATOM 5414 N N . ARG B 1 340 ? 11.68 0.728 10.609 1 96.25 340 ARG B N 1
ATOM 5415 C CA . ARG B 1 340 ? 12.297 0.804 11.922 1 96.25 340 ARG B CA 1
ATOM 5416 C C . ARG B 1 340 ? 12.914 -0.534 12.32 1 96.25 340 ARG B C 1
ATOM 5418 O O . ARG B 1 340 ? 14.016 -0.577 12.883 1 96.25 340 ARG B O 1
ATOM 5425 N N . GLY B 1 341 ? 12.141 -1.56 12.102 1 94.88 341 GLY B N 1
ATOM 5426 C CA . GLY B 1 341 ? 12.641 -2.891 12.391 1 94.88 341 GLY B CA 1
ATOM 5427 C C . GLY B 1 341 ? 13.914 -3.225 11.633 1 94.88 341 GLY B C 1
ATOM 5428 O O . GLY B 1 341 ? 14.852 -3.799 12.203 1 94.88 341 GLY B O 1
ATOM 5429 N N . ILE B 1 342 ? 13.984 -2.908 10.43 1 93.44 342 ILE B N 1
ATOM 5430 C CA . ILE B 1 342 ? 15.148 -3.16 9.594 1 93.44 342 ILE B CA 1
ATOM 5431 C C . ILE B 1 342 ? 16.344 -2.359 10.125 1 93.44 342 ILE B C 1
ATOM 5433 O O . ILE B 1 342 ? 17.453 -2.881 10.211 1 93.44 342 ILE B O 1
ATOM 5437 N N . ASP B 1 343 ? 16.094 -1.107 10.422 1 92.38 343 ASP B N 1
ATOM 5438 C CA . ASP B 1 343 ? 17.141 -0.242 10.953 1 92.38 343 ASP B CA 1
ATOM 5439 C C . ASP B 1 343 ? 17.703 -0.801 12.258 1 92.38 343 ASP B C 1
ATOM 5441 O O . ASP B 1 343 ? 18.906 -0.841 12.453 1 92.38 343 ASP B O 1
ATOM 5445 N N . LYS B 1 344 ? 16.844 -1.203 13.109 1 91.25 344 LYS B N 1
ATOM 5446 C CA . LYS B 1 344 ? 17.266 -1.766 14.391 1 91.25 344 LYS B CA 1
ATOM 5447 C C . LYS B 1 344 ? 18.078 -3.047 14.188 1 91.25 344 LYS B C 1
ATOM 5449 O O . LYS B 1 344 ? 19.094 -3.254 14.844 1 91.25 344 LYS B O 1
ATOM 5454 N N . ALA B 1 345 ? 17.609 -3.92 13.352 1 87.38 345 ALA B N 1
ATOM 5455 C CA . ALA B 1 345 ? 18.297 -5.18 13.078 1 87.38 345 ALA B CA 1
ATOM 5456 C C . ALA B 1 345 ? 19.703 -4.93 12.508 1 87.38 345 ALA B C 1
ATOM 5458 O O . ALA B 1 345 ? 20.641 -5.637 12.844 1 87.38 345 ALA B O 1
ATOM 5459 N N . SER B 1 346 ? 19.828 -3.977 11.664 1 86 346 SER B N 1
ATOM 5460 C CA . SER B 1 346 ? 21.125 -3.615 11.086 1 86 346 SER B CA 1
ATOM 5461 C C . SER B 1 346 ? 22.078 -3.088 12.148 1 86 346 SER B C 1
ATOM 5463 O O . SER B 1 346 ? 23.266 -3.43 12.148 1 86 346 SER B O 1
ATOM 5465 N N . ALA B 1 347 ? 21.484 -2.285 13.016 1 87.31 347 ALA B N 1
ATOM 5466 C CA . ALA B 1 347 ? 22.297 -1.754 14.109 1 87.31 347 ALA B CA 1
ATOM 5467 C C . ALA B 1 347 ? 22.766 -2.871 15.031 1 87.31 347 ALA B C 1
ATOM 5469 O O . ALA B 1 347 ? 23.938 -2.898 15.438 1 87.31 347 ALA B O 1
ATOM 5470 N N . ASP B 1 348 ? 21.906 -3.775 15.289 1 86.81 348 ASP B N 1
ATOM 5471 C CA . ASP B 1 348 ? 22.234 -4.902 16.156 1 86.81 348 ASP B CA 1
ATOM 5472 C C . ASP B 1 348 ? 23.312 -5.789 15.508 1 86.81 348 ASP B C 1
ATOM 5474 O O . ASP B 1 348 ? 24.203 -6.297 16.188 1 86.81 348 ASP B O 1
ATOM 5478 N N . ALA B 1 349 ? 23.219 -5.953 14.234 1 84.12 349 ALA B N 1
ATOM 5479 C CA . ALA B 1 349 ? 24.188 -6.773 13.516 1 84.12 349 ALA B CA 1
ATOM 5480 C C . ALA B 1 349 ? 25.578 -6.145 13.555 1 84.12 349 ALA B C 1
ATOM 5482 O O . ALA B 1 349 ? 26.578 -6.852 13.656 1 84.12 349 ALA B O 1
ATOM 5483 N N . ILE B 1 350 ? 25.641 -4.875 13.531 1 83.69 350 ILE B N 1
ATOM 5484 C CA . ILE B 1 350 ? 26.891 -4.137 13.562 1 83.69 350 ILE B CA 1
ATOM 5485 C C . ILE B 1 350 ? 27.484 -4.199 14.969 1 83.69 350 ILE B C 1
ATOM 5487 O O . ILE B 1 350 ? 28.703 -4.367 15.133 1 83.69 350 ILE B O 1
ATOM 5491 N N . LEU B 1 351 ? 26.609 -4.16 15.844 1 82.31 351 LEU B N 1
ATOM 5492 C CA . LEU B 1 351 ? 27.078 -4.176 17.219 1 82.31 351 LEU B CA 1
ATOM 5493 C C . LEU B 1 351 ? 27.562 -5.57 17.625 1 82.31 351 LEU B C 1
ATOM 5495 O O . LEU B 1 351 ? 28.391 -5.711 18.516 1 82.31 351 LEU B O 1
ATOM 5499 N N . SER B 1 352 ? 27.016 -6.539 16.953 1 77.69 352 SER B N 1
ATOM 5500 C CA . SER B 1 352 ? 27.406 -7.91 17.25 1 77.69 352 SER B CA 1
ATOM 5501 C C . SER B 1 352 ? 28.703 -8.281 16.531 1 77.69 352 SER B C 1
ATOM 5503 O O . SER B 1 352 ? 29.297 -9.328 16.797 1 77.69 352 SER B O 1
ATOM 5505 N N . LEU B 1 353 ? 29.172 -7.562 15.594 1 64.5 353 LEU B N 1
ATOM 5506 C CA . LEU B 1 353 ? 30.484 -7.777 14.977 1 64.5 353 LEU B CA 1
ATOM 5507 C C . LEU B 1 353 ? 31.594 -7.199 15.836 1 64.5 353 LEU B C 1
ATOM 5509 O O . LEU B 1 353 ? 32.688 -7.762 15.906 1 64.5 353 LEU B O 1
#

Nearest PDB structures (foldseek):
  5x20-assembly1_B  TM=8.552E-01  e=1.314E-19  Enterococcus faecium DO
  5x20-assembly1_A  TM=8.535E-01  e=1.046E-19  Enterococcus faecium DO
  1ks9-assembly1_A  TM=8.331E-01  e=6.032E-21  Escherichia coli
  3wfj-assembly2_B  TM=8.750E-01  e=3.527E-17  Enterococcus faecium
  8ix9-assembly1_B  TM=8.249E-01  e=4.343E-16  Pseudomonas aeruginosa

pLDDT: mean 88.75, std 13.21, range [33.78, 98.88]

Organism: Candida orthopsilosis (strain 90-125) (NCBI:txid1136231)

Sequence (706 aa):
MTPIQKLAEPVKVHILGAGALGSLLAHDLKLHQQRAVSPTLLLRPNKSSIKDQFVRVKRLNDVHKSKESYIEVPTGKTKDLQGRKIDNLIITTKCFQTEAALQPYIENLSSQSNVLILQNGMGMPDFLIKRFWANGSNCPKFFEAITTHGVYVDENGLVNHASKGTLQISDKNGTSEKMMPETIQAILDTPSLNAGYVGYHDFILLQMQKLVINCCINPLTAIFDVNNGHLLYGDETANLWKSIITECVDMFFLEYSILQEIPQSRAFLSETRLLDIVTSVCQSTASNSSSMRQDTRNLRNTEIENMNGYISFLGKKHNKATFTNSMITSMVKTKLSIDRGIDKASADAILSLMTPIQKLAEPVKVHILGAGALGSLLAHDLKLHQQRAVSPTLLLRPNKSSIKDQFVRVKRLNDVHKSKESYIEVPTGKTKDLQGRKIDNLIITTKCFQTEAALQPYIENLSSQSNVLILQNGMGMPDFLIKRFWANGSNCPKFFEAITTHGVYVDENGLVNHASKGTLQISDKNGTSEKMMPETIQAILDTPSLNAGYVGYHDFILLQMQKLVINCCINPLTAIFDVNNGHLLYGDETANLWKSIITECVDMFFLEYSILQEIPQSRAFLSETRLLDIVTSVCQSTASNSSSMRQDTRNLRNTEIENMNGYISFLGKKHNKATFTNSMITSMVKTKLSIDRGIDKASADAILSL

Radius of gyration: 32.32 Å; Cα contacts (8 Å, |Δi|>4): 1217; chains: 2; bounding box: 56×129×76 Å

InterPro domains:
  IPR003710 Ketopantoate reductase ApbA/PanE [TIGR00745] (12-335)
  IPR008927 6-phosphogluconate dehydrogenase-like, C-terminal domain superfamily [SSF48179] (202-334)
  IPR013328 6-phosphogluconate dehydrogenase, domain 2 [G3DSA:1.10.1040.10] (205-340)
  IPR013332 Ketopantoate reductase, N-terminal domain [PF02558] (13-172)
  IPR013752 Ketopantoate reductase, C-terminal domain [PF08546] (203-335)
  IPR036291 NAD(P)-binding domain superfamily [SSF51735] (12-176)
  IPR050838 2-dehydropantoate 2-reductase-like [PTHR43765] (9-338)